Protein AF-A0A9R0HZF2-F1 (afdb_monomer)

Radius of gyration: 25.48 Å; Cα contacts (8 Å, |Δi|>4): 555; chains: 1; bounding box: 58×52×71 Å

Solvent-accessible surface area (backbone atoms only — not comparable to full-atom values): 24849 Å² total; per-residue (Å²): 127,89,80,67,97,72,84,83,88,85,83,89,80,79,98,49,73,91,68,68,68,76,72,88,42,76,45,71,44,100,82,70,50,75,47,79,48,52,86,55,36,26,63,37,50,19,72,78,35,41,88,59,23,78,84,58,56,69,42,66,28,93,80,36,52,47,99,87,65,51,77,49,52,66,67,60,49,52,53,60,71,68,53,87,50,90,98,54,88,53,57,50,78,68,36,28,70,58,32,52,49,52,52,52,50,52,49,50,57,50,50,53,51,53,50,50,51,45,61,77,37,38,78,81,70,43,44,72,68,53,49,61,54,48,52,69,74,46,77,82,69,93,71,86,84,72,89,62,91,75,69,68,70,51,50,88,41,84,83,29,75,44,21,50,50,49,56,48,50,54,52,50,50,48,32,72,74,68,40,60,39,43,35,38,40,34,45,40,55,48,69,80,39,65,83,48,56,73,70,50,56,94,91,58,53,60,82,42,36,61,68,55,55,50,53,54,40,48,57,52,47,58,53,46,47,44,40,40,58,72,65,34,76,82,34,49,50,75,44,74,52,70,50,78,47,67,52,99,91,74,46,54,27,41,45,34,38,34,18,48,34,85,91,50,59,75,82,47,51,69,52,44,58,74,56,37,46,23,60,74,54,50,59,88,80,36,46,70,57,25,52,48,39,65,73,41,28,49,55,73,70,41,36,95,76,26,73,82,34,90,57,49,51,95,86,35,31,76,84,53,53,68,43,72,73,26,85,54,47,41,84,40,86,86,42,62,54,47,61,34,12,54,86,85,67,82,62,42,62,36,85,95,43,70,87,45,66,46,48,29,37,34,36,47,33,21,33,73,66,60,34,66,74,64,68,29,39,43,40,42,41,59,37,80,43,64,67,58,60,55,58,79,48,42,63,79,78,64,60,78,94,80,80,90,82,84,87,76,95,65,101,69,91,132

Foldseek 3Di:
DDPDPDDDDDDPDPQALVPPDFPFDWDADPVRDIDTDGLQWQQNCCVVCVQQVVPSGGQHHQCDADPVRHGDDLVRRVVVLLDDDPPDDRSLLVCQVSVVNVVNSSVVVNVNVVSVVLQVCVVVVVVVVVVVVVCVVPVPDPDPPDPDPRRDDDLVPPPPLNVLVVLLVVVVVCCVVQNAFFKKKKFWQDQPPPQNVVPDDPPDGSSSCLVSLVVVVVVLVVVVCCCVDPVQLLAHFPDKDKDWDAPPPRIIMIIMTTRHDPVLHDDDQVSVVLFKDLFQDDCVPCVLLNVLQLVAFFAPDDQPRHPPDPQHDPRAGVVRPLADADQTWADDDQDWIPHHFHPPDDFAARPVGSVDTHGSSRGAMDGSVSSSVNSHHMHMTTGDDPVVSCVNSVCSVPDDDDDDDDDDDDPDDD

Sequence (414 aa):
MPTASQVAAIVVGGDDISNLKDRDIMIESVTGQLSYIKDTAGYYDPLQYPLLFPYGSYGWDLNSRSSTGKKLTCREFYAYMFQMRQNLDSLILRGGRLLQKFVVDNCVKMQAKNLRWIALNQDKIRADLYKGLEDSLHAGEHNTENVGRRTILPSSFVGSPRDMHQRYQDAMALVHKFGKPDIFLTMTCNPSWPEIQSELLAGQVPNDRPDLLTRVFHAKLEELEKDVLERGILGTVVAYVYVIEFQKRGLPQVHMLLILDQNDKLTTPDDFDKIVRAVIPDEQVEPKLYKAVLKHMIHGPCGVLNHKSPCMKQGSCKKGFPKEFSNDTKQGNDSYPLYRRPQDRPAVPLRENSRVRVDNRWVVPYNPFLLLKYDCHVNIEICSSIKCVKYLYKYIHKGSDIVTMEVHTGDEIA

Secondary structure (DSSP, 8-state):
---SS---------S-GGG-PPP-EEEE-TTS-EEEE-TTSTTHHHHH-TTT-TT------TT-B-TTSPBPPHHHHHHHHT---TT---TTTT-THHHHHHHHHHHHHHHHHHHHHHHHTHHHHTHHHHHHHHHHHSTT---TT--S-PPPPPTTSTTSHHHHHHHHHHHHHHHHHH-S--EEEEEE--TT-HHHHTTPPTT--GGG-HHHHHHHHHHHHHHHHIIIIIS-BTB-EEEEEEEEEE-TTS-EEEEEEEEE-GGG---SHHHHHHH-B-SPPPTTTSHHHHHHHHHHSBPPP-BTTBTTSTTEETTEETT-PSPPPBSS-B--SSS--B--B---S--EEETTEEEEEE-GGGBPPB-HHHHHHH-S-EEEEE--STHHHHHHTTHHHH------------S---

Structure (mmCIF, N/CA/C/O backbone):
data_AF-A0A9R0HZF2-F1
#
_entry.id   AF-A0A9R0HZF2-F1
#
loop_
_atom_site.group_PDB
_atom_site.id
_atom_site.type_symbol
_atom_site.label_atom_id
_atom_site.label_alt_id
_atom_site.label_comp_id
_atom_site.label_asym_id
_atom_site.label_entity_id
_atom_site.label_seq_id
_atom_site.pdbx_PDB_ins_code
_atom_site.Cartn_x
_atom_site.Cartn_y
_atom_site.Cartn_z
_atom_site.occupancy
_atom_site.B_iso_or_equiv
_atom_site.auth_seq_id
_atom_site.auth_comp_id
_atom_site.auth_asym_id
_atom_site.auth_atom_id
_atom_site.pdbx_PDB_model_num
ATOM 1 N N . MET A 1 1 ? -9.783 22.180 18.597 1.00 47.16 1 MET A N 1
ATOM 2 C CA . MET A 1 1 ? -9.633 21.025 17.672 1.00 47.16 1 MET A CA 1
ATOM 3 C C . MET A 1 1 ? -8.168 20.610 17.635 1.00 47.16 1 MET A C 1
ATOM 5 O O . MET A 1 1 ? -7.348 21.487 17.866 1.00 47.16 1 MET A O 1
ATOM 9 N N . PRO A 1 2 ? -7.817 19.336 17.362 1.00 49.31 2 PRO A N 1
ATOM 10 C CA . PRO A 1 2 ? -6.418 18.905 17.316 1.00 49.31 2 PRO A CA 1
ATOM 11 C C . PRO A 1 2 ? -5.610 19.733 16.302 1.00 49.31 2 PRO A C 1
ATOM 13 O O . PRO A 1 2 ? -5.878 19.684 15.098 1.00 49.31 2 PRO A O 1
ATOM 16 N N . THR A 1 3 ? -4.635 20.499 16.786 1.00 54.19 3 THR A N 1
ATOM 17 C CA . THR A 1 3 ? -3.764 21.374 15.979 1.00 54.19 3 THR A CA 1
ATOM 18 C C . THR A 1 3 ? -2.603 20.598 15.350 1.00 54.19 3 THR A C 1
ATOM 20 O O . THR A 1 3 ? -2.182 20.914 14.233 1.00 54.19 3 THR A O 1
ATOM 23 N N . ALA A 1 4 ? -2.161 19.519 16.004 1.00 58.38 4 ALA A N 1
ATOM 24 C CA . ALA A 1 4 ? -1.075 18.652 15.558 1.00 58.38 4 ALA A CA 1
ATOM 25 C C . ALA A 1 4 ? -1.313 18.036 14.165 1.00 58.38 4 ALA A C 1
ATOM 27 O O . ALA A 1 4 ? -2.433 17.687 13.786 1.00 58.38 4 ALA A O 1
ATOM 28 N N . SER A 1 5 ? -0.230 17.878 13.400 1.00 55.69 5 SER A N 1
ATOM 29 C CA . SER A 1 5 ? -0.253 17.347 12.028 1.00 55.69 5 SER A CA 1
ATOM 30 C C . SER A 1 5 ? -0.450 15.829 11.951 1.00 55.69 5 SER A C 1
ATOM 32 O O . SER A 1 5 ? -0.693 15.305 10.863 1.00 55.69 5 SER A O 1
ATOM 34 N N . GLN A 1 6 ? -0.334 15.124 13.079 1.00 55.03 6 GLN A N 1
ATOM 35 C CA . GLN A 1 6 ? -0.451 13.672 13.184 1.00 55.03 6 GLN A CA 1
ATOM 36 C C . GLN A 1 6 ? -1.164 13.288 14.482 1.00 55.03 6 GLN A C 1
ATOM 38 O O . GLN A 1 6 ? -1.062 13.986 15.489 1.00 55.03 6 GLN A O 1
ATOM 43 N N . VAL A 1 7 ? -1.861 12.153 14.450 1.00 59.47 7 VAL A N 1
ATOM 44 C CA . VAL A 1 7 ? -2.446 11.515 15.631 1.00 59.47 7 VAL A CA 1
ATOM 45 C C . VAL A 1 7 ? -1.717 10.197 15.859 1.00 59.47 7 VAL A C 1
ATOM 47 O O . VAL A 1 7 ? -1.559 9.410 14.927 1.00 59.47 7 VAL A O 1
ATOM 50 N N . ALA A 1 8 ? -1.283 9.957 17.092 1.00 59.69 8 ALA A N 1
ATOM 51 C CA . ALA A 1 8 ? -0.638 8.718 17.501 1.00 59.69 8 ALA A CA 1
ATOM 52 C C . ALA A 1 8 ? -1.266 8.206 18.801 1.00 59.69 8 ALA A C 1
ATOM 54 O O . ALA A 1 8 ? -1.742 8.992 19.620 1.00 59.69 8 ALA A O 1
ATOM 55 N N . ALA A 1 9 ? -1.255 6.888 18.984 1.00 60.12 9 ALA A N 1
ATOM 56 C CA . ALA A 1 9 ? -1.519 6.266 20.273 1.00 60.12 9 ALA A CA 1
ATOM 57 C C . ALA A 1 9 ? -0.183 5.991 20.968 1.00 60.12 9 ALA A C 1
ATOM 59 O O . ALA A 1 9 ? 0.720 5.423 20.353 1.00 60.12 9 ALA A O 1
ATOM 60 N N . ILE A 1 10 ? -0.073 6.379 22.238 1.00 56.75 10 ILE A N 1
ATOM 61 C CA . ILE A 1 10 ? 1.073 6.062 23.092 1.00 56.75 10 ILE A CA 1
ATOM 62 C C . ILE A 1 10 ? 0.618 4.995 24.083 1.00 56.75 10 ILE A C 1
ATOM 64 O O . ILE A 1 10 ? -0.402 5.160 24.750 1.00 56.75 10 ILE A O 1
ATOM 68 N N . VAL A 1 11 ? 1.369 3.899 24.167 1.00 58.34 11 VAL A N 1
ATOM 69 C CA . VAL A 1 11 ? 1.176 2.868 25.189 1.00 58.34 11 VAL A CA 1
ATOM 70 C C . VAL A 1 11 ? 2.265 3.066 26.237 1.00 58.34 11 VAL A C 1
ATOM 72 O O . VAL A 1 11 ? 3.448 2.974 25.921 1.00 58.34 11 VAL A O 1
ATOM 75 N N . VAL A 1 12 ? 1.862 3.398 27.464 1.00 51.12 12 VAL A N 1
ATOM 76 C CA . VAL A 1 12 ? 2.766 3.628 28.600 1.00 51.12 12 VAL A CA 1
ATOM 77 C C . VAL A 1 12 ? 2.898 2.322 29.386 1.00 51.12 12 VAL A C 1
ATOM 79 O O . VAL A 1 12 ? 1.893 1.806 29.869 1.00 51.12 12 VAL A O 1
ATOM 82 N N . GLY A 1 13 ? 4.118 1.797 29.516 1.00 48.84 13 GLY A N 1
ATOM 83 C CA . GLY A 1 13 ? 4.410 0.572 30.272 1.00 48.84 13 GLY A CA 1
ATOM 84 C C . GLY A 1 13 ? 5.236 -0.434 29.471 1.00 48.84 13 GLY A C 1
ATOM 85 O O . GLY A 1 13 ? 4.814 -0.881 28.407 1.00 48.84 13 GLY A O 1
ATOM 86 N N . GLY A 1 14 ? 6.423 -0.756 29.989 1.00 46.66 14 GLY A N 1
ATOM 87 C CA . GLY A 1 14 ? 7.331 -1.765 29.448 1.00 46.66 14 GLY A CA 1
ATOM 88 C C . GLY A 1 14 ? 7.029 -3.169 29.980 1.00 46.66 14 GLY A C 1
ATOM 89 O O . GLY A 1 14 ? 6.672 -3.344 31.143 1.00 46.66 14 GLY A O 1
ATOM 90 N N . ASP A 1 15 ? 7.183 -4.135 29.080 1.00 44.75 15 ASP A N 1
ATOM 91 C CA . ASP A 1 15 ? 7.402 -5.580 29.240 1.00 44.75 15 ASP A CA 1
ATOM 92 C C . ASP A 1 15 ? 6.391 -6.470 29.974 1.00 44.75 15 ASP A C 1
ATOM 94 O O . ASP A 1 15 ? 6.414 -7.679 29.727 1.00 44.75 15 ASP A O 1
ATOM 98 N N . ASP A 1 16 ? 5.449 -5.943 30.764 1.00 49.47 16 ASP A N 1
ATOM 99 C CA . ASP A 1 16 ? 4.455 -6.795 31.429 1.00 49.47 16 ASP A CA 1
ATOM 100 C C . ASP A 1 16 ? 2.999 -6.410 31.127 1.00 49.47 16 ASP A C 1
ATOM 102 O O . ASP A 1 16 ? 2.451 -5.427 31.627 1.00 49.47 16 ASP A O 1
ATOM 106 N N . ILE A 1 17 ? 2.342 -7.246 30.314 1.00 52.38 17 ILE A N 1
ATOM 107 C CA . ILE A 1 17 ? 0.908 -7.165 29.983 1.00 52.38 17 ILE A CA 1
ATOM 108 C C . ILE A 1 17 ? 0.051 -7.262 31.261 1.00 52.38 17 ILE A C 1
ATOM 110 O O . ILE A 1 17 ? -1.073 -6.757 31.283 1.00 52.38 17 ILE A O 1
ATOM 114 N N . SER A 1 18 ? 0.586 -7.849 32.342 1.00 44.50 18 SER A N 1
ATOM 115 C CA . SER A 1 18 ? -0.063 -7.889 33.659 1.00 44.50 18 SER A CA 1
ATOM 116 C C . SER A 1 18 ? -0.295 -6.492 34.265 1.00 44.50 18 SER A C 1
ATOM 118 O O . SER A 1 18 ? -1.227 -6.314 35.047 1.00 44.50 18 SER A O 1
ATOM 120 N N . ASN A 1 19 ? 0.480 -5.488 33.833 1.00 47.28 19 ASN A N 1
ATOM 121 C CA . ASN A 1 19 ? 0.388 -4.091 34.256 1.00 47.28 19 ASN A CA 1
ATOM 122 C C . ASN A 1 19 ? -0.399 -3.201 33.281 1.00 47.28 19 ASN A C 1
ATOM 124 O O . ASN A 1 19 ? -0.329 -1.974 33.395 1.00 47.28 19 ASN A O 1
ATOM 128 N N . LEU A 1 20 ? -1.171 -3.773 32.343 1.00 54.50 20 LEU A N 1
ATOM 129 C CA . LEU A 1 20 ? -2.145 -3.014 31.549 1.00 54.50 20 LEU A CA 1
ATOM 130 C C . LEU A 1 20 ? -3.236 -2.457 32.473 1.00 54.50 20 LEU A C 1
ATOM 132 O O . LEU A 1 20 ? -4.316 -3.035 32.615 1.00 54.50 20 LEU A O 1
ATOM 136 N N . LYS A 1 21 ? -2.950 -1.318 33.105 1.00 56.19 21 LYS A N 1
ATOM 137 C CA . LYS A 1 21 ? -3.954 -0.534 33.812 1.00 56.19 21 LYS A CA 1
ATOM 138 C C . LYS A 1 21 ? -5.011 -0.104 32.803 1.00 56.19 21 LYS A C 1
ATOM 140 O O . LYS A 1 21 ? -4.701 0.293 31.676 1.00 56.19 21 LYS A O 1
ATOM 145 N N . ASP A 1 22 ? -6.272 -0.222 33.209 1.00 62.28 22 ASP A N 1
ATOM 146 C CA . ASP A 1 22 ? -7.367 0.388 32.467 1.00 62.28 22 ASP A CA 1
ATOM 147 C C . ASP A 1 22 ? -7.077 1.880 32.298 1.00 62.28 22 ASP A C 1
ATOM 149 O O . ASP A 1 22 ? -6.413 2.495 33.137 1.00 62.28 22 ASP A O 1
ATOM 153 N N . ARG A 1 23 ? -7.541 2.458 31.186 1.00 71.88 23 ARG A N 1
ATOM 154 C CA . ARG A 1 23 ? -7.406 3.898 30.997 1.00 71.88 23 ARG A CA 1
ATOM 155 C C . ARG A 1 23 ? -8.102 4.601 32.145 1.00 71.88 23 ARG A C 1
ATOM 157 O O . ARG A 1 23 ? -9.280 4.344 32.393 1.00 71.88 23 ARG A O 1
ATOM 164 N N . ASP A 1 24 ? -7.369 5.488 32.794 1.00 74.88 24 ASP A N 1
ATOM 165 C CA . ASP A 1 24 ? -7.907 6.266 33.889 1.00 74.88 24 ASP A CA 1
ATOM 166 C C . ASP A 1 24 ? -8.698 7.445 33.314 1.00 74.88 24 ASP A C 1
ATOM 168 O O . ASP A 1 24 ? -8.126 8.428 32.839 1.00 74.88 24 ASP A O 1
ATOM 172 N N . ILE A 1 25 ? -10.020 7.284 33.222 1.00 83.12 25 ILE A N 1
ATOM 173 C CA . ILE A 1 25 ? -10.922 8.290 32.659 1.00 83.12 25 ILE A CA 1
ATOM 174 C C . ILE A 1 25 ? -11.772 8.833 33.800 1.00 83.12 25 ILE A C 1
ATOM 176 O O . ILE A 1 25 ? -12.750 8.212 34.222 1.00 83.12 25 ILE A O 1
ATOM 180 N N . MET A 1 26 ? -11.386 10.007 34.283 1.00 85.88 26 MET A N 1
ATOM 181 C CA . MET A 1 26 ? -12.114 10.749 35.299 1.00 85.88 26 MET A CA 1
ATOM 182 C C . MET A 1 26 ? -13.034 11.770 34.630 1.00 85.88 26 MET A C 1
ATOM 184 O O . MET A 1 26 ? -12.621 12.490 33.721 1.00 85.88 26 MET A O 1
ATOM 188 N N . ILE A 1 27 ? -14.282 11.823 35.080 1.00 87.25 27 ILE A N 1
ATOM 189 C CA . ILE A 1 27 ? -15.262 12.816 34.649 1.00 87.25 27 ILE A CA 1
ATOM 190 C C . ILE A 1 27 ? -15.683 13.665 35.839 1.00 87.25 27 ILE A C 1
ATOM 192 O O . ILE A 1 27 ? -15.859 13.156 36.948 1.00 87.25 27 ILE A O 1
ATOM 196 N N . GLU A 1 28 ? -15.875 14.951 35.587 1.00 88.00 28 GLU A N 1
ATOM 197 C CA . GLU A 1 28 ? -16.459 15.892 36.531 1.00 88.00 28 GLU A CA 1
ATOM 198 C C . GLU A 1 28 ? -17.895 16.189 36.098 1.00 88.00 28 GLU A C 1
ATOM 200 O O . GLU A 1 28 ? -18.165 16.561 34.955 1.00 88.00 28 GLU A O 1
ATOM 205 N N . SER A 1 29 ? -18.837 15.960 37.005 1.00 87.19 29 SER A N 1
ATOM 206 C CA . SER A 1 29 ? -20.235 16.332 36.794 1.00 87.19 29 SER A CA 1
ATOM 207 C C . SER A 1 29 ? -20.428 17.846 36.900 1.00 87.19 29 SER A C 1
ATOM 209 O O . SER A 1 29 ? -19.625 18.554 37.498 1.00 87.19 29 SER A O 1
ATOM 211 N N . VAL A 1 30 ? -21.564 18.348 36.413 1.00 87.62 30 VAL A N 1
ATOM 212 C CA . VAL A 1 30 ? -21.940 19.769 36.553 1.00 87.62 30 VAL A CA 1
ATOM 213 C C . VAL A 1 30 ? -22.048 20.237 38.010 1.00 87.62 30 VAL A C 1
ATOM 215 O O . VAL A 1 30 ? -22.010 21.434 38.273 1.00 87.62 30 VAL A O 1
ATOM 218 N N . THR A 1 31 ? -22.181 19.306 38.959 1.00 91.81 31 THR A N 1
ATOM 219 C CA . THR A 1 31 ? -22.202 19.578 40.402 1.00 91.81 31 THR A CA 1
ATOM 220 C C . THR A 1 31 ? -20.813 19.489 41.050 1.00 91.81 31 THR A C 1
ATOM 222 O O . THR A 1 31 ? -20.725 19.508 42.273 1.00 91.81 31 THR A O 1
ATOM 225 N N . GLY A 1 32 ? -19.738 19.340 40.266 1.00 87.25 32 GLY A N 1
ATOM 226 C CA . GLY A 1 32 ? -18.355 19.227 40.752 1.00 87.25 32 GLY A CA 1
ATOM 227 C C . GLY A 1 32 ? -17.986 17.850 41.318 1.00 87.25 32 GLY A C 1
ATOM 228 O O . GLY A 1 32 ? -16.923 17.674 41.907 1.00 87.25 32 GLY A O 1
ATO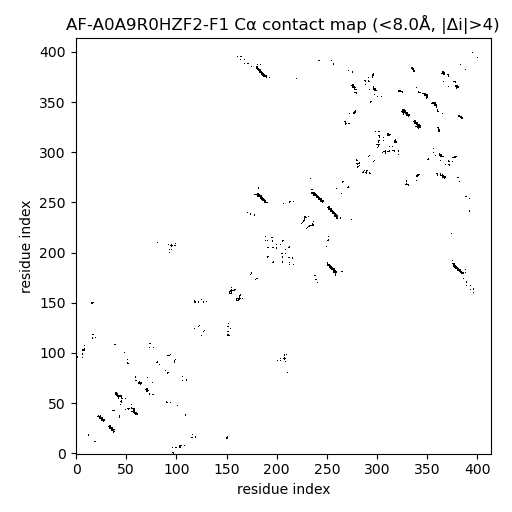M 229 N N . GLN A 1 33 ? -18.857 16.845 41.179 1.00 91.25 33 GLN A N 1
ATOM 230 C CA . GLN A 1 33 ? -18.559 15.488 41.640 1.00 91.25 33 GLN A CA 1
ATOM 231 C C . GLN A 1 33 ? -17.688 14.758 40.617 1.00 91.25 33 GLN A C 1
ATOM 233 O O . GLN A 1 33 ? -18.084 14.629 39.454 1.00 91.25 33 GLN A O 1
ATOM 238 N N . LEU A 1 34 ? -16.554 14.233 41.081 1.00 90.12 34 LEU A N 1
ATOM 239 C CA . LEU A 1 34 ? -15.655 13.393 40.299 1.00 90.12 34 LEU A CA 1
ATOM 240 C C . LEU A 1 34 ? -16.117 11.933 40.311 1.00 90.12 34 LEU A C 1
ATOM 242 O O . LEU A 1 34 ? -16.515 11.394 41.346 1.00 90.12 34 LEU A O 1
ATOM 246 N N . SER A 1 35 ? -16.040 11.277 39.157 1.00 87.31 35 SER A N 1
ATOM 247 C CA . SER A 1 35 ? -16.287 9.841 39.030 1.00 87.31 35 SER A CA 1
ATOM 248 C C . SER A 1 35 ? -15.408 9.220 37.952 1.00 87.31 35 SER A C 1
ATOM 250 O O . SER A 1 35 ? -14.994 9.890 37.009 1.00 87.31 35 SER A O 1
ATOM 252 N N . TYR A 1 36 ? -15.119 7.930 38.097 1.00 88.94 36 TYR A N 1
ATOM 253 C CA . TYR A 1 36 ? -14.311 7.177 37.144 1.00 88.94 36 TYR A CA 1
ATOM 254 C C . TYR A 1 36 ? -15.201 6.363 36.215 1.00 88.94 36 TYR A C 1
ATOM 256 O O . TYR A 1 36 ? -16.154 5.714 36.656 1.00 88.94 36 TYR A O 1
ATOM 264 N N . ILE A 1 37 ? -14.868 6.365 34.927 1.00 88.50 37 ILE A N 1
ATOM 265 C CA . ILE A 1 37 ? -15.592 5.611 33.905 1.00 88.50 37 ILE A CA 1
ATOM 266 C C . ILE A 1 37 ? -14.630 4.731 33.115 1.00 88.50 37 ILE A C 1
ATOM 268 O O . ILE A 1 37 ? -13.437 5.000 33.016 1.00 88.50 37 ILE A O 1
ATOM 272 N N . LYS A 1 38 ? -15.156 3.655 32.531 1.00 85.12 38 LYS A N 1
ATOM 273 C CA . LYS A 1 38 ? -14.376 2.788 31.644 1.00 85.12 38 LYS A CA 1
ATOM 274 C C . LYS A 1 38 ? -14.479 3.282 30.205 1.00 85.12 38 LYS A C 1
ATOM 276 O O . LYS A 1 38 ? -15.540 3.724 29.777 1.00 85.12 38 LYS A O 1
ATOM 281 N N . ASP A 1 39 ? -13.426 3.070 29.423 1.00 82.50 39 ASP A N 1
ATOM 282 C CA . ASP A 1 39 ? -13.412 3.279 27.964 1.00 82.50 39 ASP A CA 1
ATOM 283 C C . ASP A 1 39 ? -14.442 2.408 27.213 1.00 82.50 39 ASP A C 1
ATOM 285 O O . ASP A 1 39 ? -14.812 2.682 26.072 1.00 82.50 39 ASP A O 1
ATOM 289 N N . THR A 1 40 ? -14.925 1.352 27.865 1.00 85.81 40 THR A N 1
ATOM 290 C CA . THR A 1 40 ? -15.975 0.441 27.386 1.00 85.81 40 THR A CA 1
ATOM 291 C C . THR A 1 40 ? -17.391 0.830 27.823 1.00 85.81 40 THR A C 1
ATOM 293 O O . THR A 1 40 ? -18.327 0.079 27.549 1.00 85.81 40 THR A O 1
ATOM 296 N N . ALA A 1 41 ? -17.568 1.964 28.507 1.00 88.81 41 ALA A N 1
ATOM 297 C CA . ALA A 1 41 ? -18.889 2.501 28.813 1.00 88.81 41 ALA A CA 1
ATOM 298 C C . ALA A 1 41 ? -19.501 3.154 27.565 1.00 88.81 41 ALA A C 1
ATOM 300 O O . ALA A 1 41 ? -18.835 3.934 26.887 1.00 88.81 41 ALA A O 1
ATOM 301 N N . GLY A 1 42 ? -20.779 2.890 27.278 1.00 89.94 42 GLY A N 1
ATOM 302 C CA . GLY A 1 42 ? -21.431 3.412 26.069 1.00 89.94 42 GLY A CA 1
ATOM 303 C C . GLY A 1 42 ? -21.499 4.943 26.021 1.00 89.94 42 GLY A C 1
ATOM 304 O O . GLY A 1 42 ? -21.442 5.534 24.948 1.00 89.94 42 GLY A O 1
ATOM 305 N N . TYR A 1 43 ? -21.526 5.611 27.174 1.00 91.19 43 TYR A N 1
ATOM 306 C CA . TYR A 1 43 ? -21.482 7.072 27.260 1.00 91.19 43 TYR A CA 1
ATOM 307 C C . TYR A 1 43 ? -20.058 7.663 27.175 1.00 91.19 43 TYR A C 1
ATOM 309 O O . TYR A 1 43 ? -19.916 8.881 27.179 1.00 91.19 43 TYR A O 1
ATOM 317 N N . TYR A 1 44 ? -18.998 6.850 27.066 1.00 91.75 44 TYR A N 1
ATOM 318 C CA . TYR A 1 44 ? -17.629 7.357 26.887 1.00 91.75 44 TYR A CA 1
ATOM 319 C C . TYR A 1 44 ? -17.479 8.148 25.582 1.00 91.75 44 TYR A C 1
ATOM 321 O O . TYR A 1 44 ? -16.987 9.274 25.593 1.00 91.75 44 TYR A O 1
ATOM 329 N N . ASP A 1 45 ? -17.935 7.578 24.464 1.00 92.62 45 ASP A N 1
ATOM 330 C CA . ASP A 1 45 ? -17.803 8.193 23.141 1.00 92.62 45 ASP A CA 1
ATOM 331 C C . ASP A 1 45 ? -18.439 9.596 23.072 1.00 92.62 45 ASP A C 1
ATOM 333 O O . ASP A 1 45 ? -17.745 10.523 22.648 1.00 92.62 45 ASP A O 1
ATOM 337 N N . PRO A 1 46 ? -19.697 9.817 23.515 1.00 93.38 46 PRO A N 1
ATOM 338 C CA . PRO A 1 46 ? -20.279 11.156 23.502 1.00 93.38 46 PRO A CA 1
ATOM 339 C C . PRO A 1 46 ? -19.634 12.135 24.491 1.00 93.38 46 PRO A C 1
ATOM 341 O O . PRO A 1 46 ? -19.601 13.328 24.200 1.00 93.38 46 PRO A O 1
ATOM 344 N N . LEU A 1 47 ? -19.080 11.668 25.617 1.00 91.50 47 LEU A N 1
ATOM 345 C CA . LEU A 1 47 ? -18.336 12.530 26.548 1.00 91.50 47 LEU A CA 1
ATOM 346 C C . LEU A 1 47 ? -16.981 12.960 25.970 1.00 91.50 47 LEU A C 1
ATOM 348 O O . LEU A 1 47 ? -16.576 14.111 26.113 1.00 91.50 47 LEU A O 1
ATOM 352 N N . GLN A 1 48 ? -16.284 12.049 25.289 1.00 91.38 48 GLN A N 1
ATOM 353 C CA . GLN A 1 48 ? -14.963 12.306 24.717 1.00 91.38 48 GLN A CA 1
ATOM 354 C C . GLN A 1 48 ? -15.028 13.043 23.367 1.00 91.38 48 GLN A C 1
ATOM 356 O O . GLN A 1 48 ? -14.101 13.788 23.025 1.00 91.38 48 GLN A O 1
ATOM 361 N N . TYR A 1 49 ? -16.102 12.835 22.598 1.00 93.38 49 TYR A N 1
ATOM 362 C CA . TYR A 1 49 ? -16.302 13.367 21.246 1.00 93.38 49 TYR A CA 1
ATOM 363 C C . TYR A 1 49 ? -17.671 14.055 21.083 1.00 93.38 49 TYR A C 1
ATOM 365 O O . TYR A 1 49 ? -18.424 13.704 20.169 1.00 93.38 49 TYR A O 1
ATOM 373 N N . PRO A 1 50 ? -17.998 15.084 21.889 1.00 92.62 50 PRO A N 1
ATOM 374 C CA . PRO A 1 50 ? -19.316 15.729 21.857 1.00 92.62 50 PRO A CA 1
ATOM 375 C C . PRO A 1 50 ? -19.666 16.325 20.485 1.00 92.62 50 PRO A C 1
ATOM 377 O O . PRO A 1 50 ? -20.826 16.338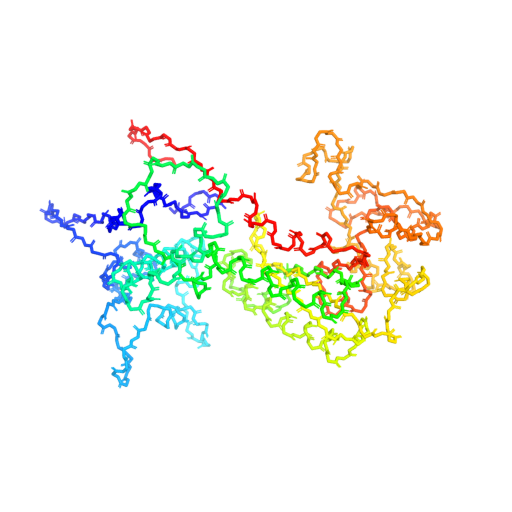 20.091 1.00 92.62 50 PRO A O 1
ATOM 380 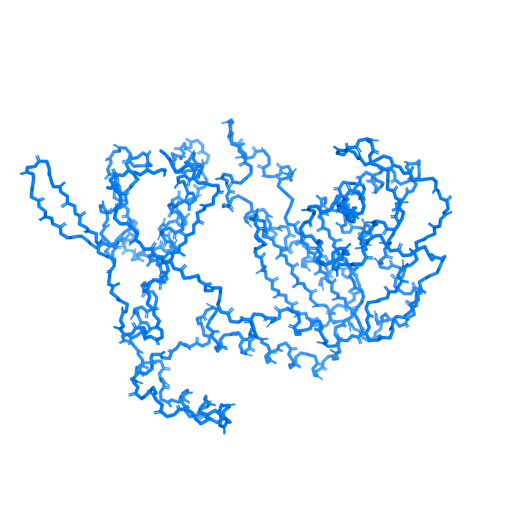N N . LEU A 1 51 ? -18.666 16.749 19.702 1.00 92.50 51 LEU A N 1
ATOM 381 C CA . LEU A 1 51 ? -18.875 17.251 18.336 1.00 92.50 51 LEU A 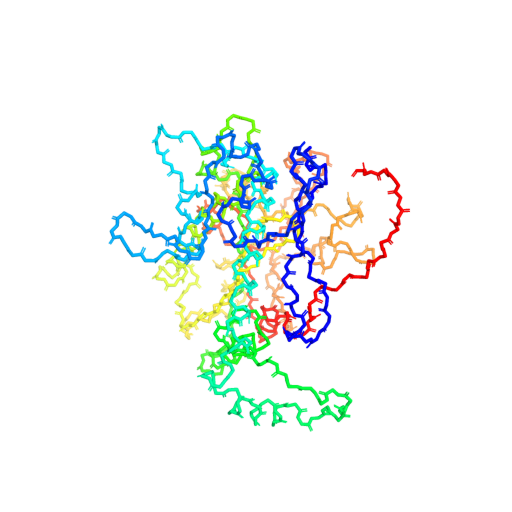CA 1
ATOM 382 C C . LEU A 1 51 ? -19.264 16.155 17.330 1.00 92.50 51 LEU A C 1
ATOM 384 O O . LEU A 1 51 ? -19.918 16.453 16.335 1.00 92.50 51 LEU A O 1
ATOM 388 N N . LEU A 1 52 ? -18.858 14.901 17.562 1.00 93.00 52 LEU A N 1
ATOM 389 C CA . LEU A 1 52 ? -19.273 13.766 16.728 1.00 93.00 52 LEU A CA 1
ATOM 390 C C . LEU A 1 52 ? -20.621 13.187 17.184 1.00 93.00 52 LEU A C 1
ATOM 392 O O . LEU A 1 52 ? -21.320 12.571 16.381 1.00 93.00 52 LEU A O 1
ATOM 396 N N . PHE A 1 53 ? -20.988 13.408 18.450 1.00 93.38 53 PHE A N 1
ATOM 397 C CA . PHE A 1 53 ? -22.204 12.899 19.085 1.00 93.38 53 PHE A CA 1
ATOM 398 C C . PHE A 1 53 ? -22.991 14.024 19.785 1.00 93.38 53 PHE A C 1
ATOM 400 O O . PHE A 1 53 ? -23.178 13.978 21.003 1.00 93.38 53 PHE A O 1
ATOM 407 N N . PRO A 1 54 ? -23.502 15.026 19.043 1.00 92.50 54 PRO A N 1
ATOM 408 C CA . PRO A 1 54 ? -24.129 16.216 19.633 1.00 92.50 54 PRO A CA 1
ATOM 409 C C . PRO A 1 54 ? -25.400 15.916 20.440 1.00 92.50 54 PRO A C 1
ATOM 411 O O . PRO A 1 54 ? -25.784 16.697 21.303 1.00 92.50 54 PRO A O 1
ATOM 414 N N . TYR A 1 55 ? -26.043 14.776 20.181 1.00 91.94 55 TYR A N 1
ATOM 415 C CA . TYR A 1 55 ? -27.242 14.324 20.891 1.00 91.94 55 TYR A CA 1
ATOM 416 C C . TYR A 1 55 ? -26.945 13.314 22.008 1.00 91.94 55 TYR A C 1
ATOM 418 O O . TYR A 1 55 ? -27.865 12.694 22.532 1.00 91.94 55 TYR A O 1
ATOM 426 N N . GLY A 1 56 ? -25.670 13.085 22.339 1.00 91.31 56 GLY A N 1
ATOM 427 C CA . GLY A 1 56 ? -25.289 12.127 23.377 1.00 91.31 56 GLY A CA 1
ATOM 428 C C . GLY A 1 56 ? -25.581 10.666 23.016 1.00 91.31 56 GLY A C 1
ATOM 429 O O . GLY A 1 56 ? -25.790 9.845 23.908 1.00 91.31 56 GLY A O 1
ATOM 430 N N . SER A 1 57 ? -25.638 10.329 21.721 1.00 90.38 57 SER A N 1
ATOM 431 C CA . SER A 1 57 ? -25.896 8.955 21.280 1.00 90.38 57 SER A CA 1
ATOM 432 C C . SER A 1 57 ? -24.842 8.005 21.844 1.00 90.38 57 SER A C 1
ATOM 434 O O . SER A 1 57 ? -23.643 8.262 21.735 1.00 90.38 57 SER A O 1
ATOM 436 N N . TYR A 1 58 ? -25.300 6.903 22.436 1.00 90.69 58 TYR A N 1
ATOM 437 C CA . TYR A 1 58 ? -24.418 5.916 23.045 1.00 90.69 58 TYR A CA 1
ATOM 438 C C . TYR A 1 58 ? -23.517 5.266 21.989 1.00 90.69 58 TYR A C 1
ATOM 440 O O . TYR A 1 58 ? -23.972 4.846 20.922 1.00 90.69 58 TYR A O 1
ATOM 448 N N . GLY A 1 59 ? -22.234 5.175 22.319 1.00 91.81 59 GLY A N 1
ATOM 449 C CA . GLY A 1 59 ? -21.257 4.360 21.618 1.00 91.81 59 GLY A CA 1
ATOM 450 C C . GLY A 1 59 ? -21.373 2.878 21.971 1.00 91.81 59 GLY A C 1
ATOM 451 O O . GLY A 1 59 ? -22.307 2.434 22.643 1.00 91.81 59 GLY A O 1
ATOM 452 N N . TRP A 1 60 ? -20.390 2.101 21.520 1.00 92.75 60 TRP A N 1
ATOM 453 C CA . TRP A 1 60 ? -20.330 0.672 21.817 1.00 92.75 60 TRP A CA 1
ATOM 454 C C . TRP A 1 60 ? -20.016 0.410 23.294 1.00 92.75 60 TRP A C 1
ATOM 456 O O . TRP A 1 60 ? -19.102 1.010 23.863 1.00 92.75 60 TRP A O 1
ATOM 466 N N . ASP A 1 61 ? -20.696 -0.579 23.871 1.00 90.62 61 ASP A N 1
ATOM 467 C CA . ASP A 1 61 ? -20.405 -1.133 25.191 1.00 90.62 61 ASP A CA 1
ATOM 468 C C . ASP A 1 61 ? -20.403 -2.676 25.202 1.00 90.62 61 ASP A C 1
ATOM 470 O O . ASP A 1 61 ? -20.718 -3.357 24.221 1.00 90.62 61 ASP A O 1
ATOM 474 N N . LEU A 1 62 ? -20.052 -3.267 26.348 1.00 85.56 62 LEU A N 1
ATOM 475 C CA . LEU A 1 62 ? -19.975 -4.726 26.516 1.00 85.56 62 LEU A CA 1
ATOM 476 C C . LEU A 1 62 ? -21.321 -5.458 26.358 1.00 85.56 62 LEU A C 1
ATOM 478 O O . LEU A 1 62 ? -21.318 -6.681 26.150 1.00 85.56 62 LEU A O 1
ATOM 482 N N . ASN A 1 63 ? -22.435 -4.732 26.458 1.00 89.62 63 ASN A N 1
ATOM 483 C CA . ASN A 1 63 ? -23.802 -5.245 26.413 1.00 89.62 63 ASN A CA 1
ATOM 484 C C . ASN A 1 63 ? -24.500 -4.961 25.078 1.00 89.62 63 ASN A C 1
ATOM 486 O O . ASN A 1 63 ? -25.630 -5.405 24.880 1.00 89.62 63 ASN A O 1
ATOM 490 N N . SER A 1 64 ? -23.818 -4.285 24.155 1.00 91.56 64 SER A N 1
ATOM 491 C CA . SER A 1 64 ? -24.354 -3.870 22.870 1.00 91.56 64 SER A CA 1
ATOM 492 C C . SER A 1 64 ? -24.821 -5.070 22.052 1.00 91.56 64 SER A C 1
ATOM 494 O O . SER A 1 64 ? -24.107 -6.066 21.871 1.00 91.56 64 SER A O 1
ATOM 496 N N . ARG A 1 65 ? -26.051 -4.972 21.548 1.00 93.00 65 ARG A N 1
ATOM 497 C CA . ARG A 1 65 ? -26.723 -6.006 20.758 1.00 93.00 65 ARG A CA 1
ATOM 498 C C . ARG A 1 65 ? -27.305 -5.402 19.489 1.00 93.00 65 ARG A C 1
ATOM 500 O O . ARG A 1 65 ? -27.685 -4.239 19.454 1.00 93.00 65 ARG A O 1
ATOM 507 N N . SER A 1 66 ? -27.355 -6.215 18.444 1.00 91.69 66 SER A N 1
ATOM 508 C CA . SER A 1 66 ? -28.074 -5.898 17.210 1.00 91.69 66 SER A CA 1
ATOM 509 C C . SER A 1 66 ? -29.589 -5.936 17.426 1.00 91.69 66 SER A C 1
ATOM 511 O O . SER A 1 66 ? -30.066 -6.432 18.449 1.00 91.69 66 SER A O 1
ATOM 513 N N . SER A 1 67 ? -30.348 -5.504 16.418 1.00 89.19 67 SER A N 1
ATOM 514 C CA . SER A 1 67 ? -31.813 -5.614 16.392 1.00 89.19 67 SER A CA 1
ATOM 515 C C . SER A 1 67 ? -32.330 -7.049 16.547 1.00 89.19 67 SER A C 1
ATOM 517 O O . SER A 1 67 ? -33.441 -7.241 17.023 1.00 89.19 67 SER A O 1
ATOM 519 N N . THR A 1 68 ? -31.528 -8.065 16.205 1.00 91.88 68 THR A N 1
ATOM 520 C CA . THR A 1 68 ? -31.881 -9.486 16.383 1.00 91.88 68 THR A CA 1
ATOM 521 C C . THR A 1 68 ? -31.450 -10.052 17.742 1.00 91.88 68 THR A C 1
ATOM 523 O O . THR A 1 68 ? -31.541 -11.253 17.975 1.00 91.88 68 THR A O 1
ATOM 526 N N . GLY A 1 69 ? -30.920 -9.220 18.645 1.00 92.38 69 GLY A N 1
ATOM 527 C CA . GLY A 1 69 ? -30.424 -9.642 19.957 1.00 92.38 69 GLY A CA 1
ATOM 528 C C . GLY A 1 69 ? -29.018 -10.258 19.945 1.00 92.38 69 GLY A C 1
ATOM 529 O O . GLY A 1 69 ? -28.452 -10.504 21.018 1.00 92.38 69 GLY A O 1
ATOM 530 N N . LYS A 1 70 ? -28.399 -10.457 18.768 1.00 94.19 70 LYS A N 1
ATOM 531 C CA . LYS A 1 70 ? -27.001 -10.916 18.655 1.00 94.19 70 LYS A CA 1
ATOM 532 C C . LYS A 1 70 ? -26.064 -9.905 19.320 1.00 94.19 70 LYS A C 1
ATOM 534 O O . LYS A 1 70 ? -26.136 -8.715 19.017 1.00 94.19 70 LYS A O 1
ATOM 539 N N . LYS A 1 71 ? -25.168 -10.386 20.188 1.00 93.31 71 LYS A N 1
ATOM 540 C CA . LYS A 1 71 ? -24.118 -9.576 20.824 1.00 93.31 71 LYS A CA 1
ATOM 541 C C . LYS A 1 71 ? -23.166 -9.012 19.766 1.00 93.31 71 LYS A C 1
ATOM 543 O O . LYS A 1 71 ? -22.662 -9.771 18.942 1.00 93.31 71 LYS A O 1
ATOM 548 N N . LEU A 1 72 ? -22.920 -7.706 19.816 1.00 92.69 72 LEU A N 1
ATOM 549 C CA . LEU A 1 72 ? -22.045 -7.004 18.881 1.00 92.69 72 LEU A CA 1
ATOM 550 C C . LEU A 1 72 ? -20.631 -6.879 19.441 1.00 92.69 72 LEU A C 1
ATOM 552 O O . LEU A 1 72 ? -20.412 -6.470 20.586 1.00 92.69 72 LEU A O 1
ATOM 556 N N . THR A 1 73 ? -19.646 -7.194 18.611 1.00 90.12 73 THR A N 1
ATOM 557 C CA . THR A 1 73 ? -18.255 -6.844 18.886 1.00 90.12 73 THR A CA 1
ATOM 558 C C . THR A 1 73 ? -18.021 -5.347 18.663 1.00 90.12 73 THR A C 1
ATOM 560 O O . THR A 1 73 ? -18.702 -4.707 17.864 1.00 90.12 73 THR A O 1
ATOM 563 N N . CYS A 1 74 ? -17.007 -4.797 19.339 1.00 89.25 74 CYS A N 1
ATOM 564 C CA . CYS A 1 74 ? -16.554 -3.415 19.147 1.00 89.25 74 CYS A CA 1
ATOM 565 C C . CYS A 1 74 ? -16.278 -3.124 17.659 1.00 89.25 74 CYS A C 1
ATOM 567 O O . CYS A 1 74 ? -16.737 -2.125 17.112 1.00 89.25 74 CYS A O 1
ATOM 569 N N . ARG A 1 75 ? -15.620 -4.068 16.969 1.00 89.88 75 ARG A N 1
ATOM 570 C CA . ARG A 1 75 ? -15.328 -3.975 15.534 1.00 89.88 75 ARG A CA 1
ATOM 571 C C . ARG A 1 75 ? -16.593 -3.919 14.675 1.00 89.88 75 ARG A C 1
ATOM 573 O O . ARG A 1 75 ? -16.661 -3.068 13.798 1.00 89.88 75 ARG A O 1
ATOM 580 N N . GLU A 1 76 ? -17.570 -4.799 14.903 1.00 91.88 76 GLU A N 1
ATOM 581 C CA . GLU A 1 76 ? -18.834 -4.797 14.144 1.00 91.88 76 GLU A CA 1
ATOM 582 C C . GLU A 1 76 ? -19.593 -3.473 14.324 1.00 91.88 76 GLU A C 1
ATOM 584 O O . GLU A 1 76 ? -20.074 -2.908 13.344 1.00 91.88 76 GLU A O 1
ATOM 589 N N . PHE A 1 77 ? -19.656 -2.952 15.555 1.00 92.88 77 PHE A N 1
ATOM 590 C CA . PHE A 1 77 ? -20.345 -1.695 15.845 1.00 92.88 77 PHE A CA 1
ATOM 591 C C . PHE A 1 77 ? -19.696 -0.506 15.128 1.00 92.88 77 PHE A C 1
ATOM 593 O O . PHE A 1 77 ? -20.372 0.217 14.400 1.00 92.88 77 PHE A O 1
ATOM 600 N N . TYR A 1 78 ? -18.383 -0.306 15.273 1.00 91.81 78 TYR A N 1
ATOM 601 C CA . TYR A 1 78 ? -17.736 0.846 14.639 1.00 91.81 78 TYR A CA 1
ATOM 602 C C . TYR A 1 78 ? -17.610 0.693 13.119 1.00 91.81 78 TYR A C 1
ATOM 604 O O . TYR A 1 78 ? -17.715 1.691 12.411 1.00 91.81 78 TYR A O 1
ATOM 612 N N . ALA A 1 79 ? -17.498 -0.531 12.589 1.00 90.69 79 ALA A N 1
ATOM 613 C CA . ALA A 1 79 ? -17.620 -0.760 11.148 1.00 90.69 79 ALA A CA 1
ATOM 614 C C . ALA A 1 79 ? -18.992 -0.305 10.622 1.00 90.69 79 ALA A C 1
ATOM 616 O O . ALA A 1 79 ? -19.069 0.358 9.590 1.00 90.69 79 ALA A O 1
ATOM 617 N N . TYR A 1 80 ? -20.069 -0.583 11.366 1.00 90.38 80 TYR A N 1
ATOM 618 C CA . TYR A 1 80 ? -21.404 -0.076 11.050 1.00 90.38 80 TYR A CA 1
ATOM 619 C C . TYR A 1 80 ? -21.486 1.460 11.135 1.00 90.38 80 TYR A C 1
ATOM 621 O O . TYR A 1 80 ? -22.117 2.083 10.276 1.00 90.38 80 TYR A O 1
ATOM 629 N N . MET A 1 81 ? -20.846 2.086 12.128 1.00 89.69 81 MET A N 1
ATOM 630 C CA . MET A 1 81 ? -20.828 3.551 12.272 1.00 89.69 81 MET A CA 1
ATOM 631 C C . MET A 1 81 ? -20.062 4.246 11.138 1.00 89.69 81 MET A C 1
ATOM 633 O O . MET A 1 81 ? -20.468 5.317 10.692 1.00 89.69 81 MET A O 1
ATOM 637 N N . PHE A 1 82 ? -18.991 3.629 10.630 1.00 89.75 82 PHE A N 1
ATOM 638 C CA . PHE A 1 82 ? -18.197 4.152 9.510 1.00 89.75 82 PHE A CA 1
ATOM 639 C C . PHE A 1 82 ? -18.779 3.829 8.130 1.00 89.75 82 PHE A C 1
ATOM 641 O O . PHE A 1 82 ? -18.265 4.295 7.114 1.00 89.75 82 PHE A O 1
ATOM 648 N N . GLN A 1 83 ? -19.859 3.050 8.064 1.00 89.50 83 GLN A N 1
ATOM 649 C CA . GLN A 1 83 ? -20.499 2.718 6.800 1.00 89.50 83 GLN A CA 1
ATOM 650 C C . GLN A 1 83 ? -21.109 3.968 6.150 1.00 89.50 83 GLN A C 1
ATOM 652 O O . GLN A 1 83 ? -22.039 4.579 6.682 1.00 89.50 83 GLN A O 1
ATOM 657 N N . MET A 1 84 ? -20.633 4.292 4.947 1.00 85.62 84 MET A N 1
ATOM 658 C CA . MET A 1 84 ? -21.278 5.269 4.070 1.00 85.62 84 MET A CA 1
ATOM 659 C C . MET A 1 84 ? -22.643 4.738 3.626 1.00 85.62 84 MET A C 1
ATOM 661 O O . MET A 1 84 ? -22.757 3.591 3.182 1.00 85.62 84 MET A O 1
ATOM 665 N N . ARG A 1 85 ? -23.679 5.568 3.758 1.00 87.56 85 ARG A N 1
ATOM 666 C CA . ARG A 1 85 ? -25.052 5.255 3.354 1.00 87.56 85 ARG A CA 1
ATOM 667 C C . ARG A 1 85 ? -25.579 6.400 2.504 1.00 87.56 85 ARG A C 1
ATOM 669 O O . ARG A 1 85 ? -25.388 7.561 2.852 1.00 87.56 85 ARG A O 1
ATOM 676 N N . GLN A 1 86 ? -26.244 6.062 1.405 1.00 82.44 86 GLN A N 1
ATOM 677 C CA . GLN A 1 86 ? -26.893 7.064 0.565 1.00 82.44 86 GLN A CA 1
ATOM 678 C C . GLN A 1 86 ? -27.949 7.814 1.385 1.00 82.44 86 GLN A C 1
ATOM 680 O O . GLN A 1 86 ? -28.667 7.205 2.179 1.00 82.44 86 GLN A O 1
ATOM 685 N N . ASN A 1 87 ? -28.029 9.131 1.192 1.00 81.56 87 ASN A N 1
ATOM 686 C CA . ASN A 1 87 ? -28.999 10.026 1.838 1.00 81.56 87 ASN A CA 1
ATOM 687 C C . ASN A 1 87 ? -28.894 10.144 3.370 1.00 81.56 87 ASN A C 1
ATOM 689 O O . ASN A 1 87 ? -29.789 10.707 3.995 1.00 81.56 87 ASN A O 1
ATOM 693 N N . LEU A 1 88 ? -27.816 9.649 3.985 1.00 82.31 88 LEU A N 1
ATOM 694 C CA . LEU A 1 88 ? -27.552 9.836 5.410 1.00 82.31 88 LEU A CA 1
ATOM 695 C C . LEU A 1 88 ? -26.251 10.596 5.598 1.00 82.31 88 LEU A C 1
ATOM 697 O O . LEU A 1 88 ? -25.176 10.119 5.232 1.00 82.31 88 LEU A O 1
ATOM 701 N N . ASP A 1 89 ? -26.362 11.770 6.208 1.00 80.31 89 ASP A N 1
ATOM 702 C CA . ASP A 1 89 ? -25.201 12.585 6.500 1.00 80.31 89 ASP A CA 1
ATOM 703 C C . ASP A 1 89 ? -24.527 12.124 7.797 1.00 80.31 89 ASP A C 1
ATOM 705 O O . ASP A 1 89 ? -25.110 12.182 8.879 1.00 80.31 89 ASP A O 1
ATOM 709 N N . SER A 1 90 ? -23.294 11.628 7.691 1.00 87.31 90 SER A N 1
ATOM 710 C CA . SER A 1 90 ? -22.538 11.142 8.846 1.00 87.31 90 SER A CA 1
ATOM 711 C C . SER A 1 90 ? -21.623 12.237 9.383 1.00 87.31 90 SER A C 1
ATOM 713 O O . SER A 1 90 ? -20.573 12.523 8.804 1.00 87.31 90 SER A O 1
ATOM 715 N N . LEU A 1 91 ? -21.981 12.804 10.541 1.00 88.62 91 LEU A N 1
ATOM 716 C CA . LEU A 1 91 ? -21.126 13.751 11.273 1.00 88.62 91 LEU A CA 1
ATOM 717 C C . LEU A 1 91 ? -19.750 13.152 11.588 1.00 88.62 91 LEU A C 1
ATOM 719 O O . LEU A 1 91 ? -18.734 13.841 11.509 1.00 88.62 91 LEU A O 1
ATOM 723 N N . ILE A 1 92 ? -19.708 11.847 11.866 1.00 91.12 92 ILE A N 1
ATOM 724 C CA . ILE A 1 92 ? -18.471 11.098 12.097 1.00 91.12 92 ILE A CA 1
ATOM 725 C C . ILE A 1 92 ? -17.569 11.175 10.864 1.00 91.12 92 ILE A C 1
ATOM 727 O O . ILE A 1 92 ? -16.409 11.560 10.983 1.00 91.12 92 ILE A O 1
ATOM 731 N N . LEU A 1 93 ? -18.096 10.890 9.669 1.00 91.00 93 LEU A N 1
ATOM 732 C CA . LEU A 1 93 ? -17.305 10.910 8.432 1.00 91.00 93 LEU A CA 1
ATOM 733 C C . LEU A 1 93 ? -16.916 12.325 7.972 1.00 91.00 93 LEU A C 1
ATOM 735 O O . LEU A 1 93 ? -16.008 12.471 7.155 1.00 91.00 93 LEU A O 1
ATOM 739 N N . ARG A 1 94 ? -17.547 13.370 8.522 1.00 89.81 94 ARG A N 1
ATOM 740 C 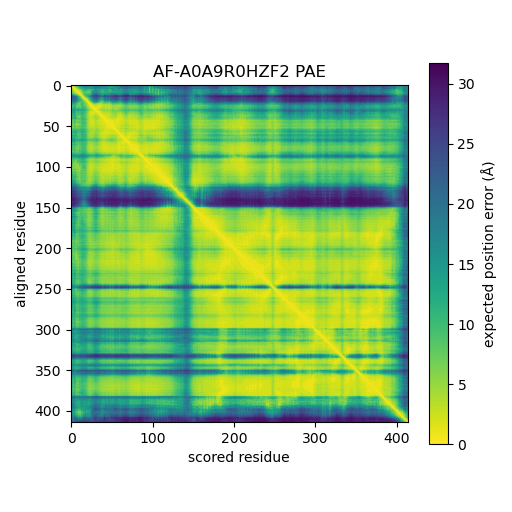CA . ARG A 1 94 ? -17.152 14.779 8.349 1.00 89.81 94 ARG A CA 1
ATOM 741 C C . ARG A 1 94 ? -16.104 15.256 9.354 1.00 89.81 94 ARG A C 1
ATOM 743 O O . ARG A 1 94 ? -15.583 16.356 9.204 1.00 89.81 94 ARG A O 1
ATOM 750 N N . GLY A 1 95 ? -15.765 14.442 10.352 1.00 89.88 95 GLY A N 1
ATOM 751 C CA . GLY A 1 95 ? -14.914 14.845 11.470 1.00 89.88 95 GLY A CA 1
ATOM 752 C C . GLY A 1 95 ? -13.448 15.134 11.124 1.00 89.88 95 GLY A C 1
ATOM 753 O O . GLY A 1 95 ? -12.729 15.648 11.979 1.00 89.88 95 GLY A O 1
ATOM 754 N N . GLY A 1 96 ? -12.963 14.794 9.923 1.00 89.75 96 GLY A N 1
ATOM 755 C CA . GLY A 1 96 ? -11.573 15.024 9.503 1.00 89.75 96 GLY A CA 1
ATOM 756 C C . GLY A 1 96 ? -10.556 14.484 10.515 1.00 89.75 96 GLY A C 1
ATOM 757 O O . GLY A 1 96 ? -10.569 13.306 10.867 1.00 89.75 96 GLY A O 1
ATOM 758 N N . 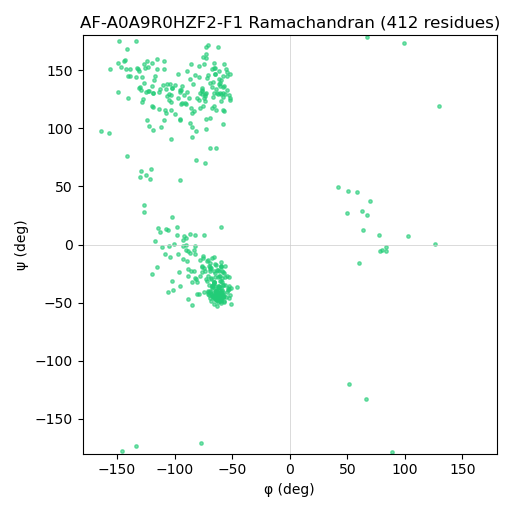ARG A 1 97 ? -9.703 15.347 11.079 1.00 87.62 97 ARG A N 1
ATOM 759 C CA . ARG A 1 97 ? -8.769 14.942 12.152 1.00 87.62 97 ARG A CA 1
ATOM 760 C C . ARG A 1 97 ? -9.465 14.389 13.403 1.00 87.62 97 ARG A C 1
ATOM 762 O O . ARG A 1 97 ? -8.911 13.518 14.071 1.00 87.62 97 ARG A O 1
ATOM 769 N N . LEU A 1 98 ? -10.669 14.867 13.731 1.00 91.19 98 LEU A N 1
ATOM 770 C CA . LEU A 1 98 ? -11.444 14.345 14.859 1.00 91.19 98 LEU A CA 1
ATOM 771 C C . LEU A 1 98 ? -11.911 12.908 14.592 1.00 91.19 98 LEU A C 1
ATOM 773 O O . LEU A 1 98 ? -11.846 12.081 15.498 1.00 91.19 98 LEU A O 1
ATOM 777 N N . LEU A 1 99 ? -12.280 12.592 13.343 1.00 91.25 99 LEU A N 1
ATOM 778 C CA . LEU A 1 99 ? -12.538 11.216 12.908 1.00 91.25 99 LEU A CA 1
ATOM 779 C C . LEU A 1 99 ? -11.287 10.351 13.063 1.00 91.25 99 LEU A C 1
ATOM 781 O O . LEU A 1 99 ? -11.374 9.263 13.618 1.00 91.25 99 LEU A O 1
ATOM 785 N N . GLN A 1 100 ? -10.119 10.825 12.620 1.00 89.25 100 GLN A N 1
ATOM 786 C CA . GLN A 1 100 ? -8.870 10.064 12.760 1.00 89.25 100 GLN A CA 1
ATOM 787 C C . GLN A 1 100 ? -8.571 9.738 14.229 1.00 89.25 100 GLN A C 1
ATOM 789 O O . GLN A 1 100 ? -8.263 8.590 14.551 1.00 89.25 100 GLN A O 1
ATOM 794 N N . LYS A 1 101 ? -8.724 10.719 15.130 1.00 90.19 101 LYS A N 1
ATOM 795 C CA . LYS A 1 101 ? -8.585 10.500 16.576 1.00 90.19 101 LYS A CA 1
ATOM 796 C C . LYS A 1 101 ? -9.586 9.467 17.082 1.00 90.19 101 LYS A C 1
ATOM 798 O O . LYS A 1 101 ? -9.183 8.532 17.764 1.00 90.19 101 LYS A O 1
ATOM 803 N N . PHE A 1 102 ? -10.850 9.589 16.689 1.00 91.75 102 PHE A N 1
ATOM 804 C CA . PHE A 1 102 ? -11.897 8.643 17.058 1.00 91.75 102 PHE A CA 1
ATOM 805 C C . PHE A 1 102 ? -11.611 7.214 16.557 1.00 91.75 102 PHE A C 1
ATOM 807 O O . PHE A 1 102 ? -11.788 6.248 17.295 1.00 91.75 102 PHE A O 1
ATOM 814 N N . VAL A 1 103 ? -11.111 7.050 15.330 1.00 90.38 103 VAL A N 1
ATOM 815 C CA . VAL A 1 103 ? -10.715 5.744 14.773 1.00 90.38 103 VAL A CA 1
ATOM 816 C C . VAL A 1 103 ? -9.559 5.134 15.568 1.00 90.38 103 VAL A C 1
ATOM 818 O O . VAL A 1 103 ? -9.630 3.961 15.941 1.00 90.38 103 VAL A O 1
ATOM 821 N N . VAL A 1 104 ? -8.509 5.914 15.852 1.00 88.75 104 VAL A N 1
ATOM 822 C CA . VAL A 1 104 ? -7.351 5.458 16.641 1.00 88.75 104 VAL A CA 1
ATOM 823 C C . VAL A 1 104 ? -7.787 5.051 18.043 1.00 88.75 104 VAL A C 1
ATOM 825 O O . VAL A 1 104 ? -7.416 3.980 18.518 1.00 88.75 104 VAL A O 1
ATOM 828 N N . ASP A 1 105 ? -8.620 5.864 18.680 1.00 88.94 105 ASP A N 1
ATOM 829 C CA . ASP A 1 105 ? -9.116 5.617 20.024 1.00 88.94 105 ASP A CA 1
ATOM 830 C C . ASP A 1 105 ? -9.907 4.303 20.121 1.00 88.94 105 ASP A C 1
ATOM 832 O O . ASP A 1 105 ? -9.606 3.435 20.947 1.00 88.94 105 ASP A O 1
ATOM 836 N N . ASN A 1 106 ? -10.841 4.088 19.192 1.00 89.19 106 ASN A N 1
ATOM 837 C CA . ASN A 1 106 ? -11.604 2.844 19.115 1.00 89.19 106 ASN A CA 1
ATOM 838 C C . ASN A 1 106 ? -10.737 1.633 18.754 1.00 89.19 106 ASN A C 1
ATOM 840 O O . ASN A 1 106 ? -10.980 0.530 19.251 1.00 89.19 106 ASN A O 1
ATOM 844 N N . CYS A 1 107 ? -9.694 1.820 17.940 1.00 87.50 107 CYS A N 1
ATOM 845 C CA . CYS A 1 107 ? -8.712 0.774 17.675 1.00 87.50 107 CYS A CA 1
ATOM 846 C C . CYS A 1 107 ? -7.976 0.379 18.962 1.00 87.50 107 CYS A C 1
ATOM 848 O O . CYS A 1 107 ? -7.906 -0.805 19.284 1.00 87.50 107 CYS A O 1
ATOM 850 N N . VAL A 1 108 ? -7.505 1.348 19.752 1.00 84.88 108 VAL A N 1
ATOM 851 C CA . VAL A 1 108 ? -6.853 1.078 21.043 1.00 84.88 108 VAL A CA 1
ATOM 852 C C . VAL A 1 108 ? -7.825 0.396 22.010 1.00 84.88 108 VAL A C 1
ATOM 854 O O . VAL A 1 108 ? -7.445 -0.589 22.637 1.00 84.88 108 VAL A O 1
ATOM 857 N N . LYS A 1 109 ? -9.086 0.844 22.088 1.00 84.31 109 LYS A N 1
ATOM 858 C CA . LYS A 1 109 ? -10.148 0.199 22.886 1.00 84.31 109 LYS A CA 1
ATOM 859 C C . LYS A 1 109 ? -10.313 -1.282 22.507 1.00 84.31 109 LYS A C 1
ATOM 861 O O . LYS A 1 109 ? -10.376 -2.160 23.368 1.00 84.31 109 LYS A O 1
ATOM 866 N N . MET A 1 110 ? -10.338 -1.583 21.206 1.00 85.56 110 MET A N 1
ATOM 867 C CA . MET A 1 110 ? -10.410 -2.952 20.684 1.00 85.56 110 MET A CA 1
ATOM 868 C C . MET A 1 110 ? -9.152 -3.771 21.018 1.00 85.56 110 MET A C 1
ATOM 870 O O . MET A 1 110 ? -9.275 -4.909 21.472 1.00 85.56 110 MET A O 1
ATOM 874 N N . GLN A 1 111 ? -7.956 -3.212 20.814 1.00 82.88 111 GL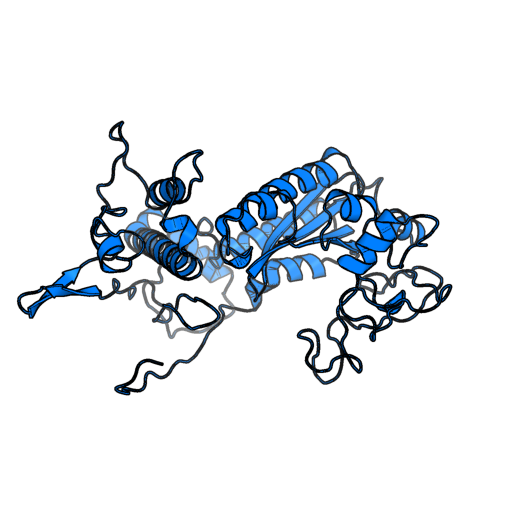N A N 1
ATOM 875 C CA . GLN A 1 111 ? -6.692 -3.909 21.069 1.00 82.88 111 GLN A CA 1
ATOM 876 C C . GLN A 1 111 ? -6.483 -4.191 22.558 1.00 82.88 111 GLN A C 1
ATOM 878 O O . GLN A 1 111 ? -6.167 -5.322 22.921 1.00 82.88 111 GLN A O 1
ATOM 883 N N . ALA A 1 112 ? -6.750 -3.215 23.429 1.00 80.31 112 ALA A N 1
ATOM 884 C CA . ALA A 1 112 ? -6.672 -3.379 24.878 1.00 80.31 112 ALA A CA 1
ATOM 885 C C . ALA A 1 112 ? -7.590 -4.508 25.361 1.00 80.31 112 ALA A C 1
ATOM 887 O O . ALA A 1 112 ? -7.174 -5.359 26.144 1.00 80.31 112 ALA A O 1
ATOM 888 N N . LYS A 1 113 ? -8.818 -4.583 24.830 1.00 79.81 113 LYS A N 1
ATOM 889 C CA . LYS A 1 113 ? -9.748 -5.681 25.124 1.00 79.81 113 LYS A CA 1
ATOM 890 C C . LYS A 1 113 ? -9.195 -7.043 24.693 1.00 79.81 113 LYS A C 1
ATOM 892 O O . LYS A 1 113 ? -9.295 -7.999 25.463 1.00 79.81 113 LYS A O 1
ATOM 897 N N . ASN A 1 114 ? -8.641 -7.146 23.484 1.00 81.88 114 ASN A N 1
ATOM 898 C CA . ASN A 1 114 ? -8.069 -8.398 22.981 1.00 81.88 114 ASN A CA 1
ATOM 899 C C . ASN A 1 114 ? -6.873 -8.847 23.832 1.00 81.88 114 ASN A C 1
ATOM 901 O O . ASN A 1 114 ? -6.804 -10.011 24.219 1.00 81.88 114 ASN A O 1
ATOM 905 N N . LEU A 1 115 ? -5.980 -7.918 24.182 1.00 81.94 115 LEU A N 1
ATOM 906 C CA . LEU A 1 115 ? -4.829 -8.181 25.047 1.00 81.94 115 LEU A CA 1
ATOM 907 C C . LEU A 1 115 ? -5.257 -8.611 26.453 1.00 81.94 115 LEU A C 1
ATOM 909 O O . LEU A 1 115 ? -4.754 -9.613 26.954 1.00 81.94 115 LEU A O 1
ATOM 913 N N . ARG A 1 116 ? -6.245 -7.935 27.058 1.00 79.25 116 ARG A N 1
ATOM 914 C CA . ARG A 1 116 ? -6.828 -8.343 28.348 1.00 79.25 116 ARG A CA 1
ATOM 915 C C . ARG A 1 116 ? -7.399 -9.752 28.291 1.00 79.25 116 ARG A C 1
ATOM 917 O O . ARG A 1 116 ? -7.176 -10.543 29.201 1.00 79.25 116 ARG A O 1
ATOM 924 N N . TRP A 1 117 ? -8.127 -10.084 27.224 1.00 81.38 117 TRP A N 1
ATOM 925 C CA . TRP A 1 117 ? -8.648 -11.437 27.059 1.00 81.38 117 TRP A CA 1
ATOM 926 C C . TRP A 1 117 ? -7.512 -12.463 26.991 1.00 81.38 117 TRP A C 1
ATOM 928 O O . TRP A 1 117 ? -7.588 -13.474 27.681 1.00 81.38 117 TRP A O 1
ATOM 938 N N . ILE A 1 118 ? -6.443 -12.186 26.238 1.00 83.31 118 ILE A N 1
ATOM 939 C CA . ILE A 1 118 ? -5.270 -13.068 26.154 1.00 83.31 118 ILE A CA 1
ATOM 940 C C . ILE A 1 118 ? -4.606 -13.231 27.526 1.00 83.31 118 ILE A C 1
ATOM 942 O O . ILE A 1 118 ? -4.346 -14.360 27.938 1.00 83.31 118 ILE A O 1
ATOM 946 N N . ALA A 1 119 ? -4.387 -12.134 28.253 1.00 78.62 119 ALA A N 1
ATOM 947 C CA . ALA A 1 119 ? -3.785 -12.147 29.586 1.00 78.62 119 ALA A CA 1
ATOM 948 C C . ALA A 1 119 ? -4.602 -12.978 30.589 1.00 78.62 119 ALA A C 1
ATOM 950 O O . ALA A 1 119 ? -4.047 -13.772 31.342 1.00 78.62 119 ALA A O 1
ATOM 951 N N . LEU A 1 120 ? -5.932 -12.859 30.552 1.00 81.62 120 LEU A N 1
ATOM 952 C CA . LEU A 1 120 ? -6.840 -13.562 31.464 1.00 81.62 120 LEU A CA 1
ATOM 953 C C . LEU A 1 120 ? -7.161 -15.007 31.045 1.00 81.62 120 LEU A C 1
ATOM 955 O O . LEU A 1 120 ? -7.827 -15.720 31.790 1.00 81.62 120 LEU A O 1
ATOM 959 N N . ASN A 1 121 ? -6.749 -15.446 29.851 1.00 83.94 121 ASN A N 1
ATOM 960 C CA . ASN A 1 121 ? -7.078 -16.774 29.313 1.00 83.94 121 ASN A CA 1
ATOM 961 C C . ASN A 1 121 ? -5.826 -17.563 28.880 1.00 83.94 121 ASN A C 1
ATOM 963 O O . ASN A 1 121 ? -5.918 -18.420 28.000 1.00 83.94 121 ASN A O 1
ATOM 967 N N . GLN A 1 122 ? -4.671 -17.312 29.505 1.00 79.25 122 GLN A N 1
ATOM 968 C CA . GLN A 1 122 ? -3.401 -17.996 29.208 1.00 79.25 122 GLN A CA 1
ATOM 969 C C . GLN A 1 122 ? -3.502 -19.529 29.284 1.00 79.25 122 GLN A C 1
ATOM 971 O O . GLN A 1 122 ? -3.018 -20.216 28.382 1.00 79.25 122 GLN A O 1
ATOM 976 N N . ASP A 1 123 ? -4.225 -20.061 30.275 1.00 78.38 123 ASP A N 1
ATOM 977 C CA . ASP A 1 123 ? -4.433 -21.507 30.440 1.00 78.38 123 ASP A CA 1
ATOM 978 C C . ASP A 1 123 ? -5.190 -22.117 29.246 1.00 78.38 123 ASP A C 1
ATOM 980 O O . ASP A 1 123 ? -4.867 -23.203 28.766 1.00 78.38 123 ASP A O 1
ATOM 984 N N . LYS A 1 124 ? -6.168 -21.386 28.690 1.00 79.75 124 LYS A N 1
ATOM 985 C CA . LYS A 1 124 ? -6.933 -21.827 27.507 1.00 79.75 124 LYS A CA 1
ATOM 986 C C . LYS A 1 124 ? -6.107 -21.770 26.232 1.00 79.75 124 LYS A C 1
ATOM 988 O O . LYS A 1 124 ? -6.319 -22.568 25.324 1.00 79.75 124 LYS A O 1
ATOM 993 N N . ILE A 1 125 ? -5.182 -20.817 26.163 1.00 72.19 125 ILE A N 1
ATOM 994 C CA . ILE A 1 125 ? -4.276 -20.649 25.028 1.00 72.19 125 ILE A CA 1
ATOM 995 C C . ILE A 1 125 ? -3.177 -21.724 25.062 1.00 72.19 125 ILE A C 1
ATOM 997 O O . ILE A 1 125 ? -2.512 -21.922 24.054 1.00 72.19 125 ILE A O 1
ATOM 1001 N N . ARG A 1 126 ? -3.051 -22.496 26.154 1.00 65.50 126 ARG A N 1
ATOM 1002 C CA . ARG A 1 126 ? -1.975 -23.473 26.381 1.00 65.50 126 ARG A CA 1
ATOM 1003 C C . ARG A 1 126 ? -0.597 -22.809 26.348 1.00 65.50 126 ARG A C 1
ATOM 1005 O O . ARG A 1 126 ? 0.332 -23.317 25.723 1.00 65.50 126 ARG A O 1
ATOM 1012 N N . ALA A 1 127 ? -0.485 -21.666 27.025 1.00 60.09 127 ALA A N 1
ATOM 1013 C CA . ALA A 1 127 ? 0.749 -20.892 27.162 1.00 60.09 127 ALA A CA 1
ATOM 1014 C C . ALA A 1 127 ? 1.975 -21.766 27.514 1.00 60.09 127 ALA A C 1
ATOM 1016 O O . ALA A 1 127 ? 3.057 -21.561 26.964 1.00 60.09 127 ALA A O 1
ATOM 1017 N N . ASP A 1 128 ? 1.781 -22.802 28.333 1.00 56.34 128 ASP A N 1
ATOM 1018 C CA . ASP A 1 128 ? 2.834 -23.724 28.780 1.00 56.34 128 ASP A CA 1
ATOM 1019 C C . ASP A 1 128 ? 3.504 -24.514 27.641 1.00 56.34 128 ASP A C 1
ATOM 1021 O O . ASP A 1 128 ? 4.717 -24.716 27.666 1.00 56.34 128 ASP A O 1
ATOM 1025 N N . LEU A 1 129 ? 2.757 -24.901 26.596 1.00 58.97 129 LEU A N 1
ATOM 1026 C CA . LEU A 1 129 ? 3.319 -25.570 25.410 1.00 58.97 129 LEU A CA 1
ATOM 1027 C C . LEU A 1 129 ? 4.203 -24.624 24.585 1.00 58.97 129 LEU A C 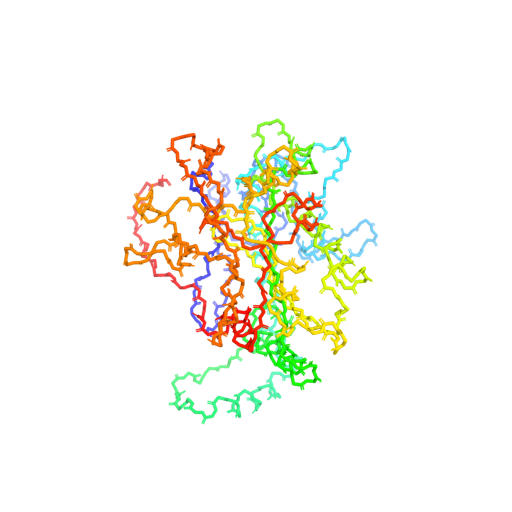1
ATOM 1029 O O . LEU A 1 129 ? 5.152 -25.059 23.936 1.00 58.97 129 LEU A O 1
ATOM 1033 N N . TYR A 1 130 ? 3.909 -23.323 24.616 1.00 56.84 130 TYR A N 1
ATOM 1034 C CA . TYR A 1 130 ? 4.671 -22.320 23.873 1.00 56.84 130 TYR A CA 1
ATOM 1035 C C . TYR A 1 130 ? 5.930 -21.858 24.598 1.00 56.84 130 TYR A C 1
ATOM 1037 O O . TYR A 1 130 ? 6.843 -21.371 23.933 1.00 56.84 130 TYR A O 1
ATOM 1045 N N . LYS A 1 131 ? 5.984 -22.010 25.925 1.00 53.97 131 LYS A N 1
ATOM 1046 C CA . LYS A 1 131 ? 7.172 -21.703 26.724 1.00 53.97 131 LYS A CA 1
ATOM 1047 C C . LYS A 1 131 ? 8.332 -22.628 26.341 1.00 53.97 131 LYS A C 1
ATOM 1049 O O . LYS A 1 131 ? 9.398 -22.148 25.988 1.00 53.97 131 LYS A O 1
ATOM 1054 N N . GLY A 1 132 ? 8.066 -23.935 26.242 1.00 54.06 132 GLY A N 1
ATOM 1055 C CA . GLY A 1 132 ? 9.073 -24.923 25.837 1.00 54.06 132 GLY A CA 1
ATOM 1056 C C . GLY A 1 132 ? 9.638 -24.710 24.427 1.00 54.06 132 GLY A C 1
ATOM 1057 O O . GLY A 1 132 ? 10.830 -24.907 24.222 1.00 54.06 132 GLY A O 1
ATOM 1058 N N . LEU A 1 133 ? 8.813 -24.266 23.469 1.00 50.78 133 LEU A N 1
ATOM 1059 C CA . LEU A 1 133 ? 9.253 -24.007 22.091 1.00 50.78 133 LEU A CA 1
ATOM 1060 C C . LEU A 1 133 ? 10.084 -22.712 21.980 1.00 50.78 133 LEU A C 1
ATOM 1062 O O . LEU A 1 133 ? 11.091 -22.682 21.274 1.00 50.78 133 LEU A O 1
ATOM 1066 N N . GLU A 1 134 ? 9.674 -21.651 22.686 1.00 52.84 134 GLU A N 1
ATOM 1067 C CA . GLU A 1 134 ? 10.376 -20.359 22.725 1.00 52.84 134 GLU A CA 1
ATOM 1068 C C . GLU A 1 134 ? 11.726 -20.476 23.453 1.00 52.84 134 GLU A C 1
ATOM 1070 O O . GLU A 1 134 ? 12.731 -20.002 22.926 1.00 52.84 134 GLU A O 1
ATOM 1075 N N . ASP A 1 135 ? 11.779 -21.196 24.580 1.00 49.66 135 ASP A N 1
ATOM 1076 C CA . ASP A 1 135 ? 13.016 -21.465 25.327 1.00 49.66 135 ASP A CA 1
ATOM 1077 C C . ASP A 1 135 ? 14.027 -22.257 24.474 1.00 49.66 135 ASP A C 1
ATOM 1079 O O . ASP A 1 135 ? 15.221 -21.970 24.501 1.00 49.66 135 ASP A O 1
ATOM 1083 N N . SER A 1 136 ? 13.564 -23.197 23.637 1.00 47.44 136 SER A N 1
ATOM 1084 C CA . SER A 1 136 ? 14.435 -23.929 22.702 1.00 47.44 136 SER A CA 1
ATOM 1085 C C . SER A 1 136 ? 14.907 -23.112 21.488 1.00 47.44 136 SER A C 1
ATOM 1087 O O . SER A 1 136 ? 15.945 -23.431 20.911 1.00 47.44 136 SER A O 1
ATOM 1089 N N . LEU A 1 137 ? 14.186 -22.050 21.106 1.00 48.38 137 LEU A N 1
ATOM 1090 C CA . LEU A 1 137 ? 14.569 -21.141 20.013 1.00 48.38 137 LEU A CA 1
ATOM 1091 C C . LEU A 1 137 ? 15.459 -19.978 20.493 1.00 48.38 137 LEU A C 1
ATOM 1093 O O . LEU A 1 137 ? 16.264 -19.474 19.711 1.00 48.38 137 LEU A O 1
ATOM 1097 N N . HIS A 1 138 ? 15.347 -19.578 21.765 1.00 49.06 138 HIS A N 1
ATOM 1098 C CA . HIS A 1 138 ? 16.115 -18.493 22.394 1.00 49.06 138 HIS A CA 1
ATOM 1099 C C . HIS A 1 138 ? 17.222 -18.968 23.350 1.00 49.06 138 HIS A C 1
ATOM 1101 O O . HIS A 1 138 ? 17.810 -18.141 24.044 1.00 49.06 138 HIS A O 1
ATOM 1107 N N . ALA A 1 139 ? 17.578 -20.259 23.344 1.00 46.41 139 ALA A N 1
ATOM 1108 C CA . ALA A 1 139 ? 18.610 -20.885 24.191 1.00 46.41 139 ALA A CA 1
ATOM 1109 C C . ALA A 1 139 ? 20.053 -20.319 24.057 1.00 46.41 139 ALA A C 1
ATOM 1111 O O . ALA A 1 139 ? 21.006 -20.954 24.500 1.00 46.41 139 ALA A O 1
ATOM 1112 N N . GLY A 1 140 ? 20.237 -19.145 23.444 1.00 45.62 140 GLY A N 1
ATOM 1113 C CA . GLY A 1 140 ? 21.479 -18.369 23.434 1.00 45.62 140 GLY A CA 1
ATOM 1114 C C . GLY A 1 140 ? 21.452 -17.087 24.282 1.00 45.62 140 GLY A C 1
ATOM 1115 O O . GLY A 1 140 ? 22.505 -16.477 24.450 1.00 45.62 140 GLY A O 1
ATOM 1116 N N . GLU A 1 141 ? 20.306 -16.660 24.828 1.00 44.00 141 GLU A N 1
ATOM 1117 C CA . GLU A 1 141 ? 20.219 -15.462 25.682 1.00 44.00 141 GLU A CA 1
ATOM 1118 C C . GLU A 1 141 ? 20.106 -15.846 27.167 1.00 44.00 141 GLU A C 1
ATOM 1120 O O . GLU A 1 141 ? 19.026 -16.031 27.724 1.00 44.00 141 GLU A O 1
ATOM 1125 N N . HIS A 1 142 ? 21.262 -15.961 27.828 1.00 42.88 142 HIS A N 1
ATOM 1126 C CA . HIS A 1 142 ? 21.391 -16.140 29.277 1.00 42.88 142 HIS A CA 1
ATOM 1127 C C . HIS A 1 142 ? 21.072 -14.842 30.043 1.00 42.88 142 HIS A C 1
ATOM 1129 O O . HIS A 1 142 ? 21.968 -14.237 30.624 1.00 42.88 142 HIS A O 1
ATOM 1135 N N . ASN A 1 143 ? 19.809 -14.407 30.068 1.00 43.19 143 ASN A N 1
ATOM 1136 C CA . ASN A 1 143 ? 19.380 -13.320 30.955 1.00 43.19 143 ASN A CA 1
ATOM 1137 C C . ASN A 1 143 ? 18.311 -13.806 31.939 1.00 43.19 143 ASN A C 1
ATOM 1139 O O . ASN A 1 143 ? 17.126 -13.900 31.630 1.00 43.19 143 ASN A O 1
ATOM 1143 N N . THR A 1 144 ? 18.759 -14.126 33.152 1.00 44.62 144 THR A N 1
ATOM 1144 C CA . THR A 1 144 ? 17.958 -14.656 34.266 1.00 44.62 144 THR A CA 1
ATOM 1145 C C . THR A 1 144 ? 17.219 -13.582 35.075 1.00 44.62 144 THR A C 1
ATOM 1147 O O . THR A 1 144 ? 16.650 -13.900 36.115 1.00 44.62 144 THR A O 1
ATOM 1150 N N . GLU A 1 145 ? 17.202 -12.319 34.640 1.00 40.81 145 GLU A N 1
ATOM 1151 C CA . GLU A 1 145 ? 16.708 -11.207 35.473 1.00 40.81 145 GLU A CA 1
ATOM 1152 C C . GLU A 1 145 ? 15.196 -10.913 35.373 1.00 40.81 145 GLU A C 1
ATOM 1154 O O . GLU A 1 145 ? 14.687 -10.142 36.176 1.00 40.81 145 GLU A O 1
ATOM 1159 N N . ASN A 1 146 ? 14.433 -11.569 34.485 1.00 41.97 146 ASN A N 1
ATOM 1160 C CA . ASN A 1 146 ? 12.985 -11.322 34.318 1.00 41.97 146 ASN A CA 1
ATOM 1161 C C . ASN A 1 146 ? 12.113 -12.574 34.542 1.00 41.97 146 ASN A C 1
ATOM 1163 O O . ASN A 1 146 ? 11.317 -12.974 33.688 1.00 41.97 146 ASN A O 1
ATOM 1167 N N . VAL A 1 147 ? 12.226 -13.206 35.715 1.00 40.72 147 VAL A N 1
ATOM 1168 C CA . VAL A 1 147 ? 11.336 -14.312 36.120 1.00 40.72 147 VAL A CA 1
ATOM 1169 C C . VAL A 1 147 ? 10.014 -13.751 36.671 1.00 40.72 147 VAL A C 1
ATOM 1171 O O . VAL A 1 147 ? 9.742 -13.777 37.867 1.00 40.72 147 VAL A O 1
ATOM 1174 N N . GLY A 1 148 ? 9.182 -13.228 35.767 1.00 44.97 148 GLY A N 1
ATOM 1175 C CA . GLY A 1 148 ? 7.766 -12.907 35.982 1.00 44.97 148 GLY A CA 1
ATOM 1176 C C . GLY A 1 148 ? 6.873 -13.776 35.087 1.00 44.97 148 GLY A C 1
ATOM 1177 O O . GLY A 1 148 ? 7.337 -14.345 34.096 1.00 44.97 148 GLY A O 1
ATOM 1178 N N . ARG A 1 149 ? 5.586 -13.937 35.424 1.00 50.12 149 ARG A N 1
ATOM 1179 C CA . ARG A 1 149 ? 4.635 -14.768 34.657 1.00 50.12 149 ARG A CA 1
ATOM 1180 C C . ARG A 1 149 ? 4.332 -14.098 33.304 1.00 50.12 149 ARG A C 1
ATOM 1182 O O . ARG A 1 149 ? 3.346 -13.384 33.164 1.00 50.12 149 ARG A O 1
ATOM 1189 N N . ARG A 1 150 ? 5.205 -14.313 32.314 1.00 59.88 150 ARG A N 1
ATOM 1190 C CA . ARG A 1 150 ? 5.136 -13.713 30.972 1.00 59.88 150 ARG A CA 1
ATOM 1191 C C . ARG A 1 150 ? 3.803 -14.066 30.310 1.00 59.88 150 ARG A C 1
ATOM 1193 O O . ARG A 1 150 ? 3.532 -15.235 30.046 1.00 59.88 150 ARG A O 1
ATOM 1200 N N . THR A 1 151 ? 2.969 -13.063 30.034 1.00 65.81 151 THR A N 1
ATOM 1201 C CA . THR A 1 151 ? 1.778 -13.266 29.199 1.00 65.81 151 THR A CA 1
ATOM 1202 C C . THR A 1 151 ? 2.235 -13.581 27.779 1.00 65.81 151 THR A C 1
ATOM 1204 O O . THR A 1 151 ? 2.876 -12.767 27.115 1.00 65.81 151 THR A O 1
ATOM 1207 N N . ILE A 1 152 ? 1.903 -14.775 27.305 1.00 71.81 152 ILE A N 1
ATOM 1208 C CA . ILE A 1 152 ? 2.268 -15.265 25.985 1.00 71.81 152 ILE A CA 1
ATOM 1209 C C . ILE A 1 152 ? 1.222 -14.798 24.969 1.00 71.81 152 ILE A C 1
ATOM 1211 O O . ILE A 1 152 ? 0.046 -15.168 25.033 1.00 71.81 152 ILE A O 1
ATOM 1215 N N . LEU A 1 153 ? 1.666 -13.984 24.006 1.00 77.62 153 LEU A N 1
ATOM 1216 C CA . LEU A 1 153 ? 0.874 -13.655 22.824 1.00 77.62 153 LEU A CA 1
ATOM 1217 C C . LEU A 1 153 ? 0.949 -14.816 21.817 1.00 77.62 153 LEU A C 1
ATOM 1219 O O . LEU A 1 153 ? 2.064 -15.190 21.428 1.00 77.62 153 LEU A O 1
ATOM 1223 N N . PRO A 1 154 ? -0.194 -15.385 21.389 1.00 80.75 154 PRO A N 1
ATOM 1224 C CA . PRO A 1 154 ? -0.228 -16.442 20.382 1.00 80.75 154 PRO A CA 1
ATOM 1225 C C . PRO A 1 154 ? 0.073 -15.889 18.982 1.00 80.75 154 PRO A C 1
ATOM 1227 O O . PRO A 1 154 ? -0.131 -14.703 18.725 1.00 80.75 154 PRO A O 1
ATOM 1230 N N . SER A 1 155 ? 0.466 -16.756 18.043 1.00 80.56 155 SER A N 1
ATOM 1231 C CA . SER A 1 155 ? 0.683 -16.361 16.641 1.00 80.56 155 SER A CA 1
ATOM 1232 C C . SER A 1 155 ? -0.587 -15.898 15.919 1.00 80.56 155 SER A C 1
ATOM 1234 O O . SER A 1 155 ? -0.507 -15.205 14.915 1.00 80.56 155 SER A O 1
ATOM 1236 N N . SER A 1 156 ? -1.774 -16.195 16.456 1.00 83.06 156 SER A N 1
ATOM 1237 C CA . SER A 1 156 ? -3.039 -15.640 15.961 1.00 83.06 156 SER A CA 1
ATOM 1238 C C . SER A 1 156 ? -3.213 -14.146 16.271 1.00 83.06 156 SER A C 1
ATOM 1240 O O . SER A 1 156 ? -4.129 -13.514 15.743 1.00 83.06 156 SER A O 1
ATOM 1242 N N . PHE A 1 157 ? -2.387 -13.569 17.152 1.00 83.69 157 PHE A N 1
ATOM 1243 C CA . PHE A 1 157 ? -2.371 -12.133 17.407 1.00 83.69 157 PHE A CA 1
ATOM 1244 C C . PHE A 1 157 ? -1.434 -11.442 16.411 1.00 83.69 157 PHE A C 1
ATOM 1246 O O . PHE A 1 157 ? -0.209 -11.512 16.544 1.00 83.69 157 PHE A O 1
ATOM 1253 N N . VAL A 1 158 ? -2.023 -10.766 15.422 1.00 83.19 158 VAL A N 1
ATOM 1254 C CA . VAL A 1 158 ? -1.294 -10.063 14.355 1.00 83.19 158 VAL A CA 1
ATOM 1255 C C . VAL A 1 158 ? -0.314 -9.044 14.941 1.00 83.19 158 VAL A C 1
ATOM 1257 O O . VAL A 1 158 ? -0.694 -8.217 15.767 1.00 83.19 158 VAL A O 1
ATOM 1260 N N . GLY A 1 159 ? 0.941 -9.092 14.497 1.00 78.62 159 GLY A N 1
ATOM 1261 C CA . GLY A 1 159 ? 2.021 -8.229 14.974 1.00 78.62 159 GLY A CA 1
ATOM 1262 C C . GLY A 1 159 ? 2.709 -8.707 16.256 1.00 78.62 159 GLY A C 1
ATOM 1263 O O . GLY A 1 159 ? 3.668 -8.073 16.689 1.00 78.62 159 GLY A O 1
ATOM 1264 N N . SER A 1 160 ? 2.274 -9.820 16.861 1.00 79.38 160 SER A N 1
ATOM 1265 C CA . SER A 1 160 ? 3.046 -10.464 17.933 1.00 79.38 160 SER A CA 1
ATOM 1266 C C . SER A 1 160 ? 4.378 -11.019 17.399 1.00 79.38 160 SER A C 1
ATOM 1268 O O . SER A 1 160 ? 4.463 -11.372 16.219 1.00 79.38 160 SER A O 1
ATOM 1270 N N . PRO A 1 161 ? 5.409 -11.194 18.251 1.00 75.75 161 PRO A N 1
ATOM 1271 C CA . PRO A 1 161 ? 6.662 -11.829 17.837 1.00 75.75 161 PRO A CA 1
ATOM 1272 C C . PRO A 1 161 ? 6.456 -13.193 17.161 1.00 75.75 161 PRO A C 1
ATOM 1274 O O . PRO A 1 161 ? 7.105 -13.491 16.161 1.00 75.75 161 PRO A O 1
ATOM 1277 N N . ARG A 1 162 ? 5.499 -13.993 17.655 1.00 78.75 162 ARG A N 1
ATOM 1278 C CA . ARG A 1 162 ? 5.164 -15.308 17.091 1.00 78.75 162 ARG A CA 1
ATOM 1279 C C . ARG A 1 162 ? 4.451 -15.219 15.744 1.00 78.75 162 ARG A C 1
ATOM 1281 O O . ARG A 1 162 ? 4.804 -15.984 14.858 1.00 78.75 162 ARG A O 1
ATOM 1288 N N . ASP A 1 163 ? 3.489 -14.308 15.573 1.00 84.62 163 ASP A N 1
ATOM 1289 C CA . ASP A 1 163 ? 2.843 -14.059 14.268 1.00 84.62 163 ASP A CA 1
ATOM 1290 C C . ASP A 1 163 ? 3.897 -13.687 13.222 1.00 84.62 163 ASP A C 1
ATOM 1292 O O . ASP A 1 163 ? 3.967 -14.280 12.149 1.00 84.62 163 ASP A O 1
ATOM 1296 N N . MET A 1 164 ? 4.780 -12.753 13.572 1.00 83.00 164 MET A N 1
ATOM 1297 C CA . MET A 1 164 ? 5.832 -12.291 12.674 1.00 83.00 164 MET A CA 1
ATOM 1298 C C . MET A 1 164 ? 6.835 -13.405 12.342 1.00 83.00 164 MET A C 1
ATOM 1300 O O . MET A 1 164 ? 7.198 -13.566 11.176 1.00 83.00 164 MET A O 1
ATOM 1304 N N . HIS A 1 165 ? 7.252 -14.202 13.333 1.00 82.06 165 HIS A N 1
ATOM 1305 C CA . HIS A 1 165 ? 8.146 -15.341 13.114 1.00 82.06 165 HIS A CA 1
ATOM 1306 C C . HIS A 1 165 ? 7.488 -16.430 12.258 1.00 82.06 165 HIS A C 1
ATOM 1308 O O . HIS A 1 165 ? 8.113 -16.910 11.315 1.00 82.06 165 HIS A O 1
ATOM 1314 N N . GLN A 1 166 ? 6.223 -16.770 12.529 1.00 86.31 166 GLN A N 1
ATOM 1315 C CA . GLN A 1 166 ? 5.469 -17.753 11.752 1.00 86.31 166 GLN A CA 1
ATOM 1316 C C . GLN A 1 166 ? 5.348 -17.317 10.287 1.00 86.31 166 GLN A C 1
ATOM 1318 O O . GLN A 1 166 ? 5.714 -18.076 9.399 1.00 86.31 166 GLN A O 1
ATOM 1323 N N . ARG A 1 167 ? 4.948 -16.068 10.014 1.00 88.44 167 ARG A N 1
ATOM 1324 C CA . ARG A 1 167 ? 4.858 -15.552 8.635 1.00 88.44 167 ARG A CA 1
ATOM 1325 C C . ARG A 1 167 ? 6.195 -15.593 7.894 1.00 88.44 167 ARG A C 1
ATOM 1327 O O . ARG A 1 167 ? 6.236 -15.870 6.696 1.00 88.44 167 ARG A O 1
ATOM 1334 N N . TYR A 1 168 ? 7.294 -15.311 8.594 1.00 87.31 168 TYR A N 1
ATOM 1335 C CA . TYR A 1 168 ? 8.629 -15.437 8.016 1.00 87.31 168 TYR A CA 1
ATOM 1336 C C . TYR A 1 168 ? 8.985 -16.894 7.714 1.00 87.31 168 TYR A C 1
ATOM 1338 O O . TYR A 1 168 ? 9.478 -17.173 6.624 1.00 87.31 168 TYR A O 1
ATOM 1346 N N . GLN A 1 169 ? 8.715 -17.820 8.637 1.00 89.00 169 GLN A N 1
ATOM 1347 C CA . GLN A 1 169 ? 8.920 -19.252 8.410 1.00 89.00 169 GLN A CA 1
ATOM 1348 C C . GLN A 1 169 ? 8.080 -19.764 7.234 1.00 89.00 169 GLN A C 1
ATOM 1350 O O . GLN A 1 169 ? 8.624 -20.452 6.375 1.00 89.00 169 GLN A O 1
ATOM 1355 N N . ASP A 1 170 ? 6.812 -19.360 7.133 1.00 91.50 170 ASP A N 1
ATOM 1356 C CA . ASP A 1 170 ? 5.926 -19.704 6.015 1.00 91.50 170 ASP A CA 1
ATOM 1357 C C . ASP A 1 170 ? 6.497 -19.190 4.683 1.00 91.50 170 ASP A C 1
ATOM 1359 O O . ASP A 1 170 ? 6.592 -19.932 3.704 1.00 91.50 170 ASP A O 1
ATOM 1363 N N . ALA A 1 171 ? 6.976 -17.941 4.648 1.00 91.38 171 ALA A N 1
ATOM 1364 C CA . ALA A 1 171 ? 7.626 -17.383 3.465 1.00 91.38 171 ALA A CA 1
ATOM 1365 C C . ALA A 1 171 ? 8.921 -18.128 3.097 1.00 91.38 171 ALA A C 1
ATOM 1367 O O . ALA A 1 171 ? 9.185 -18.374 1.920 1.00 91.38 171 ALA A O 1
ATOM 1368 N N . MET A 1 172 ? 9.724 -18.519 4.089 1.00 90.38 172 MET A N 1
ATOM 1369 C CA . MET A 1 172 ? 10.931 -19.318 3.867 1.00 90.38 172 MET A CA 1
ATOM 1370 C C . MET A 1 172 ? 10.601 -20.736 3.389 1.00 90.38 172 MET A C 1
ATOM 1372 O O . MET A 1 172 ? 11.319 -21.259 2.540 1.00 90.38 172 MET A O 1
ATOM 1376 N N . ALA A 1 173 ? 9.510 -21.338 3.866 1.00 93.25 173 ALA A N 1
ATOM 1377 C CA . ALA A 1 173 ? 9.034 -22.637 3.402 1.00 93.25 173 ALA A CA 1
ATOM 1378 C C . ALA A 1 173 ? 8.593 -22.582 1.931 1.00 93.25 173 ALA A C 1
ATOM 1380 O O . ALA A 1 173 ? 8.928 -23.479 1.156 1.00 93.25 173 ALA A O 1
ATOM 1381 N N . LEU A 1 174 ? 7.918 -21.501 1.518 1.00 94.62 174 LEU A N 1
ATOM 1382 C CA . LEU A 1 174 ? 7.598 -21.255 0.109 1.00 94.62 174 LEU A CA 1
ATOM 1383 C C . LEU A 1 174 ? 8.867 -21.124 -0.738 1.00 94.62 174 LEU A C 1
ATOM 1385 O O . LEU A 1 174 ? 8.966 -21.773 -1.775 1.00 94.62 174 LEU A O 1
ATOM 1389 N N . VAL A 1 175 ? 9.863 -20.364 -0.275 1.00 91.69 175 VAL A N 1
ATOM 1390 C CA . VAL A 1 175 ? 11.145 -20.233 -0.985 1.00 91.69 175 VAL A CA 1
ATOM 1391 C C . VAL A 1 175 ? 11.902 -21.557 -1.067 1.00 91.69 175 VAL A C 1
ATOM 1393 O O . VAL A 1 175 ? 12.494 -21.867 -2.096 1.00 91.69 175 VAL A O 1
ATOM 1396 N N . HIS A 1 176 ? 11.876 -22.360 -0.006 1.00 92.56 176 HIS A N 1
ATOM 1397 C CA . HIS A 1 176 ? 12.488 -23.684 -0.009 1.00 92.56 176 HIS A CA 1
ATOM 1398 C C . HIS A 1 176 ? 11.806 -24.621 -1.017 1.00 92.56 176 HIS A C 1
ATOM 1400 O O . HIS A 1 176 ? 12.480 -25.382 -1.704 1.00 92.56 176 HIS A O 1
ATOM 1406 N N . LYS A 1 177 ? 10.472 -24.562 -1.122 1.00 95.44 177 LYS A N 1
ATOM 1407 C CA . LYS A 1 177 ? 9.690 -25.437 -2.004 1.00 95.44 177 LYS A CA 1
ATOM 1408 C C . LYS A 1 177 ? 9.714 -25.007 -3.474 1.00 95.44 177 LYS A C 1
ATOM 1410 O O . LYS A 1 177 ? 9.813 -25.865 -4.343 1.00 95.44 177 LYS A O 1
ATOM 1415 N N . PHE A 1 178 ? 9.585 -23.712 -3.749 1.00 94.62 178 PHE A N 1
ATOM 1416 C CA . PHE A 1 178 ? 9.375 -23.174 -5.101 1.00 94.62 178 PHE A CA 1
ATOM 1417 C C . PHE A 1 178 ? 10.579 -22.391 -5.645 1.00 94.62 178 PHE A C 1
ATOM 1419 O O . PHE A 1 178 ? 10.570 -21.941 -6.790 1.00 94.62 178 PHE A O 1
ATOM 1426 N N . GLY A 1 179 ? 11.634 -22.239 -4.845 1.00 91.50 179 GLY A N 1
ATOM 1427 C CA . GLY A 1 179 ? 12.808 -21.450 -5.189 1.00 91.50 179 GLY A CA 1
ATOM 1428 C C . GLY A 1 179 ? 12.680 -19.981 -4.788 1.00 91.50 179 GLY A C 1
ATOM 1429 O O . GLY A 1 179 ? 11.716 -19.532 -4.168 1.00 91.50 179 GLY A O 1
ATOM 1430 N N . LYS A 1 180 ? 13.715 -19.207 -5.110 1.00 89.94 180 LYS A N 1
ATOM 1431 C CA . LYS A 1 180 ? 13.778 -17.780 -4.776 1.00 89.94 180 LYS A CA 1
ATOM 1432 C C . LYS A 1 180 ? 12.699 -16.967 -5.520 1.00 89.94 180 LYS A C 1
ATOM 1434 O O . LYS A 1 180 ? 12.340 -17.341 -6.632 1.00 89.94 180 LYS A O 1
ATOM 1439 N N . PRO A 1 181 ? 12.243 -15.834 -4.951 1.00 92.75 181 PRO A N 1
ATOM 1440 C CA . PRO A 1 181 ? 11.375 -14.895 -5.657 1.00 92.75 181 PRO A CA 1
ATOM 1441 C C . PRO A 1 181 ? 12.049 -14.306 -6.892 1.00 92.75 181 PRO A C 1
ATOM 1443 O O . PRO A 1 181 ? 13.233 -13.966 -6.832 1.00 92.75 181 PRO A O 1
ATOM 1446 N N . ASP A 1 182 ? 11.265 -14.126 -7.951 1.00 93.62 182 ASP A N 1
ATOM 1447 C CA . ASP A 1 182 ? 11.702 -13.592 -9.244 1.00 93.62 182 ASP A CA 1
ATOM 1448 C C . ASP A 1 182 ? 11.306 -12.121 -9.416 1.00 93.62 182 ASP A C 1
ATOM 1450 O O . ASP A 1 182 ? 12.031 -11.357 -10.048 1.00 93.62 182 ASP A O 1
ATOM 1454 N N . ILE A 1 183 ? 10.183 -11.694 -8.826 1.00 95.38 183 ILE A N 1
ATOM 1455 C CA . ILE A 1 183 ? 9.682 -10.316 -8.928 1.00 95.38 183 ILE A CA 1
ATOM 1456 C C . ILE A 1 183 ? 9.338 -9.770 -7.543 1.00 95.38 183 ILE A C 1
ATOM 1458 O O . ILE A 1 183 ? 8.653 -10.419 -6.753 1.00 95.38 183 ILE A O 1
ATOM 1462 N N . PHE A 1 184 ? 9.764 -8.539 -7.277 1.00 95.19 184 PHE A N 1
ATOM 1463 C CA . PHE A 1 184 ? 9.294 -7.704 -6.181 1.00 95.19 184 PHE A CA 1
ATOM 1464 C C . PHE A 1 184 ? 8.452 -6.564 -6.750 1.00 95.19 184 PHE A C 1
ATOM 1466 O O . PHE A 1 184 ? 8.957 -5.588 -7.306 1.00 95.19 184 PHE A O 1
ATOM 1473 N N . LEU A 1 185 ? 7.146 -6.674 -6.532 1.00 96.25 185 LEU A N 1
ATOM 1474 C CA . LEU A 1 185 ? 6.158 -5.658 -6.844 1.00 96.25 185 LEU A CA 1
ATOM 1475 C C . LEU A 1 185 ? 5.889 -4.769 -5.627 1.00 96.25 185 LEU A C 1
ATOM 1477 O O . LEU A 1 185 ? 5.707 -5.239 -4.503 1.00 96.25 185 LEU A O 1
ATOM 1481 N N . THR A 1 186 ? 5.820 -3.460 -5.845 1.00 95.25 186 THR A N 1
ATOM 1482 C CA . THR A 1 186 ? 5.283 -2.508 -4.870 1.00 95.25 186 THR A CA 1
ATOM 1483 C C . THR A 1 186 ? 4.210 -1.651 -5.515 1.00 95.25 186 THR A C 1
ATOM 1485 O O . THR A 1 186 ? 4.499 -0.975 -6.497 1.00 95.25 186 THR A O 1
ATOM 1488 N N . MET A 1 187 ? 3.012 -1.611 -4.932 1.00 96.25 187 MET A N 1
ATOM 1489 C CA . MET A 1 187 ? 1.947 -0.682 -5.324 1.00 96.25 187 MET A CA 1
ATOM 1490 C C . MET A 1 187 ? 1.599 0.223 -4.144 1.00 96.25 187 MET A C 1
ATOM 1492 O O . MET A 1 187 ? 1.344 -0.263 -3.041 1.00 96.25 187 MET A O 1
ATOM 1496 N N . THR A 1 188 ? 1.552 1.530 -4.389 1.00 94.19 188 THR A N 1
ATOM 1497 C CA . THR A 1 188 ? 1.162 2.539 -3.395 1.00 94.19 188 THR A CA 1
ATOM 1498 C C . THR A 1 188 ? -0.194 3.131 -3.763 1.00 94.19 188 THR A C 1
ATOM 1500 O O . THR A 1 188 ? -0.438 3.440 -4.929 1.00 94.19 188 THR A O 1
ATOM 1503 N N . CYS A 1 189 ? -1.074 3.313 -2.775 1.00 94.88 189 CYS A N 1
ATOM 1504 C CA . CYS A 1 189 ? -2.363 3.978 -2.969 1.00 94.88 189 CYS A CA 1
ATOM 1505 C C . CYS A 1 189 ? -2.190 5.371 -3.593 1.00 94.88 189 CYS A C 1
ATOM 1507 O O . CYS A 1 189 ? -1.353 6.151 -3.136 1.00 94.88 189 CYS A O 1
ATOM 1509 N N . ASN A 1 190 ? -2.989 5.687 -4.616 1.00 95.06 190 ASN A N 1
ATOM 1510 C CA . ASN A 1 190 ? -3.051 7.026 -5.196 1.00 95.06 190 ASN A CA 1
ATOM 1511 C C . ASN A 1 190 ? -4.280 7.773 -4.639 1.00 95.06 190 ASN A C 1
ATOM 1513 O O . ASN A 1 190 ? -5.407 7.431 -4.994 1.00 95.06 190 ASN A O 1
ATOM 1517 N N . PRO A 1 191 ? -4.099 8.831 -3.825 1.00 93.44 191 PRO A N 1
ATOM 1518 C CA . PRO A 1 191 ? -5.210 9.606 -3.269 1.00 93.44 191 PRO A CA 1
ATOM 1519 C C . PRO A 1 191 ? -6.062 10.299 -4.333 1.00 93.44 191 PRO A C 1
ATOM 1521 O O . PRO A 1 191 ? -7.207 10.650 -4.067 1.00 93.44 191 PRO A O 1
ATOM 1524 N N . SER A 1 192 ? -5.507 10.515 -5.526 1.00 94.81 192 SER A N 1
ATOM 1525 C CA . SER A 1 192 ? -6.176 11.150 -6.660 1.00 94.81 192 SER A CA 1
ATOM 1526 C C . SER A 1 192 ? -6.971 10.172 -7.526 1.00 94.81 192 SER A C 1
ATOM 1528 O O . SER A 1 192 ? -7.419 10.565 -8.602 1.00 94.81 192 SER A O 1
ATOM 1530 N N . TRP A 1 193 ? -7.138 8.914 -7.104 1.00 97.25 193 TRP A N 1
ATOM 1531 C CA . TRP A 1 193 ? -8.030 7.991 -7.800 1.00 97.25 193 TRP A CA 1
ATOM 1532 C C . TRP A 1 193 ? -9.457 8.551 -7.881 1.00 97.25 193 TRP A C 1
ATOM 1534 O O . TRP A 1 193 ? -9.953 9.068 -6.873 1.00 97.25 193 TRP A O 1
ATOM 1544 N N . PRO A 1 194 ? -10.130 8.450 -9.044 1.00 96.81 194 PRO A N 1
ATOM 1545 C CA . PRO A 1 194 ? -11.483 8.967 -9.217 1.00 96.81 194 PRO A CA 1
ATOM 1546 C C . PRO A 1 194 ? -12.464 8.450 -8.165 1.00 96.81 194 PRO A C 1
ATOM 1548 O O . PRO A 1 194 ? -13.247 9.236 -7.654 1.00 96.81 194 PRO A O 1
ATOM 1551 N N . GLU A 1 195 ? -12.356 7.176 -7.780 1.00 96.19 195 GLU A N 1
ATOM 1552 C CA . GLU A 1 195 ? -13.208 6.525 -6.777 1.00 96.19 195 GLU A CA 1
ATOM 1553 C C . GLU A 1 195 ? -13.046 7.121 -5.372 1.00 96.19 195 GLU A C 1
ATOM 1555 O O . GLU A 1 195 ? -13.937 7.006 -4.537 1.00 96.19 195 GLU A O 1
ATOM 1560 N N . ILE A 1 196 ? -11.897 7.745 -5.091 1.00 95.50 196 ILE A N 1
ATOM 1561 C CA . ILE A 1 196 ? -11.670 8.486 -3.848 1.00 95.50 196 ILE A CA 1
ATOM 1562 C C . ILE A 1 196 ? -12.214 9.900 -4.019 1.00 95.50 196 ILE A C 1
ATOM 1564 O O . ILE A 1 196 ? -13.000 10.360 -3.201 1.00 95.50 196 ILE A O 1
ATOM 1568 N N . GLN A 1 197 ? -11.813 10.586 -5.091 1.00 95.94 197 GLN A N 1
ATOM 1569 C CA . GLN A 1 197 ? -12.162 11.989 -5.321 1.00 95.94 197 GLN A CA 1
ATOM 1570 C C . GLN A 1 197 ? -13.675 12.216 -5.448 1.00 95.94 197 GLN A C 1
ATOM 1572 O O . GLN A 1 197 ? -14.170 13.226 -4.959 1.00 95.94 197 GLN A O 1
ATOM 1577 N N . SER A 1 198 ? -14.415 11.282 -6.055 1.00 94.56 198 SER A N 1
ATOM 1578 C CA . SER A 1 198 ? -15.871 11.381 -6.219 1.00 94.56 198 SER A CA 1
ATOM 1579 C C . SER A 1 198 ? -16.648 11.241 -4.910 1.00 94.56 198 SER A C 1
ATOM 1581 O O . SER A 1 198 ? -17.778 11.710 -4.827 1.00 94.56 198 SER A O 1
ATOM 1583 N N . GLU A 1 199 ? -16.054 10.604 -3.899 1.00 91.81 199 GLU A N 1
ATOM 1584 C CA . GLU A 1 199 ? -16.683 10.322 -2.601 1.00 91.81 199 GLU A CA 1
ATOM 1585 C C . GLU A 1 199 ? -16.258 11.316 -1.504 1.00 91.81 199 GLU A C 1
ATOM 1587 O O . GLU A 1 199 ? -16.684 11.204 -0.348 1.00 91.81 199 GLU A O 1
ATOM 1592 N N . LEU A 1 200 ? -15.403 12.290 -1.837 1.00 91.94 200 LEU A N 1
ATOM 1593 C CA . LEU A 1 200 ? -15.048 13.376 -0.928 1.00 91.94 200 LEU A CA 1
ATOM 1594 C C . LEU A 1 200 ? -16.163 14.419 -0.883 1.00 91.94 200 LEU A C 1
ATOM 1596 O O . LEU A 1 200 ? -16.627 14.922 -1.905 1.00 91.94 200 LEU A O 1
ATOM 1600 N N . LEU A 1 201 ? -16.563 14.788 0.332 1.00 88.88 201 LEU A N 1
ATOM 1601 C CA . LEU A 1 201 ? -17.490 15.893 0.548 1.00 88.88 201 LEU A CA 1
ATOM 1602 C C . LEU A 1 201 ? -16.774 17.238 0.354 1.00 88.88 201 LEU A C 1
ATOM 1604 O O . LEU A 1 201 ? -15.549 17.330 0.450 1.00 88.88 201 LEU A O 1
ATOM 1608 N N . ALA A 1 202 ? -17.545 18.305 0.132 1.00 88.25 202 ALA A N 1
ATOM 1609 C CA . ALA A 1 202 ? -17.000 19.651 -0.021 1.00 88.25 202 ALA A CA 1
ATOM 1610 C C . ALA A 1 202 ? -16.072 20.023 1.154 1.00 88.25 202 ALA A C 1
ATOM 1612 O O . ALA A 1 202 ? -16.459 19.932 2.320 1.00 88.25 202 ALA A O 1
ATOM 1613 N N . GLY A 1 203 ? -14.843 20.434 0.830 1.00 88.69 203 GLY A N 1
ATOM 1614 C CA . GLY A 1 203 ? -13.812 20.804 1.804 1.00 88.69 203 GLY A CA 1
ATOM 1615 C C . GLY A 1 203 ? -12.998 19.640 2.381 1.00 88.69 203 GLY A C 1
ATOM 1616 O O . GLY A 1 203 ? -12.031 19.904 3.091 1.00 88.69 203 GLY A O 1
ATOM 1617 N N . GLN A 1 204 ? -13.331 18.381 2.076 1.00 91.12 204 GLN A N 1
ATOM 1618 C CA . GLN A 1 204 ? -12.515 17.235 2.485 1.00 91.12 204 GLN A CA 1
ATOM 1619 C C . GLN A 1 204 ? -11.299 17.063 1.578 1.00 91.12 204 GLN A C 1
ATOM 1621 O O . GLN A 1 204 ? -11.378 17.233 0.361 1.00 91.12 204 GLN A O 1
ATOM 1626 N N . VAL A 1 205 ? -10.185 16.636 2.168 1.00 91.75 205 VAL A N 1
ATOM 1627 C CA . VAL A 1 205 ? -9.041 16.091 1.427 1.00 91.75 205 VAL A CA 1
ATOM 1628 C C . VAL A 1 205 ? -8.933 14.581 1.663 1.00 91.75 205 VAL A C 1
ATOM 1630 O O . VAL A 1 205 ? -9.413 14.092 2.684 1.00 91.75 205 VAL A O 1
ATOM 1633 N N . PRO A 1 206 ? -8.272 13.805 0.781 1.00 91.31 206 PRO A N 1
ATOM 1634 C CA . PRO A 1 206 ? -8.188 12.347 0.929 1.00 91.31 206 PRO A CA 1
ATOM 1635 C C . PRO A 1 206 ? -7.719 11.868 2.309 1.00 91.31 206 PRO A C 1
ATOM 1637 O O . PRO A 1 206 ? -8.240 10.891 2.841 1.00 91.31 206 PRO A O 1
ATOM 1640 N N . ASN A 1 207 ? -6.773 12.583 2.923 1.00 87.94 207 ASN A N 1
ATOM 1641 C CA . ASN A 1 207 ? -6.249 12.229 4.241 1.00 87.94 207 ASN A CA 1
ATOM 1642 C C . ASN A 1 207 ? -7.296 12.342 5.360 1.00 87.94 207 ASN A C 1
ATOM 1644 O O . ASN A 1 207 ? -7.148 11.676 6.382 1.00 87.94 207 ASN A O 1
ATOM 1648 N N . ASP A 1 208 ? -8.360 13.128 5.187 1.00 89.69 208 ASP A N 1
ATOM 1649 C CA . ASP A 1 208 ? -9.468 13.203 6.146 1.00 89.69 208 ASP A CA 1
ATOM 1650 C C . ASP A 1 208 ? -10.305 11.916 6.170 1.00 89.69 208 ASP A C 1
ATOM 1652 O O . ASP A 1 208 ? -11.011 11.663 7.145 1.00 89.69 208 ASP A O 1
ATOM 1656 N N . ARG A 1 209 ? -10.208 11.090 5.118 1.00 90.12 209 ARG A N 1
ATOM 1657 C CA . ARG A 1 209 ? -11.000 9.873 4.897 1.00 90.12 209 ARG A CA 1
ATOM 1658 C C . ARG A 1 209 ? -10.114 8.623 4.777 1.00 90.12 209 ARG A C 1
ATOM 1660 O O . ARG A 1 209 ? -10.079 7.979 3.724 1.00 90.12 209 ARG A O 1
ATOM 1667 N N . PRO A 1 210 ? -9.395 8.229 5.850 1.00 88.12 210 PRO A N 1
ATOM 1668 C CA . PRO A 1 210 ? -8.547 7.033 5.835 1.00 88.12 210 PRO A CA 1
ATOM 1669 C C . PRO A 1 210 ? -9.340 5.739 5.589 1.00 88.12 210 PRO A C 1
ATOM 1671 O O . PRO A 1 210 ? -8.797 4.778 5.039 1.00 88.12 210 PRO A O 1
ATOM 1674 N N . ASP A 1 211 ? -10.625 5.717 5.954 1.00 88.88 211 ASP A N 1
ATOM 1675 C CA . ASP A 1 211 ? -11.554 4.629 5.650 1.00 88.88 211 ASP A CA 1
ATOM 1676 C C . ASP A 1 211 ? -11.731 4.454 4.133 1.00 88.88 211 ASP A C 1
ATOM 1678 O O . ASP A 1 211 ? -11.621 3.340 3.620 1.00 88.88 211 ASP A O 1
ATOM 1682 N N . LEU A 1 212 ? -11.924 5.558 3.405 1.00 91.25 212 LEU A N 1
ATOM 1683 C CA . LEU A 1 212 ? -12.093 5.572 1.955 1.00 91.25 212 LEU A CA 1
ATOM 1684 C C . LEU A 1 212 ? -10.796 5.181 1.237 1.00 91.25 212 LEU A C 1
ATOM 1686 O O . LEU A 1 212 ? -10.817 4.285 0.395 1.00 91.25 212 LEU A O 1
ATOM 1690 N N . LEU A 1 213 ? -9.664 5.787 1.626 1.00 92.38 213 LEU A N 1
ATOM 1691 C CA . LEU A 1 213 ? -8.337 5.458 1.087 1.00 92.38 213 LEU A CA 1
ATOM 1692 C C . LEU A 1 213 ? -8.049 3.953 1.186 1.00 92.38 213 LEU A C 1
ATOM 1694 O O . LEU A 1 213 ? -7.593 3.336 0.224 1.00 92.38 213 LEU A O 1
ATOM 1698 N N . THR A 1 214 ? -8.330 3.361 2.350 1.00 91.81 214 THR A N 1
ATOM 1699 C CA . THR A 1 214 ? -8.062 1.941 2.614 1.00 91.81 214 THR A CA 1
ATOM 1700 C C . THR A 1 214 ? -9.006 1.034 1.828 1.00 91.81 214 THR A C 1
ATOM 1702 O O . THR A 1 214 ? -8.557 0.034 1.272 1.00 91.81 214 THR A O 1
ATOM 1705 N N . ARG A 1 215 ? -10.297 1.381 1.729 1.00 93.50 215 ARG A N 1
ATOM 1706 C CA . ARG A 1 215 ? -11.289 0.599 0.969 1.00 93.50 215 ARG A CA 1
ATOM 1707 C C . ARG A 1 215 ? -10.983 0.576 -0.525 1.00 93.50 215 ARG A C 1
ATOM 1709 O O . ARG A 1 215 ? -10.992 -0.497 -1.120 1.00 93.50 215 ARG A O 1
ATOM 1716 N N . VAL A 1 216 ? -10.681 1.734 -1.116 1.00 96.12 216 VAL A N 1
ATOM 1717 C CA . VAL A 1 216 ? -10.341 1.808 -2.545 1.00 96.12 216 VAL A CA 1
ATOM 1718 C C . VAL A 1 216 ? -9.016 1.098 -2.815 1.00 96.12 216 VAL A C 1
ATOM 1720 O O . VAL A 1 216 ? -8.934 0.312 -3.754 1.00 96.12 216 VAL A O 1
ATOM 1723 N N . PHE A 1 217 ? -8.000 1.291 -1.965 1.00 96.75 217 PHE A N 1
ATOM 1724 C CA . PHE A 1 217 ? -6.743 0.549 -2.086 1.00 96.75 217 PHE A CA 1
ATOM 1725 C C . PHE A 1 217 ? -6.951 -0.965 -2.030 1.00 96.75 217 PHE A C 1
ATOM 1727 O O . PHE A 1 217 ? -6.375 -1.678 -2.846 1.00 96.75 217 PHE A O 1
ATOM 1734 N N . HIS A 1 218 ? -7.783 -1.455 -1.108 1.00 96.50 218 HIS A N 1
ATOM 1735 C CA . HIS A 1 218 ? -8.069 -2.881 -0.996 1.00 96.50 218 HIS A CA 1
ATOM 1736 C C . HIS A 1 218 ? -8.733 -3.433 -2.263 1.00 96.50 218 HIS A C 1
ATOM 1738 O O . HIS A 1 218 ? -8.257 -4.428 -2.793 1.00 96.50 218 HIS A O 1
ATOM 1744 N N . ALA A 1 219 ? -9.733 -2.739 -2.814 1.00 97.69 219 ALA A N 1
ATOM 1745 C CA . ALA A 1 219 ? -10.365 -3.143 -4.072 1.00 97.69 219 ALA A CA 1
ATOM 1746 C C . ALA A 1 219 ? -9.375 -3.150 -5.256 1.00 97.69 219 ALA A C 1
ATOM 1748 O O . ALA A 1 219 ? -9.400 -4.047 -6.097 1.00 97.69 219 ALA A O 1
ATOM 1749 N N . LYS A 1 220 ? -8.462 -2.169 -5.322 1.00 98.19 220 LYS A N 1
ATOM 1750 C CA . LYS A 1 220 ? -7.394 -2.142 -6.338 1.00 98.19 220 LYS A CA 1
ATOM 1751 C C . LYS A 1 220 ? -6.382 -3.271 -6.131 1.00 98.19 220 LYS A C 1
ATOM 1753 O O . LYS A 1 220 ? -5.899 -3.817 -7.116 1.00 98.19 220 LYS A O 1
ATOM 1758 N N . LEU A 1 221 ? -6.078 -3.629 -4.882 1.00 97.75 221 LEU A N 1
ATOM 1759 C CA . LEU A 1 221 ? -5.205 -4.753 -4.547 1.00 97.75 221 LEU A CA 1
ATOM 1760 C C . LEU A 1 221 ? -5.818 -6.092 -4.972 1.00 97.75 221 LEU A C 1
ATOM 1762 O O . LEU A 1 221 ? -5.122 -6.871 -5.605 1.00 97.75 221 LEU A O 1
ATOM 1766 N N . GLU A 1 222 ? -7.103 -6.330 -4.710 1.00 98.19 222 GLU A N 1
ATOM 1767 C CA . GLU A 1 222 ? -7.788 -7.556 -5.157 1.00 98.19 222 GLU A CA 1
ATOM 1768 C C . GLU A 1 222 ? -7.769 -7.690 -6.688 1.00 98.19 222 GLU A C 1
ATOM 1770 O O . GLU A 1 222 ? -7.559 -8.770 -7.236 1.00 98.19 222 GLU A O 1
ATOM 1775 N N . GLU A 1 223 ? -7.957 -6.582 -7.409 1.00 98.38 223 GLU A N 1
ATOM 1776 C CA . GLU A 1 223 ? -7.858 -6.589 -8.870 1.00 98.38 223 GLU A CA 1
ATOM 1777 C C . GLU A 1 223 ? -6.410 -6.791 -9.347 1.00 98.38 223 GLU A C 1
ATOM 1779 O O . GLU A 1 223 ? -6.192 -7.431 -10.374 1.00 98.38 223 GLU A O 1
ATOM 1784 N N . LEU A 1 224 ? -5.419 -6.256 -8.622 1.00 98.38 224 LEU A N 1
ATOM 1785 C CA . LEU A 1 224 ? -3.994 -6.489 -8.891 1.00 98.38 224 LEU A CA 1
ATOM 1786 C C . LEU A 1 224 ? -3.631 -7.958 -8.706 1.00 98.38 224 LEU A C 1
ATOM 1788 O O . LEU A 1 224 ? -2.933 -8.509 -9.550 1.00 98.38 224 LEU A O 1
ATOM 1792 N N . GLU A 1 225 ? -4.129 -8.596 -7.649 1.00 97.81 225 GLU A N 1
ATOM 1793 C CA . GLU A 1 225 ? -3.951 -10.029 -7.419 1.00 97.81 225 GLU A CA 1
ATOM 1794 C C . GLU A 1 225 ? -4.509 -10.844 -8.586 1.00 97.81 225 GLU A C 1
ATOM 1796 O O . GLU A 1 225 ? -3.800 -11.691 -9.115 1.00 97.81 225 GLU A O 1
ATOM 1801 N N . LYS A 1 226 ? -5.710 -10.533 -9.085 1.00 98.38 226 LYS A N 1
ATOM 1802 C CA . LYS A 1 226 ? -6.256 -11.207 -10.278 1.00 98.38 226 LYS A CA 1
ATOM 1803 C C . LYS A 1 226 ? -5.371 -11.026 -11.509 1.00 98.38 226 LYS A C 1
ATOM 1805 O O . LYS A 1 226 ? -5.120 -11.982 -12.238 1.00 98.38 226 LYS A O 1
ATOM 1810 N N . ASP A 1 227 ? -4.873 -9.817 -11.753 1.00 98.25 227 ASP A N 1
ATOM 1811 C CA . ASP A 1 227 ? -3.971 -9.560 -12.879 1.00 98.25 227 ASP A CA 1
ATOM 1812 C C . ASP A 1 227 ? -2.677 -10.371 -12.803 1.00 98.25 227 ASP A C 1
ATOM 1814 O O . ASP A 1 227 ? -2.256 -10.965 -13.798 1.00 98.25 227 ASP A O 1
ATOM 1818 N N . VAL A 1 228 ? -2.029 -10.388 -11.638 1.00 97.56 228 VAL A N 1
ATOM 1819 C CA . VAL A 1 228 ? -0.704 -11.005 -11.504 1.00 97.56 228 VAL A CA 1
ATOM 1820 C C . VAL A 1 228 ? -0.775 -12.510 -11.248 1.00 97.56 228 VAL A C 1
ATOM 1822 O O . VAL A 1 228 ? 0.114 -13.219 -11.701 1.00 97.56 228 VAL A O 1
ATOM 1825 N N . LEU A 1 229 ? -1.809 -13.003 -10.560 1.00 97.38 229 LEU A N 1
ATOM 1826 C CA . LEU A 1 229 ? -1.932 -14.411 -10.163 1.00 97.38 229 LEU A CA 1
ATOM 1827 C C . LEU A 1 229 ? -2.769 -15.238 -11.144 1.00 97.38 229 LEU A C 1
ATOM 1829 O O . LEU A 1 229 ? -2.458 -16.404 -11.361 1.00 97.38 229 LEU A O 1
ATOM 1833 N N . GLU A 1 230 ? -3.818 -14.661 -11.737 1.00 96.25 230 GLU A N 1
ATOM 1834 C CA . GLU A 1 230 ? -4.750 -15.407 -12.599 1.00 96.25 230 GLU A CA 1
ATOM 1835 C C . GLU A 1 230 ? -4.539 -15.096 -14.084 1.00 96.25 230 GLU A C 1
ATOM 1837 O O . GLU A 1 230 ? -4.580 -15.994 -14.921 1.00 96.25 230 GLU A O 1
ATOM 1842 N N . ARG A 1 231 ? -4.308 -13.823 -14.432 1.00 97.38 231 ARG A N 1
ATOM 1843 C CA . ARG A 1 231 ? -4.180 -13.382 -15.836 1.00 97.38 231 ARG A CA 1
ATOM 1844 C C . ARG A 1 231 ? -2.751 -13.441 -16.371 1.00 97.38 231 ARG A C 1
ATOM 1846 O O . ARG A 1 231 ? -2.544 -13.156 -17.548 1.00 97.38 231 ARG A O 1
ATOM 1853 N N . GLY A 1 232 ? -1.777 -13.783 -15.526 1.00 94.88 232 GLY A N 1
ATOM 1854 C CA . GLY A 1 232 ? -0.387 -13.997 -15.928 1.00 94.88 232 GLY A CA 1
ATOM 1855 C C . GLY A 1 232 ? 0.301 -12.757 -16.504 1.00 94.88 232 GLY A C 1
ATOM 1856 O O . GLY A 1 232 ? 1.202 -12.892 -17.327 1.00 94.88 232 GLY A O 1
ATOM 1857 N N . ILE A 1 233 ? -0.097 -11.544 -16.091 1.00 96.88 233 ILE A N 1
ATOM 1858 C CA . ILE A 1 233 ? 0.459 -10.280 -16.622 1.00 96.88 233 ILE A CA 1
ATOM 1859 C C . ILE A 1 233 ? 1.988 -10.199 -16.472 1.00 96.88 233 ILE A C 1
ATOM 1861 O O . ILE A 1 233 ? 2.652 -9.523 -17.257 1.00 96.88 233 ILE A O 1
ATOM 1865 N N . LEU A 1 234 ? 2.545 -10.881 -15.468 1.00 96.88 234 LEU A N 1
ATOM 1866 C CA . LEU A 1 234 ? 3.982 -10.940 -15.192 1.00 96.88 234 LEU A CA 1
ATOM 1867 C C . LEU A 1 234 ? 4.573 -12.352 -15.373 1.00 96.88 234 LEU A C 1
ATOM 1869 O O . LEU A 1 234 ? 5.681 -12.604 -14.908 1.00 96.88 234 LEU A O 1
ATOM 1873 N N . GLY A 1 235 ? 3.835 -13.259 -16.019 1.00 96.62 235 GLY A N 1
ATOM 1874 C CA . GLY A 1 235 ? 4.108 -14.698 -16.047 1.00 96.62 235 GLY A CA 1
ATOM 1875 C C . GLY A 1 235 ? 3.247 -15.484 -15.054 1.00 96.62 235 GLY A C 1
ATOM 1876 O O . GLY A 1 235 ? 2.498 -14.913 -14.257 1.00 96.62 235 GLY A O 1
ATOM 1877 N N . THR A 1 236 ? 3.344 -16.808 -15.111 1.00 97.94 236 THR A N 1
ATOM 1878 C CA . THR A 1 236 ? 2.597 -17.736 -14.257 1.00 97.94 236 THR A CA 1
ATOM 1879 C C . THR A 1 236 ? 3.192 -17.753 -12.854 1.00 97.94 236 THR A C 1
ATOM 1881 O O . THR A 1 236 ? 4.353 -18.114 -12.674 1.00 97.94 236 THR A O 1
ATOM 1884 N N . VAL A 1 237 ? 2.407 -17.390 -11.839 1.00 97.88 237 VAL A N 1
ATOM 1885 C CA . VAL A 1 237 ? 2.854 -17.360 -10.438 1.00 97.88 237 VAL A CA 1
ATOM 1886 C C . VAL A 1 237 ? 2.522 -18.684 -9.748 1.00 97.88 237 VAL A C 1
ATOM 1888 O O . VAL A 1 237 ? 1.357 -19.056 -9.643 1.00 97.88 237 VAL A O 1
ATOM 1891 N N . VAL A 1 238 ? 3.535 -19.377 -9.218 1.00 97.56 238 VAL A N 1
ATOM 1892 C CA . VAL A 1 238 ? 3.362 -20.646 -8.476 1.00 97.56 238 VAL A CA 1
ATOM 1893 C C . VAL A 1 238 ? 3.317 -20.455 -6.961 1.00 97.56 238 VAL A C 1
ATOM 1895 O O . VAL A 1 238 ? 2.767 -21.288 -6.242 1.00 97.56 238 VAL A O 1
ATOM 1898 N N . ALA A 1 239 ? 3.888 -19.358 -6.462 1.00 96.88 239 ALA A N 1
ATOM 1899 C CA . ALA A 1 239 ? 3.813 -18.963 -5.062 1.00 96.88 239 ALA A CA 1
ATOM 1900 C C . ALA A 1 239 ? 4.025 -17.454 -4.910 1.00 96.88 239 ALA A C 1
ATOM 1902 O O . ALA A 1 239 ? 4.734 -16.825 -5.695 1.00 96.88 239 ALA A O 1
ATOM 1903 N N . TYR A 1 240 ? 3.437 -16.868 -3.871 1.00 95.81 240 TYR A N 1
ATOM 1904 C CA . TYR A 1 240 ? 3.593 -15.452 -3.569 1.00 95.81 240 TYR A CA 1
ATOM 1905 C C . TYR A 1 240 ? 3.495 -15.190 -2.069 1.00 95.81 240 TYR A C 1
ATOM 1907 O O . TYR A 1 240 ? 2.891 -15.956 -1.319 1.00 95.81 240 TYR A O 1
ATOM 1915 N N . VAL A 1 241 ? 4.092 -14.085 -1.635 1.00 94.62 241 VAL A N 1
ATOM 1916 C CA . VAL A 1 241 ? 3.899 -13.524 -0.294 1.00 94.62 241 VAL A CA 1
ATOM 1917 C C . VAL A 1 241 ? 3.792 -12.017 -0.407 1.00 94.62 241 VAL A C 1
ATOM 1919 O O . VAL A 1 241 ? 4.484 -11.405 -1.221 1.00 94.62 241 VAL A O 1
ATOM 1922 N N . TYR A 1 242 ? 2.965 -11.390 0.421 1.00 94.25 242 TYR A N 1
ATOM 1923 C CA . TYR A 1 242 ? 2.920 -9.937 0.480 1.00 94.25 242 TYR A CA 1
ATOM 1924 C C . TYR A 1 242 ? 2.688 -9.418 1.892 1.00 94.25 242 TYR A C 1
ATOM 1926 O O . TYR A 1 242 ? 2.160 -10.104 2.767 1.00 94.25 242 TYR A O 1
ATOM 1934 N N . VAL A 1 243 ? 3.087 -8.168 2.098 1.00 91.19 243 VAL A N 1
ATOM 1935 C CA . VAL A 1 243 ? 2.796 -7.393 3.303 1.00 91.19 243 VAL A CA 1
ATOM 1936 C C . VAL A 1 243 ? 2.193 -6.058 2.900 1.00 91.19 243 VAL A C 1
ATOM 1938 O O . VAL A 1 243 ? 2.581 -5.473 1.887 1.00 91.19 243 VAL A O 1
ATOM 1941 N N . ILE A 1 244 ? 1.250 -5.570 3.701 1.00 90.94 244 ILE A N 1
ATOM 1942 C CA . ILE A 1 244 ? 0.715 -4.217 3.566 1.00 90.94 244 ILE A CA 1
ATOM 1943 C C . ILE A 1 244 ? 1.350 -3.367 4.659 1.00 90.94 244 ILE A C 1
ATOM 1945 O O . ILE A 1 244 ? 1.240 -3.674 5.845 1.00 90.94 244 ILE A O 1
ATOM 1949 N N . GLU A 1 245 ? 2.022 -2.298 4.255 1.00 86.12 245 GLU A N 1
ATOM 1950 C CA . GLU A 1 245 ? 2.627 -1.325 5.155 1.00 86.12 245 GLU A CA 1
ATOM 1951 C C . GLU A 1 245 ? 1.944 0.034 4.971 1.00 86.12 245 GLU A C 1
ATOM 1953 O O . GLU A 1 245 ? 1.501 0.389 3.881 1.00 86.12 245 GLU A O 1
ATOM 1958 N N . PHE A 1 246 ? 1.910 0.838 6.029 1.00 81.50 246 PHE A N 1
ATOM 1959 C CA . PHE A 1 246 ? 1.551 2.251 5.942 1.00 81.50 246 PHE A CA 1
ATOM 1960 C C . PHE A 1 246 ? 2.834 3.056 6.143 1.00 81.50 246 PHE A C 1
ATOM 1962 O O . PHE A 1 246 ? 3.434 3.017 7.220 1.00 81.50 246 PHE A O 1
ATOM 1969 N N . GLN A 1 247 ? 3.307 3.759 5.110 1.00 62.00 247 GLN A N 1
ATOM 1970 C CA . GLN A 1 247 ? 4.491 4.610 5.275 1.00 62.00 247 GLN A CA 1
ATOM 1971 C C . GLN A 1 247 ? 4.177 5.789 6.206 1.00 62.00 247 GLN A C 1
ATOM 1973 O O . GLN A 1 247 ? 3.044 6.277 6.248 1.00 62.00 247 GLN A O 1
ATOM 1978 N N . LYS A 1 248 ? 5.191 6.303 6.921 1.00 47.41 248 LYS A N 1
ATOM 1979 C CA . LYS A 1 248 ? 5.082 7.564 7.675 1.00 47.41 248 LYS A CA 1
ATOM 1980 C C . LYS A 1 248 ? 4.705 8.670 6.676 1.00 47.41 248 LYS A C 1
ATOM 1982 O O . LYS A 1 248 ? 5.571 9.079 5.907 1.00 47.41 248 LYS A O 1
ATOM 1987 N N . ARG A 1 249 ? 3.419 9.077 6.692 1.00 53.41 249 ARG A N 1
ATOM 1988 C CA . ARG A 1 249 ? 2.651 10.011 5.814 1.00 53.41 249 ARG A CA 1
ATOM 1989 C C . ARG A 1 249 ? 1.349 9.430 5.212 1.00 53.41 249 ARG A C 1
ATOM 1991 O O . ARG A 1 249 ? 0.622 10.184 4.580 1.00 53.41 249 ARG A O 1
ATOM 1998 N N . GLY A 1 250 ? 0.991 8.174 5.499 1.00 63.34 250 GLY A N 1
ATOM 1999 C CA . GLY A 1 250 ? -0.424 7.780 5.639 1.00 63.34 250 GLY A CA 1
ATOM 2000 C C . GLY A 1 250 ? -1.095 7.035 4.482 1.00 63.34 250 GLY A C 1
ATOM 2001 O O . GLY A 1 250 ? -2.295 6.793 4.571 1.00 63.34 250 GLY A O 1
ATOM 2002 N N . LEU A 1 251 ? -0.366 6.631 3.436 1.00 83.69 251 LEU A N 1
ATOM 2003 C CA . LEU A 1 251 ? -0.949 5.840 2.346 1.00 83.69 251 LEU A CA 1
ATOM 2004 C C . LEU A 1 251 ? -0.590 4.357 2.471 1.00 83.69 251 LEU A C 1
ATOM 2006 O O . LEU A 1 251 ? 0.581 4.041 2.722 1.00 83.69 251 LEU A O 1
ATOM 2010 N N . PRO A 1 252 ? -1.569 3.450 2.301 1.00 91.31 252 PRO A N 1
ATOM 2011 C CA . PRO A 1 252 ? -1.291 2.029 2.265 1.00 91.31 252 PRO A CA 1
ATOM 2012 C C . PRO A 1 252 ? -0.468 1.689 1.022 1.00 91.31 252 PRO A C 1
ATOM 2014 O O . PRO A 1 252 ? -0.688 2.216 -0.074 1.00 91.31 252 PRO A O 1
ATOM 2017 N N . GLN A 1 253 ? 0.491 0.798 1.219 1.00 91.94 253 GLN A N 1
ATOM 2018 C CA . GLN A 1 253 ? 1.318 0.221 0.175 1.00 91.94 253 GLN A CA 1
ATOM 2019 C C . GLN A 1 253 ? 1.393 -1.288 0.367 1.00 91.94 253 GLN A C 1
ATOM 2021 O O . GLN A 1 253 ? 1.456 -1.774 1.496 1.00 91.94 253 GLN A O 1
ATOM 2026 N N . VAL A 1 254 ? 1.425 -2.028 -0.732 1.00 94.62 254 VAL A N 1
ATOM 2027 C CA . VAL A 1 254 ? 1.712 -3.462 -0.721 1.00 94.62 254 VAL A CA 1
ATOM 2028 C C . VAL A 1 254 ? 3.136 -3.685 -1.208 1.00 94.62 254 VAL A C 1
ATOM 2030 O O . VAL A 1 254 ? 3.572 -3.057 -2.171 1.00 94.62 254 VAL A O 1
ATOM 2033 N N . HIS A 1 255 ? 3.851 -4.585 -0.546 1.00 94.00 255 HIS A N 1
ATOM 2034 C CA . HIS A 1 255 ? 5.089 -5.178 -1.032 1.00 94.00 255 HIS A CA 1
ATOM 2035 C C . HIS A 1 255 ? 4.825 -6.659 -1.268 1.00 94.00 255 HIS A C 1
ATOM 2037 O O . HIS A 1 255 ? 4.512 -7.372 -0.317 1.00 94.00 255 HIS A O 1
ATOM 2043 N N . MET A 1 256 ? 4.935 -7.108 -2.513 1.00 95.44 256 MET A N 1
ATOM 2044 C CA . MET A 1 256 ? 4.609 -8.463 -2.943 1.00 95.44 256 MET A CA 1
ATOM 2045 C C . MET A 1 256 ? 5.821 -9.101 -3.615 1.00 95.44 256 MET A C 1
ATOM 2047 O O . MET A 1 256 ? 6.456 -8.493 -4.474 1.00 95.44 256 MET A O 1
ATOM 2051 N N . LEU A 1 257 ? 6.140 -10.325 -3.207 1.00 95.56 257 LEU A N 1
ATOM 2052 C CA . LEU A 1 257 ? 7.123 -11.186 -3.844 1.00 95.56 257 LEU A CA 1
ATOM 2053 C C . LEU A 1 257 ? 6.393 -12.269 -4.627 1.00 95.56 257 LEU A C 1
ATOM 2055 O O . LEU A 1 257 ? 5.536 -12.949 -4.064 1.00 95.56 257 LEU A O 1
ATOM 2059 N N . LEU A 1 258 ? 6.767 -12.438 -5.891 1.00 96.19 258 LEU A N 1
ATOM 2060 C CA . LEU A 1 258 ? 6.227 -13.457 -6.783 1.00 96.19 258 LEU A CA 1
ATOM 2061 C C . LEU A 1 258 ? 7.321 -14.471 -7.117 1.00 96.19 258 LEU A C 1
ATOM 2063 O O . LEU A 1 258 ? 8.449 -14.089 -7.442 1.00 96.19 258 LEU A O 1
ATOM 2067 N N . ILE A 1 259 ? 6.979 -15.753 -7.031 1.00 96.12 259 ILE A N 1
ATOM 2068 C CA . ILE A 1 259 ? 7.786 -16.874 -7.508 1.00 96.12 259 ILE A CA 1
ATOM 2069 C C . ILE A 1 259 ? 7.076 -17.420 -8.746 1.00 96.12 259 ILE A C 1
ATOM 2071 O O . ILE A 1 259 ? 5.935 -17.881 -8.658 1.00 96.12 259 ILE A O 1
ATOM 2075 N N . LEU A 1 260 ? 7.742 -17.324 -9.893 1.00 97.00 260 LEU A N 1
ATOM 2076 C CA . LEU A 1 260 ? 7.208 -17.723 -11.191 1.00 97.00 260 LEU A CA 1
ATOM 2077 C C . LEU A 1 260 ? 7.421 -19.216 -11.456 1.00 97.00 260 LEU A C 1
ATOM 2079 O O . LEU A 1 260 ? 8.349 -19.822 -10.906 1.00 97.00 260 LEU A O 1
ATOM 2083 N N . ASP A 1 261 ? 6.575 -19.783 -12.312 1.00 97.00 261 ASP A N 1
ATOM 2084 C CA . ASP A 1 261 ? 6.737 -21.122 -12.875 1.00 97.00 261 ASP A CA 1
ATOM 2085 C C . ASP A 1 261 ? 8.080 -21.261 -13.606 1.00 97.00 261 ASP A C 1
ATOM 2087 O O . ASP A 1 261 ? 8.658 -20.282 -14.081 1.00 97.00 261 ASP A O 1
ATOM 2091 N N . GLN A 1 262 ? 8.583 -22.494 -13.710 1.00 94.25 262 GLN A N 1
ATOM 2092 C CA . GLN A 1 262 ? 9.875 -22.769 -14.333 1.00 94.25 262 GLN A CA 1
ATOM 2093 C C . GLN A 1 262 ? 9.946 -22.294 -15.794 1.00 94.25 262 GLN A C 1
ATOM 2095 O O . GLN A 1 262 ? 11.016 -21.878 -16.239 1.00 94.25 262 GLN A O 1
ATOM 2100 N N . ASN A 1 263 ? 8.826 -22.332 -16.522 1.00 95.19 263 ASN A N 1
ATOM 2101 C CA . ASN A 1 263 ? 8.767 -21.916 -17.925 1.00 95.19 263 ASN A CA 1
ATOM 2102 C C . ASN A 1 263 ? 8.766 -20.390 -18.106 1.00 95.19 263 ASN A C 1
ATOM 2104 O O . ASN A 1 263 ? 9.133 -19.912 -19.175 1.00 95.19 263 ASN A O 1
ATOM 2108 N N . ASP A 1 264 ? 8.418 -19.642 -17.057 1.00 95.56 264 ASP A N 1
ATOM 2109 C CA . ASP A 1 264 ? 8.329 -18.178 -17.064 1.00 95.56 264 ASP A CA 1
ATOM 2110 C C . ASP A 1 264 ? 9.484 -17.517 -16.286 1.00 95.56 264 ASP A C 1
ATOM 2112 O O . ASP A 1 264 ? 9.450 -16.323 -15.976 1.00 95.56 264 ASP A O 1
ATOM 2116 N N . LYS A 1 265 ? 10.534 -18.281 -15.945 1.00 93.25 265 LYS A N 1
ATOM 2117 C CA . LYS A 1 265 ? 11.697 -17.755 -15.221 1.00 93.25 265 LYS A CA 1
ATOM 2118 C C . LYS A 1 265 ? 12.430 -16.689 -16.026 1.00 93.25 265 LYS A C 1
ATOM 2120 O O . LYS A 1 265 ? 12.851 -16.897 -17.161 1.00 93.25 265 LYS A O 1
ATOM 2125 N N . LEU A 1 266 ? 12.692 -15.571 -15.361 1.00 92.06 266 LEU A N 1
ATOM 2126 C CA . LEU A 1 266 ? 13.422 -14.442 -15.921 1.00 92.06 266 LEU A CA 1
ATOM 2127 C C . LEU A 1 266 ? 14.927 -14.684 -15.749 1.00 92.06 266 LEU A C 1
ATOM 2129 O O . LEU A 1 266 ? 15.468 -14.515 -14.653 1.00 92.06 266 LEU A O 1
ATOM 2133 N N . THR A 1 267 ? 15.609 -15.113 -16.813 1.00 89.25 267 THR A N 1
ATOM 2134 C CA . THR A 1 267 ? 17.031 -15.514 -16.741 1.00 89.25 267 THR A CA 1
ATOM 2135 C C . THR A 1 267 ? 17.964 -14.617 -17.543 1.00 89.25 267 THR A C 1
ATOM 2137 O O . THR A 1 267 ? 19.159 -14.574 -17.245 1.00 89.25 267 THR A O 1
ATOM 2140 N N . THR A 1 268 ? 17.432 -13.861 -18.503 1.00 91.31 268 THR A N 1
ATOM 2141 C CA . THR A 1 268 ? 18.211 -12.978 -19.376 1.00 91.31 268 THR A CA 1
ATOM 2142 C C . THR A 1 268 ? 17.785 -11.512 -19.236 1.00 91.31 268 THR A C 1
ATOM 2144 O O . THR A 1 268 ? 16.643 -11.235 -18.861 1.00 91.31 268 THR A O 1
ATOM 2147 N N . PRO A 1 269 ? 18.665 -10.545 -19.562 1.00 92.38 269 PRO A N 1
ATOM 2148 C CA . PRO A 1 269 ? 18.280 -9.136 -19.657 1.00 92.38 269 PRO A CA 1
ATOM 2149 C C . PRO A 1 269 ? 17.080 -8.879 -20.576 1.00 92.38 269 PRO A C 1
ATOM 2151 O O . PRO A 1 269 ? 16.238 -8.047 -20.245 1.00 92.38 269 PRO A O 1
ATOM 2154 N N . ASP A 1 270 ? 16.958 -9.628 -21.674 1.00 93.81 270 ASP A N 1
ATOM 2155 C CA . ASP A 1 270 ? 15.825 -9.508 -22.596 1.00 93.81 270 ASP A CA 1
ATOM 2156 C C . ASP A 1 270 ? 14.507 -9.922 -21.933 1.00 93.81 270 ASP A C 1
ATOM 2158 O O . ASP A 1 270 ? 13.470 -9.305 -22.175 1.00 93.81 270 ASP A O 1
ATOM 2162 N N . ASP A 1 271 ? 14.524 -10.929 -21.055 1.00 93.62 271 ASP A N 1
ATOM 2163 C CA . ASP A 1 271 ? 13.342 -11.298 -20.271 1.00 93.62 271 ASP A CA 1
ATOM 2164 C C . ASP A 1 271 ? 12.967 -10.202 -19.271 1.00 93.62 271 ASP A C 1
ATOM 2166 O O . ASP A 1 271 ? 11.783 -9.932 -19.063 1.00 93.62 271 ASP A O 1
ATOM 2170 N N . PHE A 1 272 ? 13.958 -9.523 -18.685 1.00 94.44 272 PHE A N 1
ATOM 2171 C CA . PHE A 1 272 ? 13.703 -8.401 -17.778 1.00 94.44 272 PHE A CA 1
ATOM 2172 C C . PHE A 1 272 ? 13.035 -7.250 -18.528 1.00 94.44 272 PHE A C 1
ATOM 2174 O O . PHE A 1 272 ? 12.030 -6.719 -18.057 1.00 94.44 272 PHE A O 1
ATOM 2181 N N . ASP A 1 273 ? 13.547 -6.912 -19.712 1.00 95.25 273 ASP A N 1
ATOM 2182 C CA . ASP A 1 273 ? 13.065 -5.797 -20.531 1.00 95.25 273 ASP A CA 1
ATOM 2183 C C . ASP A 1 273 ? 11.662 -6.047 -21.124 1.00 95.25 273 ASP A C 1
ATOM 2185 O O . ASP A 1 273 ? 10.945 -5.089 -21.434 1.00 95.25 273 ASP A O 1
ATOM 2189 N N . LYS A 1 274 ? 11.213 -7.311 -21.224 1.00 95.12 274 LYS A N 1
ATOM 2190 C CA . LYS A 1 274 ? 9.810 -7.651 -21.546 1.00 95.12 274 LYS A CA 1
ATOM 2191 C C . LYS A 1 274 ? 8.839 -7.221 -20.442 1.00 95.12 274 LYS A C 1
ATOM 2193 O O . LYS A 1 274 ? 7.698 -6.869 -20.738 1.00 95.12 274 LYS A O 1
ATOM 2198 N N . ILE A 1 275 ? 9.276 -7.247 -19.182 1.00 95.81 275 ILE A N 1
ATOM 2199 C CA . ILE A 1 275 ? 8.422 -7.007 -18.011 1.00 95.81 275 ILE A CA 1
ATOM 2200 C C . ILE A 1 275 ? 8.595 -5.593 -17.450 1.00 95.81 275 ILE A C 1
ATOM 2202 O O . ILE A 1 275 ? 7.613 -4.970 -17.030 1.00 95.81 275 ILE A O 1
ATOM 2206 N N . VAL A 1 276 ? 9.826 -5.084 -17.434 1.00 97.00 276 VAL A N 1
ATOM 2207 C CA . VAL A 1 276 ? 10.220 -3.873 -16.713 1.00 97.00 276 VAL A CA 1
ATOM 2208 C C . VAL A 1 276 ? 10.814 -2.845 -17.667 1.00 97.00 276 VAL A C 1
ATOM 2210 O O . VAL A 1 276 ? 11.718 -3.128 -18.445 1.00 97.00 276 VAL A O 1
ATOM 2213 N N . ARG A 1 277 ? 10.348 -1.600 -17.557 1.00 97.69 277 ARG A N 1
ATOM 2214 C CA . ARG A 1 277 ? 10.949 -0.430 -18.200 1.00 97.69 277 ARG A CA 1
ATOM 2215 C C . ARG A 1 277 ? 11.435 0.555 -17.145 1.00 97.69 277 ARG A C 1
ATOM 2217 O O . ARG A 1 277 ? 10.793 0.759 -16.119 1.00 97.69 277 ARG A O 1
ATOM 2224 N N . ALA A 1 278 ? 12.548 1.223 -17.431 1.00 97.38 278 ALA A N 1
ATOM 2225 C CA . ALA A 1 278 ? 13.101 2.294 -16.601 1.00 97.38 278 ALA A CA 1
ATOM 2226 C C . ALA A 1 278 ? 13.345 3.582 -17.409 1.00 97.38 278 ALA A C 1
ATOM 2228 O O . ALA A 1 278 ? 14.293 4.324 -17.154 1.00 97.38 278 ALA A O 1
ATOM 2229 N N . VAL A 1 279 ? 12.486 3.841 -18.398 1.00 97.31 279 VAL A N 1
ATOM 2230 C CA . VAL A 1 279 ? 12.606 4.963 -19.339 1.00 97.31 279 VAL A CA 1
ATOM 2231 C C . VAL A 1 279 ? 11.365 5.846 -19.333 1.00 97.31 279 VAL A C 1
ATOM 2233 O O . VAL A 1 279 ? 10.258 5.376 -19.061 1.00 97.31 279 VAL A O 1
ATOM 2236 N N . ILE A 1 280 ? 11.559 7.118 -19.668 1.00 97.62 280 ILE A N 1
ATOM 2237 C CA . ILE A 1 280 ? 10.500 8.049 -20.041 1.00 97.62 280 ILE A CA 1
ATOM 2238 C C . ILE A 1 280 ? 10.116 7.724 -21.496 1.00 97.62 280 ILE A C 1
ATOM 2240 O O . ILE A 1 280 ? 10.977 7.832 -22.372 1.00 97.62 280 ILE A O 1
ATOM 2244 N N . PRO A 1 281 ? 8.869 7.300 -21.770 1.00 96.75 281 PRO A N 1
ATOM 2245 C CA . PRO A 1 281 ? 8.415 6.996 -23.126 1.00 96.75 281 PRO A CA 1
ATOM 2246 C C . PRO A 1 281 ? 8.453 8.214 -24.050 1.00 96.75 281 PRO A C 1
ATOM 2248 O O . PRO A 1 281 ? 8.602 9.352 -23.609 1.00 96.75 281 PRO A O 1
ATOM 2251 N N . ASP A 1 282 ? 8.251 7.990 -25.342 1.00 95.06 282 ASP A N 1
ATOM 2252 C CA . ASP A 1 282 ? 8.022 9.086 -26.276 1.00 95.06 282 ASP A CA 1
ATOM 2253 C C . ASP A 1 282 ? 6.631 9.694 -26.081 1.00 95.06 282 ASP A C 1
ATOM 2255 O O . ASP A 1 282 ? 5.638 8.967 -26.060 1.00 95.06 282 ASP A O 1
ATOM 2259 N N . GLU A 1 283 ? 6.542 11.020 -25.963 1.00 95.38 283 GLU A N 1
ATOM 2260 C CA . GLU A 1 283 ? 5.254 11.703 -25.820 1.00 95.38 283 GLU A CA 1
ATOM 2261 C C . GLU A 1 283 ? 4.378 11.569 -27.074 1.00 95.38 283 GLU A C 1
ATOM 2263 O O . GLU A 1 283 ? 3.159 11.494 -26.950 1.00 95.38 283 GLU A O 1
ATOM 2268 N N . GLN A 1 284 ? 4.970 11.500 -28.267 1.00 96.12 284 GLN A N 1
ATOM 2269 C CA . GLN A 1 284 ? 4.235 11.371 -29.526 1.00 96.12 284 GLN A CA 1
ATOM 2270 C C . GLN A 1 284 ? 3.805 9.924 -29.796 1.00 96.12 284 GLN A C 1
ATOM 2272 O O . GLN A 1 284 ? 2.741 9.703 -30.370 1.00 96.12 284 GLN A O 1
ATOM 2277 N N . VAL A 1 285 ? 4.597 8.935 -29.362 1.00 96.94 285 VAL A N 1
ATOM 2278 C CA . VAL A 1 285 ? 4.297 7.507 -29.600 1.00 96.94 285 VAL A CA 1
ATOM 2279 C C . VAL A 1 285 ? 3.421 6.913 -28.496 1.00 96.94 285 VAL A C 1
ATOM 2281 O O . VAL A 1 285 ? 2.427 6.250 -28.781 1.00 96.94 285 VAL A O 1
ATOM 2284 N N . GLU A 1 286 ? 3.751 7.160 -27.226 1.00 97.38 286 GLU A N 1
ATOM 2285 C CA . GLU A 1 286 ? 3.046 6.606 -26.064 1.00 97.38 286 GLU A CA 1
ATOM 2286 C C . GLU A 1 286 ? 2.577 7.728 -25.106 1.00 97.38 286 GLU A C 1
ATOM 2288 O O . GLU A 1 286 ? 2.933 7.729 -23.923 1.00 97.38 286 GLU A O 1
ATOM 2293 N N . PRO A 1 287 ? 1.723 8.679 -25.551 1.00 97.12 287 PRO A N 1
ATOM 2294 C CA . PRO A 1 287 ? 1.365 9.880 -24.782 1.00 97.12 287 PRO A CA 1
ATOM 2295 C C . PRO A 1 287 ? 0.747 9.577 -23.415 1.00 97.12 287 PRO A C 1
ATOM 2297 O O . PRO A 1 287 ? 0.947 10.316 -22.449 1.00 97.12 287 PRO A O 1
ATOM 2300 N N . LYS A 1 288 ? -0.039 8.498 -23.311 1.00 97.94 288 LYS A N 1
ATOM 2301 C CA . LYS A 1 288 ? -0.658 8.089 -22.041 1.00 97.94 288 LYS A CA 1
ATOM 2302 C C . LYS A 1 288 ? 0.392 7.581 -21.055 1.00 97.94 288 LYS A C 1
ATOM 2304 O O . LYS A 1 288 ? 0.389 8.005 -19.901 1.00 97.94 288 LYS A O 1
ATOM 2309 N N . LEU A 1 289 ? 1.307 6.728 -21.519 1.00 98.19 289 LEU A N 1
ATOM 2310 C CA . LEU A 1 289 ? 2.369 6.175 -20.683 1.00 98.19 289 LEU A CA 1
ATOM 2311 C C . LEU A 1 289 ? 3.373 7.259 -20.295 1.00 98.19 289 LEU A C 1
ATOM 2313 O O . LEU A 1 289 ? 3.740 7.339 -19.130 1.00 98.19 289 LEU A O 1
ATOM 2317 N N . TYR A 1 290 ? 3.732 8.151 -21.222 1.00 97.25 290 TYR A N 1
ATOM 2318 C CA . TYR A 1 290 ? 4.556 9.329 -20.946 1.00 97.25 290 TYR A CA 1
ATOM 2319 C C . TYR A 1 290 ? 4.010 10.139 -19.764 1.00 97.25 290 TYR A C 1
ATOM 2321 O O . TYR A 1 290 ? 4.718 10.399 -18.788 1.00 97.25 290 TYR A O 1
ATOM 2329 N N . LYS A 1 291 ? 2.712 10.473 -19.805 1.00 96.31 291 LYS A N 1
ATOM 2330 C CA . LYS A 1 291 ? 2.039 11.208 -18.725 1.00 96.31 291 LYS A CA 1
ATOM 2331 C C . LYS A 1 291 ? 2.031 10.425 -17.412 1.00 96.31 291 LYS A C 1
ATOM 2333 O O . LYS A 1 291 ? 2.274 11.026 -16.368 1.00 96.31 291 LYS A O 1
ATOM 2338 N N . ALA A 1 292 ? 1.766 9.119 -17.455 1.00 97.19 292 ALA A N 1
ATOM 2339 C CA . ALA A 1 292 ? 1.735 8.271 -16.265 1.00 97.19 292 ALA A CA 1
ATOM 2340 C C . ALA A 1 292 ? 3.123 8.129 -15.618 1.00 97.19 292 ALA A C 1
ATOM 2342 O O . ALA A 1 292 ? 3.249 8.257 -14.402 1.00 97.19 292 ALA A O 1
ATOM 2343 N N . VAL A 1 293 ? 4.177 7.952 -16.419 1.00 97.19 293 VAL A N 1
ATOM 2344 C CA . VAL A 1 293 ? 5.563 7.844 -15.941 1.00 97.19 293 VAL A CA 1
ATOM 2345 C C . VAL A 1 293 ? 6.009 9.139 -15.279 1.00 97.19 293 VAL A C 1
ATOM 2347 O O . VAL A 1 293 ? 6.508 9.099 -14.158 1.00 97.19 293 VAL A O 1
ATOM 2350 N N . LEU A 1 294 ? 5.765 10.292 -15.911 1.00 95.19 294 LEU A N 1
ATOM 2351 C CA . LEU A 1 294 ? 6.102 11.591 -15.319 1.00 95.19 294 LEU A CA 1
ATOM 2352 C C . LEU A 1 294 ? 5.314 11.911 -14.046 1.00 95.19 294 LEU A C 1
ATOM 2354 O O . LEU A 1 294 ? 5.803 12.669 -13.212 1.00 95.19 294 LEU A O 1
ATOM 2358 N N . LYS A 1 295 ? 4.102 11.366 -13.911 1.00 94.06 295 LYS A N 1
ATOM 2359 C CA . LYS A 1 295 ? 3.235 11.570 -12.746 1.00 94.06 295 LYS A CA 1
ATOM 2360 C C . LYS A 1 295 ? 3.619 10.664 -11.574 1.00 94.06 295 LYS A C 1
ATOM 2362 O O . LYS A 1 295 ? 3.631 11.128 -10.443 1.00 94.06 295 LYS A O 1
ATOM 2367 N N . HIS A 1 296 ? 3.929 9.393 -11.835 1.00 94.94 296 HIS A N 1
ATOM 2368 C CA . HIS A 1 296 ? 4.015 8.373 -10.779 1.00 94.94 296 HIS A CA 1
ATOM 2369 C C . HIS A 1 296 ? 5.379 7.716 -10.631 1.00 94.94 296 HIS A C 1
ATOM 2371 O O . HIS A 1 296 ? 5.685 7.215 -9.555 1.00 94.94 296 HIS A O 1
ATOM 2377 N N . MET A 1 297 ? 6.192 7.691 -11.687 1.00 96.56 297 MET A N 1
ATOM 2378 C CA . MET A 1 297 ? 7.406 6.872 -11.746 1.00 96.56 297 MET A CA 1
ATOM 2379 C C . MET A 1 297 ? 8.692 7.694 -11.770 1.00 96.56 297 MET A C 1
ATOM 2381 O O . MET A 1 297 ? 9.760 7.139 -11.995 1.00 96.56 297 MET A O 1
ATOM 2385 N N . ILE A 1 298 ? 8.642 9.001 -11.521 1.00 94.62 298 ILE A N 1
ATOM 2386 C CA . ILE A 1 298 ? 9.855 9.799 -11.325 1.00 94.62 298 ILE A CA 1
ATOM 2387 C C . ILE A 1 298 ? 10.211 9.798 -9.844 1.00 94.62 298 ILE A C 1
ATOM 2389 O O . ILE A 1 298 ? 9.434 10.243 -9.000 1.00 94.62 298 ILE A O 1
ATOM 2393 N N . HIS A 1 299 ? 11.410 9.318 -9.516 1.00 91.38 299 HIS A N 1
ATOM 2394 C CA . HIS A 1 299 ? 11.959 9.497 -8.182 1.00 91.38 299 HIS A CA 1
ATOM 2395 C C . HIS A 1 299 ? 12.060 10.996 -7.901 1.00 91.38 299 HIS A C 1
ATOM 2397 O O . HIS A 1 299 ? 12.686 11.728 -8.670 1.00 91.38 299 HIS A O 1
ATOM 2403 N N . GLY A 1 300 ? 11.429 11.444 -6.812 1.00 81.25 300 GLY A N 1
ATOM 2404 C CA . GLY A 1 300 ? 11.366 12.862 -6.477 1.00 81.25 300 GLY A CA 1
ATOM 2405 C C . GLY A 1 300 ? 12.758 13.506 -6.469 1.00 81.25 300 GLY A C 1
ATOM 2406 O O . GLY A 1 300 ? 13.732 12.834 -6.105 1.00 81.25 300 GLY A O 1
ATOM 2407 N N . PRO A 1 301 ? 12.872 14.792 -6.857 1.00 78.94 301 PRO A N 1
ATOM 2408 C CA . PRO A 1 301 ? 14.158 15.469 -6.894 1.00 78.94 301 PRO A CA 1
ATOM 2409 C C . PRO A 1 301 ? 14.843 15.310 -5.540 1.00 78.94 301 PRO A C 1
ATOM 2411 O O . PRO A 1 301 ? 14.243 15.524 -4.486 1.00 78.94 301 PRO A O 1
ATOM 2414 N N . CYS A 1 302 ? 16.088 14.861 -5.569 1.00 86.88 302 CYS A N 1
ATOM 2415 C CA . CYS A 1 302 ? 16.919 14.632 -4.398 1.00 86.88 302 CYS A CA 1
ATOM 2416 C C . CYS A 1 302 ? 18.374 14.952 -4.746 1.00 86.88 302 CYS A C 1
ATOM 2418 O O . CYS A 1 302 ? 18.680 15.386 -5.859 1.00 86.88 302 CYS A O 1
ATOM 2420 N N . GLY A 1 303 ? 19.290 14.755 -3.805 1.00 84.69 303 GLY A N 1
ATOM 2421 C CA . GLY A 1 303 ? 20.686 15.121 -4.010 1.00 84.69 303 GLY A CA 1
ATOM 2422 C C . GLY A 1 303 ? 20.810 16.631 -4.136 1.00 84.69 303 GLY A C 1
ATOM 2423 O O . GLY A 1 303 ? 20.192 17.369 -3.373 1.00 84.69 303 GLY A O 1
ATOM 2424 N N . VAL A 1 304 ? 21.557 17.070 -5.145 1.00 81.12 304 VAL A N 1
ATOM 2425 C CA . VAL A 1 304 ? 21.775 18.493 -5.452 1.00 81.12 304 VAL A CA 1
ATOM 2426 C C . VAL A 1 304 ? 20.487 19.255 -5.772 1.00 81.12 304 VAL A C 1
ATOM 2428 O O . VAL A 1 304 ? 20.411 20.453 -5.534 1.00 81.12 304 VAL A O 1
ATOM 2431 N N . LEU A 1 305 ? 19.456 18.568 -6.280 1.00 80.44 305 LEU A N 1
ATOM 2432 C CA . LEU A 1 305 ? 18.176 19.200 -6.612 1.00 80.44 305 LEU A CA 1
ATOM 2433 C C . LEU A 1 305 ? 17.311 19.444 -5.372 1.00 80.44 305 LEU A C 1
ATOM 2435 O O . LEU A 1 305 ? 16.479 20.347 -5.372 1.00 80.44 305 LEU A O 1
ATOM 2439 N N . ASN A 1 306 ? 17.484 18.627 -4.327 1.00 83.25 306 ASN A N 1
ATOM 2440 C CA . ASN A 1 306 ? 16.802 18.795 -3.049 1.00 83.25 306 ASN A CA 1
ATOM 2441 C C . ASN A 1 306 ? 17.486 17.974 -1.943 1.00 83.25 306 ASN A C 1
ATOM 2443 O O . ASN A 1 306 ? 17.208 16.786 -1.746 1.00 83.25 306 ASN A O 1
ATOM 2447 N N . HIS A 1 307 ? 18.336 18.634 -1.162 1.00 85.12 307 HIS A N 1
ATOM 2448 C CA . HIS A 1 307 ? 19.040 18.002 -0.045 1.00 85.12 307 HIS A CA 1
ATOM 2449 C C . HIS A 1 307 ? 18.117 17.619 1.126 1.00 85.12 307 HIS A C 1
ATOM 2451 O O . HIS A 1 307 ? 18.510 16.818 1.970 1.00 85.12 307 HIS A O 1
ATOM 2457 N N . LYS A 1 308 ? 16.890 18.161 1.178 1.00 85.38 308 LYS A N 1
ATOM 2458 C CA . LYS A 1 308 ? 15.903 17.905 2.243 1.00 85.38 308 LYS A CA 1
ATOM 2459 C C . LYS A 1 308 ? 14.980 16.720 1.943 1.00 85.38 308 LYS A C 1
ATOM 2461 O O . LYS A 1 308 ? 14.096 16.418 2.745 1.00 85.38 308 LYS A O 1
ATOM 2466 N N . SER A 1 309 ? 15.141 16.058 0.796 1.00 84.38 309 SER A N 1
ATOM 2467 C CA . SER A 1 309 ? 14.302 14.914 0.437 1.00 84.38 309 SER A CA 1
ATOM 2468 C C . SER A 1 309 ? 14.452 13.768 1.450 1.00 84.38 309 SER A C 1
ATOM 2470 O O . SER A 1 309 ? 15.577 13.447 1.830 1.00 84.38 309 SER A O 1
ATOM 2472 N N . PRO A 1 310 ? 13.362 13.083 1.860 1.00 84.25 310 PRO A N 1
ATOM 2473 C CA . PRO A 1 310 ? 13.416 12.016 2.872 1.00 84.25 310 PRO A CA 1
ATOM 2474 C C . PRO A 1 310 ? 14.326 10.830 2.516 1.00 84.25 310 PRO A C 1
ATOM 2476 O O . PRO A 1 310 ? 14.704 10.047 3.385 1.00 84.25 310 PRO A O 1
ATOM 2479 N N . CYS A 1 311 ? 14.654 10.662 1.233 1.00 86.88 311 CYS A N 1
ATOM 2480 C CA . CYS A 1 311 ? 15.570 9.631 0.757 1.00 86.88 311 CYS A CA 1
ATOM 2481 C C . CYS A 1 311 ? 17.051 9.967 0.999 1.00 86.88 311 CYS A C 1
ATOM 2483 O O . CYS A 1 311 ? 17.888 9.072 0.867 1.00 86.88 311 CYS A O 1
ATOM 2485 N N . MET A 1 312 ? 17.384 11.214 1.339 1.00 90.56 312 MET A N 1
ATOM 2486 C CA . MET A 1 312 ? 18.756 11.664 1.549 1.00 90.56 312 MET A CA 1
ATOM 2487 C C . MET A 1 312 ? 19.320 11.124 2.861 1.00 90.56 312 MET A C 1
ATOM 2489 O O . MET A 1 312 ? 18.716 11.261 3.923 1.00 90.56 312 MET A O 1
ATOM 2493 N N . LYS A 1 313 ? 20.506 10.519 2.796 1.00 85.50 313 LYS A N 1
ATOM 2494 C CA . LYS A 1 313 ? 21.270 10.061 3.955 1.00 85.50 313 LYS A CA 1
ATOM 2495 C C . LYS A 1 313 ? 22.750 10.343 3.710 1.00 85.50 313 LYS A C 1
ATOM 2497 O O . LYS A 1 313 ? 23.283 9.936 2.686 1.00 85.50 313 LYS A O 1
ATOM 2502 N N . GLN A 1 314 ? 23.404 11.044 4.642 1.00 84.81 314 GLN A N 1
ATOM 2503 C CA . GLN A 1 314 ? 24.836 11.383 4.549 1.00 84.81 314 GLN A CA 1
ATOM 2504 C C . GLN A 1 314 ? 25.217 12.018 3.192 1.00 84.81 314 GLN A C 1
ATOM 2506 O O . GLN A 1 314 ? 26.172 11.610 2.543 1.00 84.81 314 GLN A O 1
ATOM 2511 N N . GLY A 1 315 ? 24.419 12.981 2.717 1.00 82.00 315 GLY A N 1
ATOM 2512 C CA . GLY A 1 315 ? 24.699 13.717 1.475 1.00 82.00 315 GLY A CA 1
ATOM 2513 C C . GLY A 1 315 ? 24.365 12.987 0.167 1.00 82.00 315 GLY A C 1
ATOM 2514 O O . GLY A 1 315 ? 24.402 13.618 -0.885 1.00 82.00 315 GLY A O 1
ATOM 2515 N N . SER A 1 316 ? 23.957 11.713 0.204 1.00 87.00 316 SER A N 1
ATOM 2516 C CA . SER A 1 316 ? 23.581 10.933 -0.986 1.00 87.00 316 SER A CA 1
ATOM 2517 C C . SER A 1 316 ? 22.166 10.355 -0.884 1.00 87.00 316 SER A C 1
ATOM 2519 O O . SER A 1 316 ? 21.599 10.212 0.202 1.00 87.00 316 SER A O 1
ATOM 2521 N N . CYS A 1 317 ? 21.550 10.037 -2.025 1.00 89.25 317 CYS A N 1
ATOM 2522 C CA . CYS A 1 317 ? 20.254 9.366 -2.033 1.00 89.25 317 CYS A CA 1
ATOM 2523 C C . CYS A 1 317 ? 20.430 7.900 -1.620 1.00 89.25 317 CYS A C 1
ATOM 2525 O O . CYS A 1 317 ? 21.116 7.140 -2.297 1.00 89.25 317 CYS A O 1
ATOM 2527 N N . LYS A 1 318 ? 19.726 7.453 -0.573 1.00 87.31 318 LYS A N 1
ATOM 2528 C CA . LYS A 1 318 ? 19.746 6.056 -0.097 1.00 87.31 318 LYS A CA 1
ATOM 2529 C C . LYS A 1 318 ? 19.328 5.042 -1.173 1.00 87.31 318 LYS A C 1
ATOM 2531 O O . LYS A 1 318 ? 19.645 3.861 -1.071 1.00 87.31 318 LYS A O 1
ATOM 2536 N N . LYS A 1 319 ? 18.567 5.483 -2.177 1.00 86.56 319 LYS A N 1
ATOM 2537 C CA . LYS A 1 319 ? 18.116 4.663 -3.311 1.00 86.56 319 LYS A CA 1
ATOM 2538 C C . LYS A 1 319 ? 19.058 4.750 -4.522 1.00 86.56 319 LYS A C 1
ATOM 2540 O O . LYS A 1 319 ? 18.825 4.060 -5.512 1.00 86.56 319 LYS A O 1
ATOM 2545 N N . GLY A 1 320 ? 20.122 5.553 -4.437 1.00 89.12 320 GLY A N 1
ATOM 2546 C CA . GLY A 1 320 ? 21.132 5.727 -5.480 1.00 89.12 320 GLY A CA 1
ATOM 2547 C C . GLY A 1 320 ? 20.610 6.460 -6.713 1.00 89.12 320 GLY A C 1
ATOM 2548 O O . GLY A 1 320 ? 20.924 6.044 -7.820 1.00 89.12 320 GLY A O 1
ATOM 2549 N N . PHE A 1 321 ? 19.749 7.466 -6.526 1.00 91.50 321 PHE A N 1
ATOM 2550 C CA . PHE A 1 321 ? 19.299 8.356 -7.599 1.00 91.50 321 PHE A CA 1
ATOM 2551 C C . PHE A 1 321 ? 20.115 9.664 -7.620 1.00 91.50 321 PHE A C 1
ATOM 2553 O O . PHE A 1 321 ? 20.467 10.157 -6.541 1.00 91.50 321 PHE A O 1
ATOM 2560 N N . PRO A 1 322 ? 20.358 10.256 -8.807 1.00 92.62 322 PRO A N 1
ATOM 2561 C CA . PRO A 1 322 ? 20.064 9.699 -10.135 1.00 92.62 322 PRO A CA 1
ATOM 2562 C C . PRO A 1 322 ? 20.899 8.442 -10.433 1.00 92.62 322 PRO A C 1
ATOM 2564 O O . PRO A 1 322 ? 22.026 8.323 -9.962 1.00 92.62 322 PRO A O 1
ATOM 2567 N N . LYS A 1 323 ? 20.329 7.494 -11.186 1.00 92.88 323 LYS A N 1
ATOM 2568 C CA . LYS A 1 323 ? 21.041 6.300 -11.671 1.00 92.88 323 LYS A CA 1
ATOM 2569 C C . LYS A 1 323 ? 22.022 6.668 -12.789 1.00 92.88 323 LYS A C 1
ATOM 2571 O O . LYS A 1 323 ? 21.991 7.782 -13.303 1.00 92.88 323 LYS A O 1
ATOM 2576 N N . GLU A 1 324 ? 22.874 5.738 -13.191 1.00 92.31 324 GLU A N 1
ATOM 2577 C CA . GLU A 1 324 ? 23.703 5.917 -14.386 1.00 92.31 324 GLU A CA 1
ATOM 2578 C C . GLU A 1 324 ? 22.890 5.648 -15.658 1.00 92.31 324 GLU A C 1
ATOM 2580 O O . GLU A 1 324 ? 21.899 4.911 -15.635 1.00 92.31 324 GLU A O 1
ATOM 2585 N N . PHE A 1 325 ? 23.296 6.268 -16.766 1.00 95.75 325 PHE A N 1
ATOM 2586 C CA . PHE A 1 325 ? 22.782 5.884 -18.077 1.00 95.75 325 PHE A CA 1
ATOM 2587 C C . PHE A 1 325 ? 23.357 4.523 -18.475 1.00 95.75 325 PHE A C 1
ATOM 2589 O O . PHE A 1 325 ? 24.519 4.223 -18.208 1.00 95.75 325 PHE A O 1
ATOM 2596 N N . SER A 1 326 ? 22.543 3.710 -19.138 1.00 94.50 326 SER A N 1
ATOM 2597 C CA . SER A 1 326 ? 22.954 2.423 -19.693 1.00 94.50 326 SER A CA 1
ATOM 2598 C C . SER A 1 326 ? 22.132 2.125 -20.936 1.00 94.50 326 SER A C 1
ATOM 2600 O O . SER A 1 326 ? 20.907 2.220 -20.895 1.00 94.50 326 SER A O 1
ATOM 2602 N N . ASN A 1 327 ? 22.783 1.747 -22.032 1.00 95.50 327 ASN A N 1
ATOM 2603 C CA . ASN A 1 327 ? 22.071 1.358 -23.252 1.00 95.50 327 ASN A CA 1
ATOM 2604 C C . ASN A 1 327 ? 21.436 -0.029 -23.144 1.00 95.50 327 ASN A C 1
ATOM 2606 O O . ASN A 1 327 ? 20.466 -0.286 -23.844 1.00 95.50 327 ASN A O 1
ATOM 2610 N N . ASP A 1 328 ? 21.913 -0.862 -22.218 1.00 94.88 328 ASP A N 1
ATOM 2611 C CA . ASP A 1 328 ? 21.482 -2.249 -22.062 1.00 94.88 328 ASP A CA 1
ATOM 2612 C C . ASP A 1 328 ? 21.176 -2.559 -20.598 1.00 94.88 328 ASP A C 1
ATOM 2614 O O . ASP A 1 328 ? 21.766 -1.964 -19.683 1.00 94.88 328 ASP A O 1
ATOM 2618 N N . THR A 1 329 ? 20.267 -3.505 -20.373 1.00 93.94 329 THR A N 1
ATOM 2619 C CA . THR A 1 329 ? 20.023 -4.054 -19.042 1.00 93.94 329 THR A CA 1
ATOM 2620 C C . THR A 1 329 ? 21.145 -5.028 -18.691 1.00 93.94 329 THR A C 1
ATOM 2622 O O . THR A 1 329 ? 21.528 -5.880 -19.489 1.00 93.94 329 THR A O 1
ATOM 2625 N N . LYS A 1 330 ? 21.701 -4.905 -17.483 1.00 89.56 330 LYS A N 1
ATOM 2626 C CA . LYS A 1 330 ? 22.768 -5.784 -16.986 1.00 89.56 330 LYS A CA 1
ATOM 2627 C C . LYS A 1 330 ? 22.315 -6.506 -15.730 1.00 89.56 330 LYS A C 1
ATOM 2629 O O . LYS A 1 330 ? 21.742 -5.901 -14.819 1.00 89.56 330 LYS A O 1
ATOM 2634 N N . GLN A 1 331 ? 22.613 -7.797 -15.661 1.00 80.94 331 GLN A N 1
ATOM 2635 C CA . GLN A 1 331 ? 22.379 -8.585 -14.459 1.00 80.94 331 GLN A CA 1
ATOM 2636 C C . GLN A 1 331 ? 23.303 -8.094 -13.335 1.00 80.94 331 GLN A C 1
ATOM 2638 O O . GLN A 1 331 ? 24.510 -7.954 -13.525 1.00 80.94 331 GLN A O 1
ATOM 2643 N N . GLY A 1 332 ? 22.728 -7.777 -12.175 1.00 69.44 332 GLY A N 1
ATOM 2644 C CA . GLY A 1 332 ? 23.489 -7.370 -10.995 1.00 69.44 332 GLY A CA 1
ATOM 2645 C C . GLY A 1 332 ? 24.021 -8.579 -10.221 1.00 69.44 332 GLY A C 1
ATOM 2646 O O . GLY A 1 332 ? 23.344 -9.603 -10.123 1.00 69.44 332 GLY A O 1
ATOM 2647 N N . ASN A 1 333 ? 25.203 -8.449 -9.613 1.00 59.59 333 ASN A N 1
ATOM 2648 C CA . ASN A 1 333 ? 25.724 -9.444 -8.670 1.00 59.59 333 ASN A CA 1
ATOM 2649 C C . ASN A 1 333 ? 24.939 -9.347 -7.351 1.00 59.59 333 ASN A C 1
ATOM 2651 O O . ASN A 1 333 ? 25.075 -8.358 -6.625 1.00 59.59 333 ASN A O 1
ATOM 2655 N N . ASP A 1 334 ? 24.083 -10.334 -7.060 1.00 56.66 334 ASP A N 1
ATOM 2656 C CA . ASP A 1 334 ? 23.279 -10.455 -5.825 1.00 56.66 334 ASP A CA 1
ATOM 2657 C C . ASP A 1 334 ? 22.478 -9.197 -5.417 1.00 56.66 334 ASP A C 1
ATOM 2659 O O . ASP A 1 334 ? 22.183 -8.968 -4.233 1.00 56.66 334 ASP A O 1
ATOM 2663 N N . SER A 1 335 ? 22.127 -8.377 -6.407 1.00 64.12 335 SER A N 1
ATOM 2664 C CA . SER A 1 335 ? 21.402 -7.108 -6.296 1.00 64.12 335 SER A CA 1
ATOM 2665 C C . SER A 1 335 ? 20.414 -6.953 -7.459 1.00 64.12 335 SER A C 1
ATOM 2667 O O . SER A 1 335 ? 20.429 -7.751 -8.397 1.00 64.12 335 SER A O 1
ATOM 2669 N N . TYR A 1 336 ? 19.515 -5.965 -7.372 1.00 78.69 336 TYR A N 1
ATOM 2670 C CA . TYR A 1 336 ? 18.578 -5.648 -8.456 1.00 78.69 336 TYR A CA 1
ATOM 2671 C C . TYR A 1 336 ? 19.335 -5.388 -9.772 1.00 78.69 336 TYR A C 1
ATOM 2673 O O . TYR A 1 336 ? 20.429 -4.813 -9.718 1.00 78.69 336 TYR A O 1
ATOM 2681 N N . PRO A 1 337 ? 18.787 -5.775 -10.940 1.00 85.12 337 PRO A N 1
ATOM 2682 C CA . PRO A 1 337 ? 19.412 -5.482 -12.222 1.00 85.12 337 PRO A CA 1
ATOM 2683 C C . PRO A 1 337 ? 19.676 -3.991 -12.429 1.00 85.12 337 PRO A C 1
ATOM 2685 O O . PRO A 1 337 ? 18.948 -3.116 -11.950 1.00 85.12 337 PRO A O 1
ATOM 2688 N N . LEU A 1 338 ? 20.709 -3.698 -13.211 1.00 90.12 338 LEU A N 1
ATOM 2689 C CA . LEU A 1 338 ? 20.928 -2.364 -13.750 1.00 90.12 338 LEU A CA 1
ATOM 2690 C C . LEU A 1 338 ? 20.105 -2.244 -15.030 1.00 90.12 338 LEU A C 1
ATOM 2692 O O . LEU A 1 338 ? 20.565 -2.647 -16.094 1.00 90.12 338 LEU A O 1
ATOM 2696 N N . TYR A 1 339 ? 18.878 -1.735 -14.919 1.00 94.25 339 TYR A N 1
ATOM 2697 C CA . TYR A 1 339 ? 18.007 -1.573 -16.084 1.00 94.25 339 TYR A CA 1
ATOM 2698 C C . TYR A 1 339 ? 18.556 -0.562 -17.083 1.00 94.25 339 TYR A C 1
ATOM 2700 O O . TYR A 1 339 ? 19.106 0.481 -16.710 1.00 94.25 339 TYR A O 1
ATOM 2708 N N . ARG A 1 340 ? 18.285 -0.847 -18.352 1.00 95.38 340 ARG A N 1
ATOM 2709 C CA . ARG A 1 340 ? 18.479 0.041 -19.486 1.00 95.38 340 ARG A CA 1
ATOM 2710 C C . ARG A 1 340 ? 17.826 1.410 -19.251 1.00 95.38 340 ARG A C 1
ATOM 2712 O O . ARG A 1 340 ? 16.624 1.535 -19.012 1.00 95.38 340 ARG A O 1
ATOM 2719 N N . ARG A 1 341 ? 18.649 2.450 -19.368 1.00 96.81 341 ARG A N 1
ATOM 2720 C CA . ARG A 1 341 ? 18.342 3.881 -19.250 1.00 96.81 341 ARG A CA 1
ATOM 2721 C C . ARG A 1 341 ? 19.167 4.631 -20.304 1.00 96.81 341 ARG A C 1
ATOM 2723 O O . ARG A 1 341 ? 20.202 5.193 -19.952 1.00 96.81 341 ARG A O 1
ATOM 2730 N N . PRO A 1 342 ? 18.790 4.601 -21.591 1.00 96.00 342 PRO A N 1
ATOM 2731 C CA . PRO A 1 342 ? 19.546 5.274 -22.639 1.00 96.00 342 PRO A CA 1
ATOM 2732 C C . PRO A 1 342 ? 19.535 6.792 -22.438 1.00 96.00 342 PRO A C 1
ATOM 2734 O O . PRO A 1 342 ? 18.592 7.353 -21.872 1.00 96.00 342 PRO A O 1
ATOM 2737 N N . GLN A 1 343 ? 20.581 7.459 -22.920 1.00 95.31 343 GLN A N 1
ATOM 2738 C CA . GLN A 1 343 ? 20.624 8.916 -23.053 1.00 95.31 343 GLN A CA 1
ATOM 2739 C C . GLN A 1 343 ? 20.221 9.312 -24.482 1.00 95.31 343 GLN A C 1
ATOM 2741 O O . GLN A 1 343 ? 20.972 9.949 -25.211 1.00 95.31 343 GLN A O 1
ATOM 2746 N N . ASP A 1 344 ? 19.040 8.869 -24.905 1.00 91.31 344 ASP A N 1
ATOM 2747 C CA . ASP A 1 344 ? 18.521 9.031 -26.267 1.00 91.31 344 ASP A CA 1
ATOM 2748 C C . ASP A 1 344 ? 17.727 10.330 -26.465 1.00 91.31 344 ASP A C 1
ATOM 2750 O O . ASP A 1 344 ? 17.436 10.720 -27.594 1.00 91.31 344 ASP A O 1
ATOM 2754 N N . ARG A 1 345 ? 17.347 11.001 -25.370 1.00 88.81 345 ARG A N 1
ATOM 2755 C CA . ARG A 1 345 ? 16.430 12.148 -25.377 1.00 88.81 345 ARG A CA 1
ATOM 2756 C C . ARG A 1 345 ? 16.886 13.250 -24.419 1.00 88.81 345 ARG A C 1
ATOM 2758 O O . ARG A 1 345 ? 17.482 12.955 -23.379 1.00 88.81 345 ARG A O 1
ATOM 2765 N N . PRO A 1 346 ? 16.561 14.523 -24.708 1.00 90.38 346 PRO A N 1
ATOM 2766 C CA . PRO A 1 346 ? 16.759 15.612 -23.760 1.00 90.38 346 PRO A CA 1
ATOM 2767 C C . PRO A 1 346 ? 15.944 15.413 -22.477 1.00 90.38 346 PRO A C 1
ATOM 2769 O O . PRO A 1 346 ? 14.832 14.887 -22.504 1.00 90.38 346 PRO A O 1
ATOM 2772 N N . ALA A 1 347 ? 16.462 15.918 -21.356 1.00 92.75 347 ALA A N 1
ATOM 2773 C CA . ALA A 1 347 ? 15.713 15.963 -20.103 1.00 92.75 347 ALA A CA 1
ATOM 2774 C C . ALA A 1 347 ? 14.425 16.787 -20.264 1.00 92.75 347 ALA A C 1
ATOM 2776 O O . ALA A 1 347 ? 14.441 17.846 -20.898 1.00 92.75 347 ALA A O 1
ATOM 2777 N N . VAL A 1 348 ? 13.332 16.352 -19.642 1.00 92.81 348 VAL A N 1
ATOM 2778 C CA . VAL A 1 348 ? 11.993 16.957 -19.729 1.00 92.81 348 VAL A CA 1
ATOM 2779 C C . VAL A 1 348 ? 11.607 17.636 -18.410 1.00 92.81 348 VAL A C 1
ATOM 2781 O O . VAL A 1 348 ? 12.089 17.224 -17.353 1.00 92.81 348 VAL A O 1
ATOM 2784 N N . PRO A 1 349 ? 10.777 18.693 -18.425 1.00 90.44 349 PRO A N 1
ATOM 2785 C CA . PRO A 1 349 ? 10.338 19.350 -17.197 1.00 90.44 349 PRO A CA 1
ATOM 2786 C C . PRO A 1 349 ? 9.425 18.434 -16.371 1.00 90.44 349 PRO A C 1
ATOM 2788 O O . PRO A 1 349 ? 8.502 17.812 -16.897 1.00 90.44 349 PRO A O 1
ATOM 2791 N N . LEU A 1 350 ? 9.650 18.383 -15.059 1.00 84.19 350 LEU A N 1
ATOM 2792 C CA . LEU A 1 350 ? 8.769 17.678 -14.135 1.00 84.19 350 LEU A CA 1
ATOM 2793 C C . LEU A 1 350 ? 7.479 18.489 -13.946 1.00 84.19 350 LEU A C 1
ATOM 2795 O O . LEU A 1 350 ? 7.536 19.673 -13.617 1.00 84.19 350 LEU A O 1
ATOM 2799 N N . ARG A 1 351 ? 6.309 17.863 -14.133 1.00 71.12 351 ARG A N 1
ATOM 2800 C CA . ARG A 1 351 ? 5.004 18.560 -14.110 1.00 71.12 351 ARG A CA 1
ATOM 2801 C C . ARG A 1 351 ? 4.761 19.380 -12.842 1.00 71.12 351 ARG A C 1
ATOM 2803 O O . ARG A 1 351 ? 4.192 20.460 -12.924 1.00 71.12 351 ARG A O 1
ATOM 2810 N N . GLU A 1 352 ? 5.206 18.886 -11.691 1.00 67.75 352 GLU A N 1
ATOM 2811 C CA . GLU A 1 352 ? 5.012 19.546 -10.394 1.00 67.75 352 GLU A CA 1
ATOM 2812 C C . GLU A 1 352 ? 5.941 20.753 -10.177 1.00 67.75 352 GLU A C 1
ATOM 2814 O O . GLU A 1 352 ? 5.675 21.600 -9.327 1.00 67.75 352 GLU A O 1
ATOM 2819 N N . ASN A 1 353 ? 7.035 20.856 -10.940 1.00 7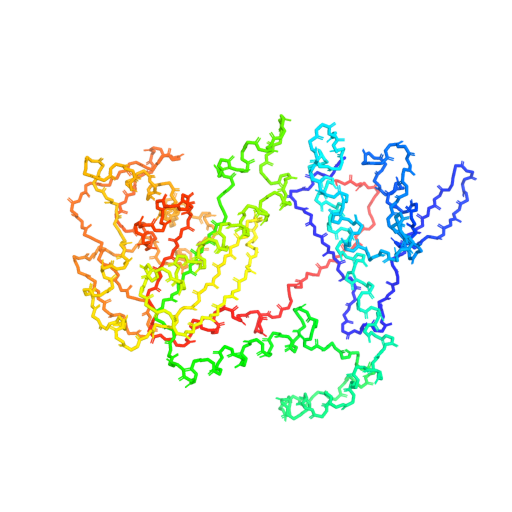3.31 353 ASN A N 1
ATOM 2820 C CA . ASN A 1 353 ? 7.964 21.981 -10.889 1.00 73.31 353 ASN A CA 1
ATOM 2821 C C . ASN A 1 353 ? 8.728 22.088 -12.211 1.00 73.31 353 ASN A C 1
ATOM 2823 O O . ASN A 1 353 ? 9.770 21.455 -12.388 1.00 73.31 353 ASN A O 1
ATOM 2827 N N . SER A 1 354 ? 8.245 22.940 -13.116 1.00 76.94 354 SER A N 1
ATOM 2828 C CA . SER A 1 354 ? 8.806 23.111 -14.464 1.00 76.94 354 SER A CA 1
ATOM 2829 C C . SER A 1 354 ? 10.276 23.554 -14.495 1.00 76.94 354 SER A C 1
ATOM 2831 O O . SER A 1 354 ? 10.926 23.435 -15.532 1.00 76.94 354 SER A O 1
ATOM 2833 N N . ARG A 1 355 ? 10.823 24.031 -13.366 1.00 81.19 355 ARG A N 1
ATOM 2834 C CA . ARG A 1 355 ? 12.250 24.366 -13.215 1.00 81.19 355 ARG A CA 1
ATOM 2835 C C . ARG A 1 355 ? 13.141 23.136 -13.053 1.00 81.19 355 ARG A C 1
ATOM 2837 O O . ARG A 1 355 ? 14.333 23.212 -13.330 1.00 81.19 355 ARG A O 1
ATOM 2844 N N . VAL A 1 356 ? 12.587 22.015 -12.596 1.00 85.88 356 VAL A N 1
ATOM 2845 C CA . VAL A 1 356 ? 13.320 20.757 -12.439 1.00 85.88 356 VAL A CA 1
ATOM 2846 C C . VAL A 1 356 ? 13.183 19.957 -13.725 1.00 85.88 356 VAL A C 1
ATOM 2848 O O . VAL A 1 356 ? 12.074 19.623 -14.139 1.00 85.88 356 VAL A O 1
ATOM 2851 N N . ARG A 1 357 ? 14.316 19.629 -14.349 1.00 90.44 357 ARG A N 1
ATOM 2852 C CA . ARG A 1 357 ? 14.360 18.744 -15.516 1.00 90.44 357 ARG A CA 1
ATOM 2853 C C . ARG A 1 357 ? 14.825 17.357 -15.101 1.00 90.44 357 ARG A C 1
ATOM 2855 O O . ARG A 1 357 ? 15.793 17.229 -14.355 1.00 90.44 357 ARG A O 1
ATOM 2862 N N . VAL A 1 358 ? 14.141 16.336 -15.598 1.00 92.38 358 VAL A N 1
ATOM 2863 C CA . VAL A 1 358 ? 14.413 14.927 -15.312 1.00 92.38 358 VAL A CA 1
ATOM 2864 C C . VAL A 1 358 ? 14.611 14.151 -16.608 1.00 92.38 358 VAL A C 1
ATOM 2866 O O . VAL A 1 358 ? 14.083 14.508 -17.657 1.00 92.38 358 VAL A O 1
ATOM 2869 N N . ASP A 1 359 ? 15.395 13.089 -16.530 1.00 94.69 359 ASP A N 1
ATOM 2870 C CA . ASP A 1 359 ? 15.685 12.169 -17.627 1.00 94.69 359 ASP A CA 1
ATOM 2871 C C . ASP A 1 359 ? 15.557 10.716 -17.135 1.00 94.69 359 ASP A C 1
ATOM 2873 O O . ASP A 1 359 ? 15.151 10.460 -15.995 1.00 94.69 359 ASP A O 1
ATOM 2877 N N . ASN A 1 360 ? 15.924 9.754 -17.984 1.00 96.69 360 ASN A N 1
ATOM 2878 C CA . ASN A 1 360 ? 15.818 8.322 -17.698 1.00 96.69 360 ASN A CA 1
ATOM 2879 C C . ASN A 1 360 ? 16.551 7.882 -16.418 1.00 96.69 360 ASN A C 1
ATOM 2881 O O . ASN A 1 360 ? 16.215 6.842 -15.860 1.00 96.69 360 ASN A O 1
ATOM 2885 N N . ARG A 1 361 ? 17.499 8.659 -15.877 1.00 94.69 361 ARG A N 1
ATOM 2886 C CA . ARG A 1 361 ? 18.194 8.328 -14.618 1.00 94.69 361 ARG A CA 1
ATOM 2887 C C . ARG A 1 361 ? 17.311 8.443 -13.383 1.00 94.69 361 ARG A C 1
ATOM 2889 O O . ARG A 1 361 ? 17.657 7.892 -12.339 1.00 94.69 361 ARG A O 1
ATOM 2896 N N . TRP A 1 362 ? 16.192 9.154 -13.490 1.00 94.69 362 TRP A N 1
ATOM 2897 C CA . TRP A 1 362 ? 15.263 9.415 -12.389 1.00 94.69 362 TRP A CA 1
ATOM 2898 C C . TRP A 1 362 ? 14.078 8.454 -12.353 1.00 94.69 362 TRP A C 1
ATOM 2900 O O . TRP A 1 362 ? 13.325 8.451 -11.385 1.00 94.69 362 TRP A O 1
ATOM 2910 N N . VAL A 1 363 ? 13.911 7.621 -13.378 1.00 96.50 363 VAL A N 1
ATOM 2911 C CA . VAL A 1 363 ? 12.743 6.746 -13.506 1.00 96.50 363 VAL A CA 1
ATOM 2912 C C . VAL A 1 363 ? 12.837 5.568 -12.532 1.00 96.50 363 VAL A C 1
ATOM 2914 O O . VAL A 1 363 ? 13.825 4.835 -12.504 1.00 96.50 363 VAL A O 1
ATOM 2917 N N . VAL A 1 364 ? 11.817 5.360 -11.718 1.00 96.81 364 VAL A N 1
ATOM 2918 C CA . VAL A 1 364 ? 11.627 4.150 -10.920 1.00 96.81 364 VAL A CA 1
ATOM 2919 C C . VAL A 1 364 ? 11.139 3.034 -11.863 1.00 96.81 364 VAL A C 1
ATOM 2921 O O . VAL A 1 364 ? 10.253 3.309 -12.672 1.00 96.81 364 VAL A O 1
ATOM 2924 N N . PRO A 1 365 ? 11.718 1.819 -11.832 1.00 97.31 365 PRO A N 1
ATOM 2925 C CA . PRO A 1 365 ? 11.338 0.735 -12.743 1.00 97.31 365 PRO A CA 1
ATOM 2926 C C . PRO A 1 365 ? 9.849 0.363 -12.650 1.00 97.31 365 PRO A C 1
ATOM 2928 O O . PRO A 1 365 ? 9.295 0.256 -11.558 1.00 97.31 365 PRO A O 1
ATOM 2931 N N . TYR A 1 366 ? 9.181 0.174 -13.787 1.00 98.38 366 TYR A N 1
ATOM 2932 C CA . TYR A 1 366 ? 7.734 -0.056 -13.848 1.00 98.38 366 TYR A CA 1
ATOM 2933 C C . TYR A 1 366 ? 7.351 -1.054 -14.943 1.00 98.38 366 TYR A C 1
ATOM 2935 O O . TYR A 1 366 ? 8.073 -1.229 -15.923 1.00 98.38 366 TYR A O 1
ATOM 2943 N N . ASN A 1 367 ? 6.167 -1.655 -14.813 1.00 98.38 367 ASN A N 1
ATOM 2944 C CA . ASN A 1 367 ? 5.511 -2.371 -15.905 1.00 98.38 367 ASN A CA 1
ATOM 2945 C C . ASN A 1 367 ? 4.479 -1.441 -16.586 1.00 98.38 367 ASN A C 1
ATOM 2947 O O . ASN A 1 367 ? 3.622 -0.892 -15.884 1.00 98.38 367 ASN A O 1
ATOM 2951 N N . PRO A 1 368 ? 4.525 -1.237 -17.920 1.00 98.12 368 PRO A N 1
ATOM 2952 C CA . PRO A 1 368 ? 3.632 -0.305 -18.616 1.00 98.12 368 PRO A CA 1
ATOM 2953 C C . PRO A 1 368 ? 2.139 -0.592 -18.438 1.00 98.12 368 PRO A C 1
ATOM 2955 O O . PRO A 1 368 ? 1.357 0.340 -18.250 1.00 98.12 368 PRO A O 1
ATOM 2958 N N . PHE A 1 369 ? 1.745 -1.869 -18.481 1.00 98.38 369 PHE A N 1
ATOM 2959 C CA . PHE A 1 369 ? 0.348 -2.273 -18.348 1.00 98.38 369 PHE A CA 1
ATOM 2960 C C . PHE A 1 369 ? -0.177 -1.953 -16.947 1.00 98.38 369 PHE A C 1
ATOM 2962 O O . PHE A 1 369 ? -1.187 -1.260 -16.815 1.00 98.38 369 PHE A O 1
ATOM 2969 N N . LEU A 1 370 ? 0.543 -2.384 -15.905 1.00 98.50 370 LEU A N 1
ATOM 2970 C CA . LEU A 1 370 ? 0.141 -2.140 -14.518 1.00 98.50 370 LEU A CA 1
ATOM 2971 C C . LEU A 1 370 ? 0.096 -0.638 -14.204 1.00 98.50 370 LEU A C 1
ATOM 2973 O O . LEU A 1 370 ? -0.873 -0.161 -13.617 1.00 98.50 370 LEU A O 1
ATOM 2977 N N . LEU A 1 371 ? 1.092 0.134 -14.649 1.00 98.50 371 LEU A N 1
ATOM 2978 C CA . LEU A 1 371 ? 1.111 1.582 -14.437 1.00 98.50 371 LEU A CA 1
ATOM 2979 C C . LEU A 1 371 ? -0.113 2.273 -15.060 1.00 98.50 371 LEU A C 1
ATOM 2981 O O . LEU A 1 371 ? -0.745 3.111 -14.417 1.00 98.50 371 LEU A O 1
ATOM 2985 N N . LEU A 1 372 ? -0.461 1.921 -16.301 1.00 98.31 372 LEU A N 1
ATOM 2986 C CA . LEU A 1 372 ? -1.608 2.511 -16.993 1.00 98.31 372 LEU A CA 1
ATOM 2987 C C . LEU A 1 372 ? -2.943 2.077 -16.390 1.00 98.31 372 LEU A C 1
ATOM 2989 O O . LEU A 1 372 ? -3.852 2.899 -16.290 1.00 98.31 372 LEU A O 1
ATOM 2993 N N . LYS A 1 373 ? -3.070 0.806 -15.996 1.00 98.25 373 LYS A N 1
ATOM 2994 C CA . LYS A 1 373 ? -4.312 0.269 -15.436 1.00 98.25 373 LYS A CA 1
ATOM 2995 C C . LYS A 1 373 ? -4.609 0.834 -14.049 1.00 98.25 373 LYS A C 1
ATOM 2997 O O . LYS A 1 373 ? -5.755 1.182 -13.768 1.00 98.25 373 LYS A O 1
ATOM 3002 N N . TYR A 1 374 ? -3.595 0.926 -13.190 1.00 98.12 374 TYR A N 1
ATOM 3003 C CA . TYR A 1 374 ? -3.781 1.352 -11.804 1.00 98.12 374 TYR A CA 1
ATOM 3004 C C . TYR A 1 374 ? -3.597 2.855 -11.588 1.00 98.12 374 TYR A C 1
ATOM 3006 O O . TYR A 1 374 ? -3.990 3.328 -10.529 1.00 98.12 374 TYR A O 1
ATOM 3014 N N . ASP A 1 375 ? -3.049 3.618 -12.546 1.00 97.88 375 ASP A N 1
ATOM 3015 C CA . ASP A 1 375 ? -2.773 5.067 -12.426 1.00 97.88 375 ASP A CA 1
ATOM 3016 C C . ASP A 1 375 ? -2.192 5.435 -11.047 1.00 97.88 375 ASP A C 1
ATOM 3018 O O . ASP A 1 375 ? -2.693 6.318 -10.351 1.00 97.88 375 ASP A O 1
ATOM 3022 N N . CYS A 1 376 ? -1.168 4.711 -10.604 1.00 96.56 376 CYS A N 1
ATOM 3023 C CA . CYS A 1 376 ? -0.496 4.951 -9.332 1.00 96.56 376 CYS A CA 1
ATOM 3024 C C . CYS A 1 376 ? 0.985 4.576 -9.416 1.00 96.56 376 CYS A C 1
ATOM 3026 O O . CYS A 1 376 ? 1.461 4.055 -10.426 1.00 96.56 376 CYS A O 1
ATOM 3028 N N . HIS A 1 377 ? 1.730 4.838 -8.344 1.00 95.81 377 HIS A N 1
ATOM 3029 C CA . HIS A 1 377 ? 3.111 4.387 -8.245 1.00 95.81 377 HIS A CA 1
ATOM 3030 C C . HIS A 1 377 ? 3.153 2.855 -8.103 1.00 95.81 377 HIS A C 1
ATOM 3032 O O . HIS A 1 377 ? 2.842 2.314 -7.035 1.00 95.81 377 HIS A O 1
ATOM 3038 N N . VAL A 1 378 ? 3.601 2.177 -9.165 1.00 96.75 378 VAL A N 1
ATOM 3039 C CA . VAL A 1 378 ? 3.822 0.725 -9.220 1.00 96.75 378 VAL A CA 1
ATOM 3040 C C . VAL A 1 378 ? 5.276 0.449 -9.593 1.00 96.75 378 VAL A C 1
ATOM 3042 O O . VAL A 1 378 ? 5.656 0.552 -10.757 1.00 96.75 378 VAL A O 1
ATOM 3045 N N . ASN A 1 379 ? 6.092 0.099 -8.600 1.00 96.44 379 ASN A N 1
ATOM 3046 C CA . ASN A 1 379 ? 7.489 -0.273 -8.808 1.00 96.44 379 ASN A CA 1
ATOM 3047 C C . ASN A 1 379 ? 7.610 -1.785 -9.009 1.00 96.44 379 ASN A C 1
ATOM 3049 O O . ASN A 1 379 ? 7.118 -2.544 -8.172 1.00 96.44 379 ASN A O 1
ATOM 3053 N N . ILE A 1 380 ? 8.292 -2.203 -10.073 1.00 95.88 380 ILE A N 1
ATOM 3054 C CA . ILE A 1 380 ? 8.570 -3.612 -10.366 1.00 95.88 380 ILE A CA 1
ATOM 3055 C C . ILE A 1 380 ? 10.075 -3.808 -10.409 1.00 95.88 380 ILE A C 1
ATOM 3057 O O . ILE A 1 380 ? 10.758 -3.222 -11.242 1.00 95.88 380 ILE A O 1
ATOM 3061 N N . GLU A 1 381 ? 10.580 -4.656 -9.525 1.00 93.75 381 GLU A N 1
ATOM 3062 C CA . GLU A 1 381 ? 11.989 -5.010 -9.463 1.00 93.75 381 GLU A CA 1
ATOM 3063 C C . GLU A 1 381 ? 12.161 -6.508 -9.703 1.00 93.75 381 GLU A C 1
ATOM 3065 O O . GLU A 1 381 ? 11.505 -7.315 -9.050 1.00 93.75 381 GLU A O 1
ATOM 3070 N N . ILE A 1 382 ? 13.061 -6.897 -10.603 1.00 92.38 382 ILE A N 1
ATOM 3071 C CA . ILE A 1 382 ? 13.450 -8.297 -10.757 1.00 92.38 382 ILE A CA 1
ATOM 3072 C C . ILE A 1 382 ? 14.382 -8.679 -9.608 1.00 92.38 382 ILE A C 1
ATOM 3074 O O . ILE A 1 382 ? 15.372 -8.001 -9.315 1.00 92.38 382 ILE A O 1
ATOM 3078 N N . CYS A 1 383 ? 14.067 -9.782 -8.945 1.00 84.94 383 CYS A N 1
ATOM 3079 C CA . CYS A 1 383 ? 14.788 -10.286 -7.793 1.00 84.94 383 CYS A CA 1
ATOM 3080 C C . CYS A 1 383 ? 15.590 -11.525 -8.154 1.00 84.94 383 CYS A C 1
ATOM 3082 O O . CYS A 1 383 ? 15.097 -12.472 -8.749 1.00 84.94 383 CYS A O 1
ATOM 3084 N N . SER A 1 384 ? 16.844 -11.544 -7.717 1.00 72.25 384 SER A N 1
ATOM 3085 C CA . SER A 1 384 ? 17.733 -12.693 -7.880 1.00 72.25 384 SER A CA 1
ATOM 3086 C C . SER A 1 384 ? 18.168 -13.295 -6.542 1.00 72.25 384 SER A C 1
ATOM 3088 O O . SER A 1 384 ? 18.946 -14.250 -6.536 1.00 72.25 384 SER A O 1
ATOM 3090 N N . SER A 1 385 ? 17.664 -12.777 -5.412 1.00 75.31 385 SER A N 1
ATOM 3091 C CA . SER A 1 385 ? 18.129 -13.117 -4.064 1.00 75.31 385 SER A CA 1
ATOM 3092 C C . SER A 1 385 ? 17.000 -13.240 -3.036 1.00 75.31 385 SER A C 1
ATOM 3094 O O . SER A 1 385 ? 16.065 -12.437 -3.001 1.00 75.31 385 SER A O 1
ATOM 3096 N N . ILE A 1 386 ? 17.175 -14.173 -2.095 1.00 74.50 386 ILE A N 1
ATOM 3097 C CA . ILE A 1 386 ? 16.309 -14.365 -0.920 1.00 74.50 386 ILE A CA 1
ATOM 3098 C C . ILE A 1 386 ? 16.347 -13.185 0.069 1.00 74.50 386 ILE A C 1
ATOM 3100 O O . ILE A 1 386 ? 15.509 -13.100 0.965 1.00 74.50 386 ILE A O 1
ATOM 3104 N N . LYS A 1 387 ? 17.289 -12.237 -0.089 1.00 76.00 387 LYS A N 1
ATOM 3105 C CA . LYS A 1 387 ? 17.365 -11.006 0.725 1.00 76.00 387 LYS A CA 1
ATOM 3106 C C . LYS A 1 387 ? 16.052 -10.212 0.708 1.00 76.00 387 LYS A C 1
ATOM 3108 O O . LYS A 1 387 ? 15.747 -9.527 1.682 1.00 76.00 387 LYS A O 1
ATOM 3113 N N . CYS A 1 388 ? 15.257 -10.332 -0.355 1.00 74.31 388 CYS A N 1
ATOM 3114 C CA . CYS A 1 388 ? 13.965 -9.661 -0.474 1.00 74.31 388 CYS A CA 1
ATOM 3115 C C . CYS A 1 388 ? 12.945 -10.178 0.554 1.00 74.31 388 CYS A C 1
ATOM 3117 O O . CYS A 1 388 ? 12.176 -9.389 1.092 1.00 74.31 388 CYS A O 1
ATOM 3119 N N . VAL A 1 389 ? 13.004 -11.460 0.936 1.00 75.88 389 VAL A N 1
ATOM 3120 C CA . VAL A 1 389 ? 12.148 -12.015 2.002 1.00 75.88 389 VAL A CA 1
ATOM 3121 C C . VAL A 1 389 ? 12.474 -11.366 3.346 1.00 75.88 389 VAL A C 1
ATOM 3123 O O . VAL A 1 389 ? 11.579 -10.912 4.057 1.00 75.88 389 VAL A O 1
ATOM 3126 N N . LYS A 1 390 ? 13.768 -11.212 3.661 1.00 75.44 390 LYS A N 1
ATOM 3127 C CA . LYS A 1 390 ? 14.208 -10.486 4.866 1.00 75.44 390 LYS A CA 1
ATOM 3128 C C . LYS A 1 390 ? 13.743 -9.029 4.862 1.00 75.44 390 LYS A C 1
ATOM 3130 O O . LYS A 1 390 ? 13.500 -8.464 5.923 1.00 75.44 390 LYS A O 1
ATOM 3135 N N . TYR A 1 391 ? 13.613 -8.412 3.685 1.00 74.69 391 TYR A N 1
ATOM 3136 C CA . TYR A 1 391 ? 13.093 -7.052 3.568 1.00 74.69 391 TYR A CA 1
ATOM 3137 C C . TYR A 1 391 ? 11.607 -6.959 3.943 1.00 74.69 391 TYR A C 1
ATOM 3139 O O . TYR A 1 391 ? 11.254 -6.054 4.701 1.00 74.69 391 TYR A O 1
ATOM 3147 N N . LEU A 1 392 ? 10.759 -7.886 3.473 1.00 74.12 392 LEU A N 1
ATOM 3148 C CA . LEU A 1 392 ? 9.328 -7.916 3.827 1.00 74.12 392 LEU A CA 1
ATOM 3149 C C . LEU A 1 392 ? 9.131 -8.050 5.341 1.00 74.12 392 LEU A C 1
ATOM 3151 O O . LEU A 1 392 ? 8.291 -7.375 5.927 1.00 74.12 392 LEU A O 1
ATOM 3155 N N . TYR A 1 393 ? 9.973 -8.856 5.984 1.00 74.62 393 TYR A N 1
ATOM 3156 C CA . TYR A 1 393 ? 9.898 -9.125 7.417 1.00 74.62 393 TYR A CA 1
ATOM 3157 C C . TYR A 1 393 ? 10.936 -8.359 8.244 1.00 74.62 393 TYR A C 1
ATOM 3159 O O . TYR A 1 393 ? 11.245 -8.741 9.371 1.00 74.62 393 TYR A O 1
ATOM 3167 N N . LYS A 1 394 ? 11.440 -7.223 7.736 1.00 69.06 394 LYS A N 1
ATOM 3168 C CA . LYS A 1 394 ? 12.444 -6.383 8.425 1.00 69.06 394 LYS A CA 1
ATOM 3169 C C . LYS A 1 394 ? 12.039 -6.004 9.856 1.00 69.06 394 LYS A C 1
ATOM 3171 O O . LYS A 1 394 ? 12.907 -5.752 10.686 1.00 69.06 394 LYS A O 1
ATOM 3176 N N . TYR A 1 395 ? 10.736 -5.934 10.135 1.00 55.16 395 TYR A N 1
ATOM 3177 C CA . TYR A 1 395 ? 10.196 -5.591 11.450 1.00 55.16 395 TYR A CA 1
ATOM 3178 C C . TYR A 1 395 ? 10.445 -6.660 12.516 1.00 55.16 395 TYR A C 1
ATOM 3180 O O . TYR A 1 395 ? 10.492 -6.303 13.686 1.00 55.16 395 TYR A O 1
ATOM 3188 N N . ILE A 1 396 ? 10.729 -7.911 12.132 1.00 58.25 396 ILE A N 1
ATOM 3189 C CA . ILE A 1 396 ? 11.229 -8.936 13.067 1.00 58.25 396 ILE A CA 1
ATOM 3190 C C . ILE A 1 396 ? 12.530 -8.469 13.733 1.00 58.25 396 ILE A C 1
ATOM 3192 O O . ILE A 1 396 ? 12.759 -8.746 14.902 1.00 58.25 396 ILE A O 1
ATOM 3196 N N . HIS A 1 397 ? 13.370 -7.726 13.005 1.00 55.09 397 HIS A N 1
ATOM 3197 C CA . HIS A 1 397 ? 14.702 -7.324 13.464 1.00 55.09 397 HIS A CA 1
ATOM 3198 C C . HIS A 1 397 ? 14.802 -5.862 13.917 1.00 55.09 397 HIS A C 1
ATOM 3200 O O . HIS A 1 397 ? 15.833 -5.466 14.449 1.00 55.09 397 HIS A O 1
ATOM 3206 N N . LYS A 1 398 ? 13.780 -5.032 13.665 1.00 54.28 398 LYS A N 1
ATOM 3207 C CA . LYS A 1 398 ? 13.806 -3.602 14.024 1.00 54.28 398 LYS A CA 1
ATOM 3208 C C . LYS A 1 398 ? 13.304 -3.304 15.436 1.00 54.28 398 LYS A C 1
ATOM 3210 O O . LYS A 1 398 ? 13.639 -2.243 15.947 1.00 54.28 398 LYS A O 1
ATOM 3215 N N . GLY A 1 399 ? 12.521 -4.205 16.033 1.00 50.09 399 GLY A N 1
ATOM 3216 C CA . GLY A 1 399 ? 11.799 -3.922 17.274 1.00 50.09 399 GLY A CA 1
ATOM 3217 C C . GLY A 1 399 ? 10.690 -2.876 17.089 1.00 50.09 399 GLY A C 1
ATOM 3218 O O . GLY A 1 399 ? 10.463 -2.371 15.985 1.00 50.09 399 GLY A O 1
ATOM 3219 N N . SER A 1 400 ? 9.972 -2.581 18.172 1.00 54.47 400 SER A N 1
ATOM 3220 C CA . SER A 1 400 ? 8.948 -1.529 18.205 1.00 54.47 400 SER A CA 1
ATOM 3221 C C . SER A 1 400 ? 9.590 -0.138 18.144 1.00 54.47 400 SER A C 1
ATOM 3223 O O . SER A 1 400 ? 10.667 0.071 18.699 1.00 54.47 400 SER A O 1
ATOM 3225 N N . ASP A 1 401 ? 8.926 0.830 17.502 1.00 54.66 401 ASP A N 1
ATOM 3226 C CA . ASP A 1 401 ? 9.324 2.242 17.600 1.00 54.66 401 ASP A CA 1
ATOM 3227 C C . ASP A 1 401 ? 9.147 2.687 19.071 1.00 54.66 401 ASP A C 1
ATOM 3229 O O . ASP A 1 401 ? 8.026 2.698 19.579 1.00 54.66 401 ASP A O 1
ATOM 3233 N N . ILE A 1 402 ? 10.240 3.038 19.757 1.00 51.00 402 ILE A N 1
ATOM 3234 C CA . ILE A 1 402 ? 10.235 3.516 21.152 1.00 51.00 402 ILE A CA 1
ATOM 3235 C C . ILE A 1 402 ? 10.518 5.019 21.156 1.00 51.00 402 ILE A C 1
ATOM 3237 O O . ILE A 1 402 ? 11.382 5.504 20.424 1.00 51.00 402 ILE A O 1
ATOM 3241 N N . VAL A 1 403 ? 9.794 5.757 21.994 1.00 47.62 403 VAL A N 1
ATOM 3242 C CA . VAL A 1 403 ? 10.048 7.173 22.266 1.00 47.62 403 VAL A CA 1
ATOM 3243 C C . VAL A 1 403 ? 10.117 7.385 23.775 1.00 47.62 403 VAL A C 1
ATOM 3245 O O . VAL A 1 403 ? 9.261 6.896 24.510 1.00 47.62 403 VAL A O 1
ATOM 3248 N N . THR A 1 404 ? 11.136 8.106 24.234 1.00 47.66 404 THR A N 1
ATOM 3249 C CA . THR A 1 404 ? 11.219 8.582 25.618 1.00 47.66 404 THR A CA 1
ATOM 3250 C C . THR A 1 404 ? 10.499 9.920 25.695 1.00 47.66 404 THR A C 1
ATOM 3252 O O . THR A 1 404 ? 10.792 10.818 24.906 1.00 47.66 404 THR A O 1
ATOM 3255 N N . MET A 1 405 ? 9.546 10.049 26.615 1.00 49.81 405 MET A N 1
ATOM 3256 C CA . MET A 1 405 ? 8.778 11.275 26.815 1.00 49.81 405 MET A CA 1
ATOM 3257 C C . MET A 1 405 ? 8.899 11.712 28.272 1.00 49.81 405 MET A C 1
ATOM 3259 O O . MET A 1 405 ? 8.696 10.904 29.175 1.00 49.81 405 MET A O 1
ATOM 3263 N N . GLU A 1 406 ? 9.214 12.985 28.481 1.00 45.69 406 GLU A N 1
ATOM 3264 C CA . GLU A 1 406 ? 9.182 13.638 29.787 1.00 45.69 406 GLU A CA 1
ATOM 3265 C C . GLU A 1 406 ? 7.924 14.510 29.853 1.00 45.69 406 GLU A C 1
ATOM 3267 O O . GLU A 1 406 ? 7.639 15.273 28.927 1.00 45.69 406 GLU A O 1
ATOM 3272 N N . VAL A 1 407 ? 7.126 14.349 30.909 1.00 51.66 407 VAL A N 1
ATOM 3273 C CA . VAL A 1 407 ? 5.923 15.159 31.129 1.00 51.66 407 VAL A CA 1
ATOM 3274 C C . VAL A 1 407 ? 6.304 16.305 32.054 1.00 51.66 407 VAL A C 1
ATOM 3276 O O . VAL A 1 407 ? 6.527 16.090 33.243 1.00 51.66 407 VAL A O 1
ATOM 3279 N N . HIS A 1 408 ? 6.370 17.519 31.513 1.00 42.31 408 HIS A N 1
ATOM 3280 C CA . HIS A 1 408 ? 6.520 18.730 32.314 1.00 42.31 408 HIS A CA 1
ATOM 3281 C C . HIS A 1 408 ? 5.138 19.258 32.710 1.00 42.31 408 HIS A C 1
ATOM 3283 O O . HIS A 1 408 ? 4.254 19.403 31.867 1.00 42.31 408 HIS A O 1
ATOM 3289 N N . THR A 1 409 ? 4.949 19.564 33.991 1.00 38.84 409 THR A N 1
ATOM 3290 C CA . THR A 1 409 ? 3.786 20.311 34.482 1.00 38.84 409 THR A CA 1
ATOM 3291 C C . THR A 1 409 ? 3.928 21.773 34.062 1.00 38.84 409 THR A C 1
ATOM 3293 O O . THR A 1 409 ? 4.685 22.520 34.678 1.00 38.84 409 THR A O 1
ATOM 3296 N N . GLY A 1 410 ? 3.244 22.165 32.989 1.00 45.28 410 GLY A N 1
ATOM 3297 C CA . GLY A 1 410 ? 3.072 23.557 32.578 1.00 45.28 410 GLY A CA 1
ATOM 3298 C C . GLY A 1 410 ? 1.587 23.860 32.390 1.00 45.28 410 GLY A C 1
ATOM 3299 O O . GLY A 1 410 ? 0.861 23.026 31.853 1.00 45.28 410 GLY A O 1
ATOM 3300 N N . ASP A 1 411 ? 1.145 25.036 32.836 1.00 39.91 411 ASP A N 1
ATOM 3301 C CA . ASP A 1 411 ? -0.269 25.447 32.897 1.00 39.91 411 ASP A CA 1
ATOM 3302 C C . ASP A 1 411 ? -0.898 25.813 31.534 1.00 39.91 411 ASP A C 1
ATOM 3304 O O . ASP A 1 411 ? -2.031 26.287 31.477 1.00 39.91 411 ASP A O 1
ATOM 3308 N N . GLU A 1 412 ? -0.211 25.580 30.412 1.00 33.97 412 GLU A N 1
ATOM 3309 C CA . GLU A 1 412 ? -0.687 25.974 29.082 1.00 33.97 412 GLU A CA 1
ATOM 3310 C C . GLU A 1 412 ? -0.651 24.805 28.087 1.00 33.97 412 GLU A C 1
ATOM 3312 O O . GLU A 1 412 ? 0.387 24.196 27.824 1.00 33.97 412 GLU A O 1
ATOM 3317 N N . ILE A 1 413 ? -1.818 24.496 27.514 1.00 37.41 413 ILE A N 1
ATOM 3318 C CA . ILE A 1 413 ? -1.986 23.519 26.433 1.00 37.41 413 ILE A CA 1
ATOM 3319 C C . ILE A 1 413 ? -1.699 24.233 25.104 1.00 37.41 413 ILE A C 1
ATOM 3321 O O . ILE A 1 413 ? -2.472 25.106 24.707 1.00 37.41 413 ILE A O 1
ATOM 3325 N N . ALA A 1 414 ? -0.618 23.853 24.417 1.00 31.02 414 ALA A N 1
ATOM 3326 C CA . ALA A 1 414 ? -0.302 24.297 23.051 1.00 31.02 414 ALA A CA 1
ATOM 3327 C C . ALA A 1 414 ? -1.045 23.496 21.963 1.00 31.02 414 ALA A C 1
ATOM 3329 O O . ALA A 1 414 ? -1.212 22.262 22.130 1.00 31.02 414 ALA A O 1
#

Nearest PDB structures (foldseek):
  7lcc-assembly1_A  TM=7.901E-01  e=7.987E-29  synthetic construct
  4djb-assembly1_B  TM=5.233E-01  e=5.854E-01  Human adenovirus 5
  2od6-assembly2_C  TM=4.892E-01  e=5.525E-01  uncultured marine organism
  4za1-assembly1_A  TM=3.330E-01  e=1.973E+00  Streptomyces actuosus
  9jue-assembly1_E  TM=2.266E-01  e=2.635E+00  Promethearchaeum syntrophicum

pLDDT: mean 82.96, std 16.44, range [31.02, 98.5]

Mean predicted aligned error: 9.71 Å